Protein AF-A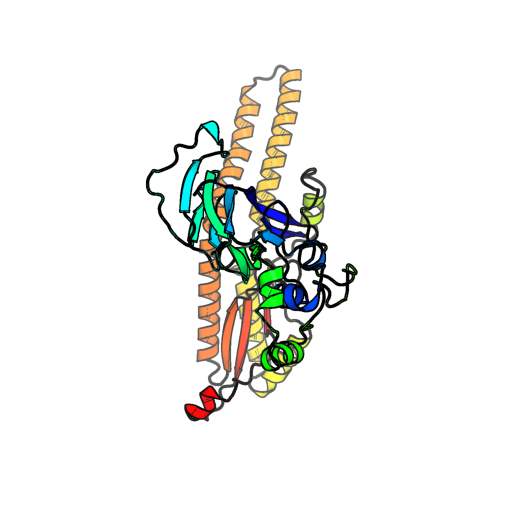0A367INZ0-F1 (afdb_monomer_lite)

Structure (mmCIF, N/CA/C/O backbone):
data_AF-A0A367INZ0-F1
#
_entry.id   AF-A0A367INZ0-F1
#
loop_
_atom_site.group_PDB
_atom_site.id
_atom_site.type_symbol
_atom_site.label_atom_id
_atom_site.label_alt_id
_atom_site.label_comp_id
_atom_site.label_asym_id
_atom_site.label_entity_id
_atom_site.label_seq_id
_atom_site.pdbx_PDB_ins_code
_atom_site.Cartn_x
_atom_site.Cartn_y
_atom_site.Cartn_z
_atom_site.occupancy
_atom_site.B_iso_or_equiv
_atom_site.auth_seq_id
_atom_site.auth_comp_id
_atom_site.auth_asym_id
_atom_site.auth_atom_id
_atom_site.pdbx_PDB_model_num
ATOM 1 N N . LEU A 1 1 ? -7.559 -17.269 -18.806 1.00 84.56 1 LEU A N 1
ATOM 2 C CA . LEU A 1 1 ? -8.799 -16.457 -18.708 1.00 84.56 1 LEU A CA 1
ATOM 3 C C . LEU A 1 1 ? -8.757 -15.363 -19.781 1.00 84.56 1 LEU A C 1
ATOM 5 O O . LEU A 1 1 ? -7.658 -14.878 -20.037 1.00 84.56 1 LEU A O 1
ATOM 9 N N . VAL A 1 2 ? -9.887 -14.983 -20.393 1.00 89.12 2 VAL A N 1
ATOM 10 C CA . VAL A 1 2 ? -9.976 -13.816 -21.304 1.00 89.12 2 VAL A CA 1
ATOM 11 C C . VAL A 1 2 ? -10.391 -12.596 -20.475 1.00 89.12 2 VAL A C 1
ATOM 13 O O . VAL A 1 2 ? -11.359 -12.729 -19.731 1.00 89.12 2 VAL A O 1
ATOM 16 N N . PRO A 1 3 ? -9.669 -11.461 -20.524 1.00 93.56 3 PRO A N 1
ATOM 17 C CA . PRO A 1 3 ? -9.935 -10.340 -19.629 1.00 93.56 3 PRO A CA 1
ATOM 18 C C . PRO A 1 3 ? -11.118 -9.482 -20.085 1.00 93.56 3 PRO A C 1
ATOM 20 O O . PRO A 1 3 ? -11.173 -9.052 -21.234 1.00 93.56 3 PRO A O 1
ATOM 23 N N . ASP A 1 4 ? -12.014 -9.168 -19.150 1.00 96.38 4 ASP A N 1
ATOM 24 C CA . ASP A 1 4 ? -13.115 -8.216 -19.340 1.00 96.38 4 ASP A CA 1
ATOM 25 C C . ASP A 1 4 ? -12.656 -6.772 -19.091 1.00 96.38 4 ASP A C 1
ATOM 27 O O . ASP A 1 4 ? -13.173 -5.821 -19.677 1.00 96.38 4 ASP A O 1
ATOM 31 N N . ARG A 1 5 ? -11.686 -6.593 -18.183 1.00 95.31 5 ARG A N 1
ATOM 32 C CA . ARG A 1 5 ? -11.156 -5.286 -17.784 1.00 95.31 5 ARG A CA 1
ATOM 33 C C . ARG A 1 5 ? -9.656 -5.359 -17.545 1.00 95.31 5 ARG A C 1
ATOM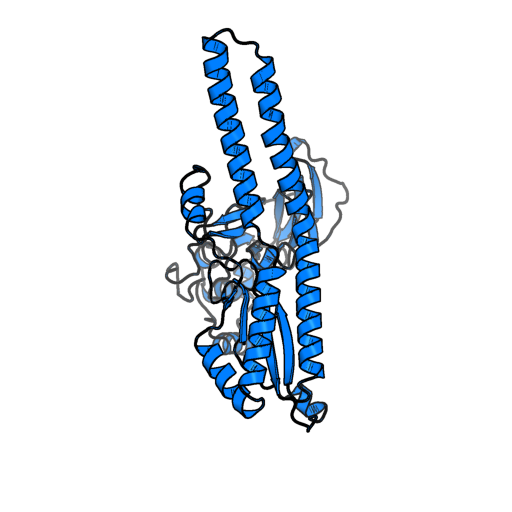 35 O O . ARG A 1 5 ? -9.190 -6.211 -16.794 1.00 95.31 5 ARG A O 1
ATOM 42 N N . ARG A 1 6 ? -8.911 -4.405 -18.108 1.00 94.56 6 ARG A N 1
ATOM 43 C CA . ARG A 1 6 ? -7.498 -4.175 -17.780 1.00 94.56 6 ARG A CA 1
ATOM 44 C C . ARG A 1 6 ? -7.345 -3.027 -16.786 1.00 94.56 6 ARG A C 1
ATOM 46 O O . ARG A 1 6 ? -7.998 -1.994 -16.929 1.00 94.56 6 ARG A O 1
ATOM 53 N N . ILE A 1 7 ? -6.442 -3.187 -15.826 1.00 94.19 7 ILE A N 1
ATOM 54 C CA . ILE A 1 7 ? -5.954 -2.131 -14.939 1.00 94.19 7 ILE A CA 1
ATOM 55 C C . ILE A 1 7 ? -4.438 -2.051 -15.068 1.00 94.19 7 ILE A C 1
ATOM 57 O O . ILE A 1 7 ? -3.743 -3.059 -14.974 1.00 94.19 7 ILE A O 1
ATOM 61 N N . ASN A 1 8 ? -3.936 -0.833 -15.248 1.00 92.94 8 ASN A N 1
ATOM 62 C CA . ASN A 1 8 ? -2.509 -0.555 -15.208 1.00 92.94 8 ASN A CA 1
ATOM 63 C C . ASN A 1 8 ? -2.144 -0.025 -13.824 1.00 92.94 8 ASN A C 1
ATOM 65 O O . ASN A 1 8 ? -2.812 0.866 -13.292 1.00 92.94 8 ASN A O 1
ATOM 69 N N . MET A 1 9 ? -1.074 -0.567 -13.261 1.00 92.25 9 MET A N 1
ATOM 70 C CA . MET A 1 9 ? -0.562 -0.189 -11.960 1.00 92.25 9 MET A CA 1
ATOM 71 C C . MET A 1 9 ? 0.937 0.049 -12.046 1.00 92.25 9 MET A C 1
ATOM 73 O O . MET A 1 9 ? 1.724 -0.865 -12.270 1.00 92.25 9 MET A O 1
ATOM 77 N N . THR A 1 10 ? 1.335 1.301 -11.887 1.00 90.44 10 THR A N 1
ATOM 78 C CA . THR A 1 10 ? 2.740 1.687 -11.816 1.00 90.44 10 THR A CA 1
ATOM 79 C C . THR A 1 10 ? 3.109 1.876 -10.360 1.00 90.44 10 THR A C 1
ATOM 81 O O . THR A 1 10 ? 2.532 2.726 -9.685 1.00 90.44 10 THR A O 1
ATOM 84 N N . ILE A 1 11 ? 4.055 1.078 -9.885 1.00 90.25 11 ILE A N 1
ATOM 85 C CA . ILE A 1 11 ? 4.631 1.193 -8.546 1.00 90.25 11 ILE A CA 1
ATOM 86 C C . ILE A 1 11 ? 5.801 2.178 -8.637 1.00 90.25 11 ILE A C 1
ATOM 88 O O . ILE A 1 11 ? 6.529 2.149 -9.624 1.00 90.25 11 ILE A O 1
ATOM 92 N N . ASP A 1 12 ? 5.988 3.073 -7.670 1.00 87.94 12 ASP A N 1
ATOM 93 C CA . ASP A 1 12 ? 7.166 3.948 -7.584 1.00 87.94 12 ASP A CA 1
ATOM 94 C C . ASP A 1 12 ? 7.424 4.416 -6.141 1.00 87.94 12 ASP A C 1
ATOM 96 O O . ASP A 1 12 ? 6.586 4.239 -5.256 1.00 87.94 12 ASP A O 1
ATOM 100 N N . PHE A 1 13 ? 8.574 5.050 -5.912 1.00 87.00 13 PHE A N 1
ATOM 101 C CA . PHE A 1 13 ? 8.890 5.781 -4.689 1.00 87.00 13 PHE A CA 1
ATOM 102 C C . PHE A 1 13 ? 9.143 7.250 -4.998 1.00 87.00 13 PHE A C 1
ATOM 104 O O . PHE A 1 13 ? 10.009 7.587 -5.808 1.00 87.00 13 PHE A O 1
ATOM 111 N N . MET A 1 14 ? 8.430 8.140 -4.312 1.00 82.19 14 MET A N 1
ATOM 112 C CA . MET A 1 14 ? 8.578 9.574 -4.534 1.00 82.19 14 MET A CA 1
ATOM 113 C C . MET A 1 14 ? 8.393 10.421 -3.283 1.00 82.19 14 MET A C 1
ATOM 115 O O . MET A 1 14 ? 7.736 10.038 -2.315 1.00 82.19 14 MET A O 1
ATOM 119 N N . VAL A 1 15 ? 9.000 11.611 -3.332 1.00 81.00 15 VAL A N 1
ATOM 120 C CA . VAL A 1 15 ? 8.876 12.619 -2.280 1.00 81.00 15 VAL A CA 1
ATOM 121 C C . VAL A 1 15 ? 7.529 13.316 -2.398 1.00 81.00 15 VAL A C 1
ATOM 123 O O . VAL A 1 15 ? 7.243 13.993 -3.397 1.00 81.00 15 VAL A O 1
ATOM 126 N N . ASN A 1 16 ? 6.740 13.197 -1.341 1.00 79.06 16 ASN A N 1
ATOM 127 C CA . ASN A 1 16 ? 5.396 13.738 -1.292 1.00 79.06 16 ASN A CA 1
ATOM 128 C C . ASN A 1 16 ? 5.343 15.092 -0.573 1.00 79.06 16 ASN A C 1
ATOM 130 O O . ASN A 1 16 ? 6.353 15.655 -0.149 1.00 79.06 16 ASN A O 1
ATOM 134 N N . THR A 1 17 ? 4.152 15.676 -0.526 1.00 79.19 17 THR A N 1
ATOM 135 C CA . THR A 1 17 ? 3.825 16.984 0.070 1.00 79.19 17 THR A CA 1
ATOM 136 C C . THR A 1 17 ? 4.236 17.140 1.534 1.00 79.19 17 THR A C 1
ATOM 138 O O . THR A 1 17 ? 4.458 18.264 1.979 1.00 79.19 17 THR A O 1
ATOM 141 N N . ASP A 1 18 ? 4.384 16.045 2.272 1.00 79.19 18 ASP A N 1
ATOM 142 C CA . ASP A 1 18 ? 4.885 16.014 3.647 1.00 79.19 18 ASP A CA 1
ATOM 143 C C . ASP A 1 18 ? 6.425 15.995 3.742 1.00 79.19 18 ASP A C 1
ATOM 145 O O . ASP A 1 18 ? 6.992 16.099 4.830 1.00 79.19 18 ASP A O 1
ATOM 149 N N . GLY A 1 19 ? 7.114 15.922 2.599 1.00 77.19 19 GLY A N 1
ATOM 150 C CA . GLY A 1 19 ? 8.569 15.889 2.492 1.00 77.19 19 GLY A CA 1
ATOM 151 C C . GLY A 1 19 ? 9.184 14.508 2.720 1.00 77.19 19 GLY A C 1
ATOM 152 O O . GLY A 1 19 ? 10.413 14.394 2.694 1.00 77.19 19 GLY A O 1
ATOM 153 N N . LEU A 1 20 ? 8.366 13.472 2.922 1.00 79.12 20 LEU A N 1
ATOM 154 C CA . LEU A 1 20 ? 8.815 12.096 3.094 1.00 79.12 20 LEU A CA 1
ATOM 155 C C . LEU A 1 20 ? 8.771 11.339 1.766 1.00 79.12 20 LEU A C 1
ATOM 157 O O . LEU A 1 20 ? 8.049 11.698 0.836 1.00 79.12 20 LEU A O 1
ATOM 161 N N . ASN A 1 21 ? 9.596 10.296 1.670 1.00 82.38 21 ASN A N 1
ATOM 162 C CA . ASN A 1 21 ? 9.586 9.394 0.528 1.00 82.38 21 ASN A CA 1
ATOM 163 C C . ASN A 1 21 ? 8.561 8.289 0.779 1.00 82.38 21 ASN A C 1
ATOM 165 O O . ASN A 1 21 ? 8.752 7.478 1.685 1.00 82.38 21 ASN A O 1
ATOM 169 N N . HIS A 1 22 ? 7.514 8.257 -0.031 1.00 88.00 22 HIS A N 1
ATOM 170 C CA . HIS A 1 22 ? 6.443 7.279 0.071 1.00 88.00 22 HIS A CA 1
ATOM 171 C C . HIS A 1 22 ? 6.450 6.339 -1.118 1.00 88.00 22 HIS A C 1
ATOM 173 O O . HIS A 1 22 ? 6.772 6.725 -2.243 1.00 88.00 22 HIS A O 1
ATOM 179 N N . GLY A 1 23 ? 6.026 5.116 -0.836 1.00 89.94 23 GLY A N 1
ATOM 180 C CA . GLY A 1 23 ? 5.570 4.192 -1.847 1.00 89.94 23 GLY A CA 1
ATOM 181 C C . GLY A 1 23 ? 4.284 4.706 -2.470 1.00 89.94 23 GLY A C 1
ATOM 182 O O . GLY A 1 23 ? 3.357 5.071 -1.749 1.00 89.94 23 GLY A O 1
ATOM 183 N N . VAL A 1 24 ? 4.223 4.742 -3.795 1.00 89.81 24 VAL A N 1
ATOM 184 C CA . VAL A 1 24 ? 3.019 5.111 -4.532 1.00 89.81 24 VAL A CA 1
ATOM 185 C C . VAL A 1 24 ? 2.655 4.032 -5.537 1.00 89.81 24 VAL A C 1
ATOM 187 O O . VAL A 1 24 ? 3.506 3.477 -6.228 1.00 89.81 24 VAL A O 1
ATOM 190 N N . MET A 1 25 ? 1.361 3.780 -5.663 1.00 90.56 25 MET A N 1
ATOM 191 C CA . MET A 1 25 ? 0.791 3.064 -6.794 1.00 90.56 25 MET A CA 1
ATOM 192 C C . MET A 1 25 ? 0.018 4.095 -7.615 1.00 90.56 25 MET A C 1
ATOM 194 O O . MET A 1 25 ? -0.781 4.850 -7.069 1.00 90.56 25 MET A O 1
ATOM 198 N N . ASN A 1 26 ? 0.287 4.211 -8.915 1.00 89.88 26 ASN A N 1
ATOM 199 C CA . ASN A 1 26 ? -0.293 5.237 -9.794 1.00 89.88 26 ASN A CA 1
ATOM 200 C C . ASN A 1 26 ? -0.244 6.660 -9.199 1.00 89.88 26 ASN A C 1
ATOM 202 O O . ASN A 1 26 ? -1.225 7.400 -9.267 1.00 89.88 26 ASN A O 1
ATOM 206 N N . ASN A 1 27 ? 0.901 7.043 -8.620 1.00 89.25 27 ASN A N 1
ATOM 207 C CA . ASN A 1 27 ? 1.129 8.350 -7.989 1.00 89.25 27 ASN A CA 1
ATOM 208 C C . ASN A 1 27 ? 0.264 8.642 -6.745 1.00 89.25 27 ASN A C 1
ATOM 210 O O . ASN A 1 27 ? 0.156 9.797 -6.334 1.00 89.25 27 ASN A O 1
ATOM 214 N N . ILE A 1 28 ? -0.348 7.623 -6.140 1.00 89.69 28 ILE A N 1
ATOM 215 C CA . ILE A 1 28 ? -1.139 7.747 -4.915 1.00 89.69 28 ILE A CA 1
ATOM 216 C C . ILE A 1 28 ? -0.477 6.885 -3.833 1.00 89.69 28 ILE A C 1
ATOM 218 O O . ILE A 1 28 ? -0.352 5.675 -4.028 1.00 89.69 28 ILE A O 1
ATOM 222 N N . PRO A 1 29 ? -0.020 7.474 -2.715 1.00 92.06 29 PRO A N 1
ATOM 223 C CA . PRO A 1 29 ? 0.393 6.700 -1.554 1.00 92.06 29 PRO A CA 1
ATOM 224 C C . PRO A 1 29 ? -0.839 6.172 -0.820 1.00 92.06 29 PRO A C 1
ATOM 226 O O . PRO A 1 29 ? -1.814 6.906 -0.634 1.00 92.06 29 PRO A O 1
ATOM 229 N N . TYR A 1 30 ? -0.780 4.921 -0.370 1.00 94.62 30 TYR A N 1
ATOM 230 C CA . TYR A 1 30 ? -1.846 4.352 0.439 1.00 94.62 30 TYR A CA 1
ATOM 231 C C . TYR A 1 30 ? -1.894 4.997 1.823 1.00 94.62 30 TYR A C 1
ATOM 233 O O . TYR A 1 30 ? -0.917 4.906 2.568 1.00 94.62 30 TYR A O 1
ATOM 241 N N . LEU A 1 31 ? -3.043 5.569 2.190 1.00 93.06 31 LEU A N 1
ATOM 242 C CA . LEU A 1 31 ? -3.392 5.839 3.585 1.00 93.06 31 LEU A CA 1
ATOM 243 C C . LEU A 1 31 ? -4.646 5.045 3.973 1.00 93.06 31 LEU A C 1
ATOM 245 O O . LEU A 1 31 ? -5.613 5.001 3.200 1.00 93.06 31 LEU A O 1
ATOM 249 N N . PRO A 1 32 ? -4.652 4.419 5.167 1.00 93.31 32 PRO A N 1
ATOM 250 C CA . PRO A 1 32 ? -5.833 3.730 5.652 1.00 93.31 32 PRO A CA 1
ATOM 251 C C . PRO A 1 32 ? -6.965 4.743 5.913 1.00 93.31 32 PRO A C 1
ATOM 253 O O . PRO A 1 32 ? -6.710 5.800 6.497 1.00 93.31 32 PRO A O 1
ATOM 256 N N . PRO A 1 33 ? -8.207 4.438 5.502 1.00 95.31 33 PRO A N 1
ATOM 257 C CA . PRO A 1 33 ? -9.374 5.259 5.823 1.00 95.31 33 PRO A CA 1
ATOM 258 C C . PRO A 1 33 ? -9.708 5.172 7.323 1.00 95.31 33 PRO A C 1
ATOM 260 O O . PRO A 1 33 ? -9.266 4.244 8.004 1.00 95.31 33 PRO A O 1
ATOM 263 N N . LEU A 1 34 ? -10.513 6.106 7.851 1.00 95.94 34 LEU A N 1
ATOM 264 C CA . LEU A 1 34 ? -10.949 6.049 9.258 1.00 95.94 34 LEU A CA 1
ATOM 265 C C . LEU A 1 34 ? -11.872 4.856 9.511 1.00 95.94 34 LEU A C 1
ATOM 267 O O . LEU A 1 34 ? -11.811 4.241 10.571 1.00 95.94 34 LEU A O 1
ATOM 271 N N . VAL A 1 35 ? -12.717 4.531 8.533 1.00 96.94 35 VAL A N 1
ATOM 272 C CA . VAL A 1 35 ? -13.597 3.359 8.555 1.00 96.94 35 VAL A CA 1
ATOM 273 C C . VAL A 1 35 ? -12.983 2.268 7.688 1.00 96.94 35 VAL A C 1
ATOM 275 O O . VAL A 1 35 ? -12.700 2.540 6.522 1.00 96.94 35 VAL A O 1
ATOM 278 N N . PRO A 1 36 ? -12.811 1.028 8.184 1.00 96.62 36 PRO A N 1
ATOM 279 C CA . PRO A 1 36 ? -12.337 -0.076 7.359 1.00 96.62 36 PRO A CA 1
ATOM 280 C C . PRO A 1 36 ? -13.200 -0.241 6.103 1.00 96.62 36 PRO A C 1
ATOM 282 O O . PRO A 1 36 ? -14.425 -0.277 6.193 1.00 96.62 36 PRO A O 1
ATOM 285 N N . SER A 1 37 ? -12.589 -0.416 4.932 1.00 97.44 37 SER A N 1
ATOM 286 C CA . SER A 1 37 ? -13.327 -0.428 3.659 1.00 97.44 37 SER A CA 1
ATOM 287 C C . SER A 1 37 ? -14.457 -1.468 3.609 1.00 97.44 37 SER A C 1
ATOM 289 O O . SER A 1 37 ? -15.507 -1.190 3.041 1.00 97.44 37 SER A O 1
ATOM 291 N N . LEU A 1 38 ? -14.310 -2.631 4.263 1.00 97.31 38 LEU A N 1
ATOM 292 C CA . LEU A 1 38 ? -15.399 -3.614 4.395 1.00 97.31 38 LEU A CA 1
ATOM 293 C C . LEU A 1 38 ? -16.604 -3.049 5.164 1.00 97.31 38 LEU A C 1
ATOM 295 O O . LEU A 1 38 ? -17.749 -3.282 4.789 1.00 97.31 38 LEU A O 1
ATOM 299 N N . HIS A 1 39 ? -16.354 -2.289 6.226 1.00 96.94 39 HIS A N 1
ATOM 300 C CA . HIS A 1 39 ? -17.395 -1.654 7.025 1.00 96.94 39 HIS A CA 1
ATOM 301 C C . HIS A 1 39 ? -18.101 -0.560 6.225 1.00 96.94 39 HIS A C 1
ATOM 303 O O . HIS A 1 39 ? -19.326 -0.451 6.290 1.00 96.94 39 HIS A O 1
ATOM 309 N N . THR A 1 40 ? -17.355 0.191 5.409 1.00 97.62 40 THR A N 1
ATOM 310 C CA . THR A 1 40 ? -17.942 1.128 4.449 1.00 97.62 40 THR A CA 1
ATOM 311 C C . THR A 1 40 ? -18.852 0.413 3.457 1.00 97.62 40 THR A C 1
ATOM 313 O O . THR A 1 40 ? -20.014 0.797 3.358 1.00 97.62 40 THR A O 1
ATOM 316 N N . VAL A 1 41 ? -18.400 -0.670 2.802 1.00 97.75 41 VAL A N 1
ATOM 317 C CA . VAL A 1 41 ? -19.253 -1.459 1.885 1.00 97.75 41 VAL A CA 1
ATOM 318 C C . VAL A 1 41 ? -20.560 -1.863 2.580 1.00 97.75 41 VAL A C 1
ATOM 320 O O . VAL A 1 41 ? -21.641 -1.691 2.022 1.00 97.75 41 VAL A O 1
ATOM 323 N N . LEU A 1 42 ? -20.473 -2.369 3.813 1.00 97.06 42 LEU A N 1
ATOM 324 C CA . LEU A 1 42 ? -21.616 -2.889 4.567 1.00 97.06 42 LEU A CA 1
ATOM 325 C C . LEU A 1 42 ? -22.613 -1.822 5.038 1.00 97.06 42 LEU A C 1
ATOM 327 O O . LEU A 1 42 ? -23.752 -2.170 5.338 1.00 97.06 42 LEU A O 1
ATOM 331 N N . SER A 1 43 ? -22.203 -0.556 5.153 1.00 96.12 43 SER A N 1
ATOM 332 C CA . SER A 1 43 ? -23.011 0.488 5.806 1.00 96.12 43 SER A CA 1
ATOM 333 C C . SER A 1 43 ? -23.392 1.664 4.910 1.00 96.12 43 SER A C 1
ATOM 335 O O . SER A 1 43 ? -24.339 2.373 5.234 1.00 96.12 43 SER A O 1
ATOM 337 N N . ILE A 1 44 ? -22.712 1.870 3.779 1.00 96.25 44 ILE A N 1
ATOM 338 C CA . ILE A 1 44 ? -22.919 3.049 2.923 1.00 96.25 44 ILE A CA 1
ATOM 339 C C . ILE A 1 44 ? -24.128 2.940 1.971 1.00 96.25 44 ILE A C 1
ATOM 341 O O . ILE A 1 44 ? -24.466 3.903 1.281 1.00 96.25 44 ILE A O 1
ATOM 345 N N . GLY A 1 45 ? -24.779 1.774 1.915 1.00 95.00 45 GLY A N 1
ATOM 346 C CA . GLY A 1 45 ? -25.948 1.528 1.066 1.00 95.00 45 GLY A CA 1
ATOM 347 C C . GLY A 1 45 ? -25.621 1.585 -0.429 1.00 95.00 45 GLY A C 1
ATOM 348 O O . GLY A 1 45 ? -24.593 1.064 -0.865 1.00 95.00 45 GLY A O 1
ATOM 349 N N . ASP A 1 46 ? -26.478 2.242 -1.210 1.00 95.81 46 ASP A N 1
ATOM 350 C CA . ASP A 1 46 ? -26.416 2.271 -2.683 1.00 95.81 46 ASP A CA 1
ATOM 351 C C . ASP A 1 46 ? -25.116 2.873 -3.248 1.00 95.81 46 ASP A C 1
ATOM 353 O O . ASP A 1 46 ? -24.762 2.660 -4.409 1.00 95.81 46 ASP A O 1
ATOM 357 N N . LEU A 1 47 ? -24.361 3.607 -2.427 1.00 96.94 47 LEU A N 1
ATOM 358 C CA . LEU A 1 47 ? -23.075 4.184 -2.812 1.00 96.94 47 LEU A CA 1
ATOM 359 C C . LEU A 1 47 ? -21.907 3.193 -2.722 1.00 96.94 47 LEU A C 1
ATOM 361 O O . LEU A 1 47 ? -20.774 3.589 -2.980 1.00 96.94 47 LEU A O 1
ATOM 365 N N . ALA A 1 48 ? -22.131 1.916 -2.398 1.00 96.94 48 ALA A N 1
ATOM 366 C CA . ALA A 1 48 ? -21.047 0.938 -2.271 1.00 96.94 48 ALA A CA 1
ATOM 367 C C . ALA A 1 48 ? -20.262 0.714 -3.579 1.00 96.94 48 ALA A C 1
ATOM 369 O O . ALA A 1 48 ? -19.091 0.342 -3.535 1.00 96.94 48 ALA A O 1
ATOM 370 N N . ASN A 1 49 ? -20.862 1.010 -4.734 1.00 96.38 49 ASN A N 1
ATOM 371 C CA . ASN A 1 49 ? -20.182 1.015 -6.035 1.00 96.38 49 ASN A CA 1
ATOM 372 C C . ASN A 1 49 ? -19.452 2.321 -6.371 1.00 96.38 49 ASN A C 1
ATOM 374 O O . ASN A 1 49 ? -18.811 2.422 -7.418 1.00 96.38 49 ASN A O 1
ATOM 378 N N . ASN A 1 50 ? -19.553 3.342 -5.525 1.00 96.56 50 ASN A N 1
ATOM 379 C CA . ASN A 1 50 ? -18.885 4.614 -5.737 1.00 96.56 50 ASN A CA 1
ATOM 380 C C . ASN A 1 50 ? -17.503 4.582 -5.076 1.00 96.56 50 ASN A C 1
ATOM 382 O O . ASN A 1 50 ? -17.387 4.548 -3.858 1.00 96.56 50 ASN A O 1
ATOM 386 N N . THR A 1 51 ? -16.428 4.646 -5.860 1.00 96.12 51 THR A N 1
ATOM 387 C CA . THR A 1 51 ? -15.064 4.607 -5.308 1.00 96.12 51 THR A CA 1
ATOM 388 C C . THR A 1 51 ? -14.766 5.758 -4.340 1.00 96.12 51 THR A C 1
ATOM 390 O O . THR A 1 51 ? -13.907 5.606 -3.477 1.00 96.12 51 THR A O 1
ATOM 393 N N . LEU A 1 52 ? -15.473 6.893 -4.444 1.00 95.06 52 LEU A N 1
ATOM 394 C CA . LEU A 1 52 ? -15.253 8.067 -3.592 1.00 95.06 52 LEU A CA 1
ATOM 395 C C . LEU A 1 52 ? -15.536 7.788 -2.116 1.00 95.06 52 LEU A C 1
ATOM 397 O O . LEU A 1 52 ? -14.823 8.310 -1.263 1.00 95.06 52 LEU A O 1
ATOM 401 N N . VAL A 1 53 ? -16.526 6.945 -1.795 1.00 97.19 53 VAL A N 1
ATOM 402 C CA . VAL A 1 53 ? -16.883 6.687 -0.389 1.00 97.19 53 VAL A CA 1
ATOM 403 C C . VAL A 1 53 ? -15.788 5.953 0.377 1.00 97.19 53 VAL A C 1
ATOM 405 O O . VAL A 1 53 ? -15.819 5.942 1.599 1.00 97.19 53 VAL A O 1
ATOM 408 N N . TYR A 1 54 ? -14.802 5.381 -0.312 1.00 97.06 54 TYR A N 1
ATOM 409 C CA . TYR A 1 54 ? -13.665 4.698 0.303 1.00 97.06 54 TYR A CA 1
ATOM 410 C C . TYR A 1 54 ? -12.434 5.590 0.469 1.00 97.06 54 TYR A C 1
ATOM 412 O O . TYR A 1 54 ? -11.409 5.130 0.958 1.00 97.06 54 TYR A O 1
ATOM 420 N N . GLY A 1 55 ? -12.539 6.870 0.115 1.00 94.38 55 GLY A N 1
ATOM 421 C CA . GLY A 1 55 ? -11.484 7.850 0.324 1.00 94.38 55 GLY A CA 1
ATOM 422 C C . GLY A 1 55 ? -10.457 7.904 -0.815 1.00 94.38 55 GLY A C 1
ATOM 423 O O . GLY A 1 55 ? -10.253 6.936 -1.554 1.00 94.38 55 GLY A O 1
ATOM 424 N N . PRO A 1 56 ? -9.789 9.058 -0.981 1.00 89.88 56 PRO A N 1
ATOM 425 C CA . PRO A 1 56 ? -8.921 9.323 -2.129 1.00 89.88 56 PRO A CA 1
ATOM 426 C C . PRO A 1 56 ? -7.608 8.528 -2.105 1.00 89.88 56 PRO A C 1
ATOM 428 O O . PRO A 1 56 ? -7.031 8.270 -3.160 1.00 89.88 56 PRO A O 1
ATOM 431 N N . GLN A 1 57 ? -7.133 8.137 -0.920 1.00 92.00 57 GLN A N 1
ATOM 432 C CA . GLN A 1 57 ? -5.827 7.501 -0.729 1.00 92.00 57 GLN A CA 1
ATOM 433 C C . GLN A 1 57 ? -5.895 5.996 -0.455 1.00 92.00 57 GLN A C 1
ATOM 435 O O . GLN A 1 57 ? -4.857 5.357 -0.369 1.00 92.00 57 GLN A O 1
ATOM 440 N N . SER A 1 58 ? -7.080 5.386 -0.383 1.00 93.56 58 SER A N 1
ATOM 441 C CA . SER A 1 58 ? -7.198 3.922 -0.242 1.00 93.56 58 SER A CA 1
ATOM 442 C C . SER A 1 58 ? -7.102 3.172 -1.578 1.00 93.56 58 SER A C 1
ATOM 444 O O . SER A 1 58 ? -7.109 1.940 -1.602 1.00 93.56 58 SER A O 1
ATOM 446 N N . GLN A 1 59 ? -7.020 3.925 -2.683 1.00 92.50 59 GLN A N 1
ATOM 447 C CA . GLN A 1 59 ? -6.868 3.453 -4.059 1.00 92.50 59 GLN A CA 1
ATOM 448 C C . GLN A 1 59 ? -7.778 2.265 -4.389 1.00 92.50 59 GLN A C 1
ATOM 450 O O . GLN A 1 59 ? -7.336 1.158 -4.707 1.00 92.50 59 GLN A O 1
ATOM 455 N N . VAL A 1 60 ? -9.083 2.505 -4.280 1.00 95.94 60 VAL A N 1
ATOM 456 C CA . VAL A 1 60 ? -10.077 1.459 -4.486 1.00 95.94 60 VAL A CA 1
ATOM 457 C C . VAL A 1 60 ? -10.299 1.168 -5.967 1.00 95.94 60 VAL A C 1
ATOM 459 O O . VAL A 1 60 ? -10.568 2.068 -6.761 1.00 95.94 60 VAL A O 1
ATOM 462 N N . SER A 1 61 ? -10.264 -0.116 -6.323 1.00 96.75 61 SER A N 1
ATOM 463 C CA . SER A 1 61 ? -10.815 -0.640 -7.577 1.00 96.75 61 SER A CA 1
ATOM 464 C C . SER A 1 61 ? -11.953 -1.608 -7.274 1.00 96.75 61 SER A C 1
ATOM 466 O O . SER A 1 61 ? -11.777 -2.534 -6.488 1.00 96.75 61 SER A O 1
ATOM 468 N N . ILE A 1 62 ? -13.116 -1.388 -7.890 1.00 97.94 62 ILE A N 1
ATOM 469 C CA . ILE A 1 62 ? -14.319 -2.207 -7.690 1.00 97.94 62 ILE A CA 1
ATOM 470 C C . ILE A 1 62 ? -14.529 -3.117 -8.901 1.00 97.94 62 ILE A C 1
ATOM 472 O O . ILE A 1 62 ? -14.424 -2.657 -10.046 1.00 97.94 62 ILE A O 1
ATOM 476 N N . PHE A 1 63 ? -14.839 -4.384 -8.637 1.00 97.44 63 PHE A N 1
ATOM 477 C CA . PHE A 1 63 ? -15.034 -5.439 -9.626 1.00 97.44 63 PHE A CA 1
ATOM 478 C C . PHE A 1 63 ? -16.388 -6.129 -9.425 1.00 97.44 63 PHE A C 1
ATOM 480 O O . PHE A 1 63 ? -16.644 -6.648 -8.335 1.00 97.44 63 PHE A O 1
ATOM 487 N N . PRO A 1 64 ? -17.253 -6.180 -10.452 1.00 96.75 64 PRO A N 1
ATOM 488 C CA . PRO A 1 64 ? -18.448 -7.014 -10.429 1.00 96.75 64 PRO A CA 1
ATOM 489 C C . PRO A 1 64 ? -18.106 -8.500 -10.289 1.00 96.75 64 PRO A C 1
ATOM 491 O O . PRO A 1 64 ? -17.029 -8.949 -10.690 1.00 96.75 64 PRO A O 1
ATOM 494 N N . LEU A 1 65 ? -19.057 -9.275 -9.765 1.00 96.75 65 LEU A N 1
ATOM 495 C CA . LEU A 1 65 ? -18.888 -10.714 -9.589 1.00 96.75 65 LEU A CA 1
ATOM 496 C C . LEU A 1 65 ? -18.576 -11.407 -10.926 1.00 96.75 65 LEU A C 1
ATOM 498 O O . LEU A 1 65 ? -19.254 -11.183 -11.927 1.00 96.75 65 LEU A O 1
ATOM 502 N N . HIS A 1 66 ? -17.581 -12.291 -10.908 1.00 96.81 66 HIS A N 1
ATOM 503 C CA . HIS A 1 66 ? -17.063 -13.063 -12.041 1.00 96.81 66 HIS A CA 1
ATOM 504 C C . HIS A 1 66 ? -16.327 -12.277 -13.132 1.00 96.81 66 HIS A C 1
ATOM 506 O O . HIS A 1 66 ? -15.890 -12.913 -14.093 1.00 96.81 66 HIS A O 1
ATOM 512 N N . GLN A 1 67 ? -16.130 -10.963 -12.983 1.00 97.62 67 GLN A N 1
ATOM 513 C CA . GLN A 1 67 ? -15.319 -10.190 -13.923 1.00 97.62 67 GLN A CA 1
ATOM 514 C C . GLN A 1 67 ? -13.882 -10.732 -13.953 1.00 97.62 67 GLN A C 1
ATOM 516 O O . GLN A 1 67 ? -13.245 -10.886 -12.911 1.00 97.62 67 GLN A O 1
ATOM 521 N N . VAL A 1 68 ? -13.346 -11.007 -15.139 1.00 98.06 68 VAL A N 1
ATOM 522 C CA . VAL A 1 68 ? -11.930 -11.329 -15.321 1.00 98.06 68 VAL A CA 1
ATOM 523 C C . VAL A 1 68 ? -11.138 -10.032 -15.436 1.00 98.06 68 VAL A C 1
ATOM 525 O O . VAL A 1 68 ? -11.313 -9.250 -16.373 1.00 98.06 68 VAL A O 1
ATOM 528 N N . VAL A 1 69 ? -10.224 -9.827 -14.496 1.00 98.12 69 VAL A N 1
ATOM 529 C CA . VAL A 1 69 ? -9.377 -8.640 -14.404 1.00 98.12 69 VAL A CA 1
ATOM 530 C C . VAL A 1 69 ? -7.970 -8.985 -14.870 1.00 98.12 69 VAL A C 1
ATOM 532 O O . VAL A 1 69 ? -7.369 -9.942 -14.385 1.00 98.12 69 VAL A O 1
ATOM 535 N N . GLU A 1 70 ? -7.430 -8.188 -15.790 1.00 97.44 70 GLU A N 1
ATOM 536 C CA . GLU A 1 70 ? -6.013 -8.187 -16.149 1.00 97.44 70 GLU A CA 1
ATOM 537 C C . GLU A 1 70 ? -5.300 -7.021 -15.468 1.00 97.44 70 GLU A C 1
ATOM 539 O O . GLU A 1 70 ? -5.608 -5.858 -15.723 1.00 97.44 70 GLU A O 1
ATOM 544 N N . LEU A 1 71 ? -4.338 -7.327 -14.608 1.00 95.94 71 LEU A N 1
ATOM 545 C CA . LEU A 1 71 ? -3.533 -6.347 -13.899 1.00 95.94 71 LEU A CA 1
ATOM 546 C C . LEU A 1 71 ? -2.138 -6.295 -14.526 1.00 95.94 71 LEU A C 1
ATOM 548 O O . LEU A 1 71 ? -1.378 -7.261 -14.451 1.00 95.94 71 LEU A O 1
ATOM 552 N N . VAL A 1 72 ? -1.807 -5.164 -15.143 1.00 95.12 72 VAL A N 1
ATOM 553 C CA . VAL A 1 72 ? -0.472 -4.881 -15.679 1.00 95.12 72 VAL A CA 1
ATOM 554 C C . VAL A 1 72 ? 0.283 -4.063 -14.648 1.00 95.12 72 VAL A C 1
ATOM 556 O O . VAL A 1 72 ? -0.067 -2.911 -14.389 1.00 95.12 72 VAL A O 1
ATOM 559 N N . ILE A 1 73 ? 1.321 -4.653 -14.073 1.00 93.88 73 ILE A N 1
ATOM 560 C CA . ILE A 1 73 ? 2.122 -4.036 -13.023 1.00 93.88 73 ILE A CA 1
ATOM 561 C C . ILE A 1 73 ? 3.464 -3.646 -13.608 1.00 93.88 73 ILE A C 1
ATOM 563 O O . ILE A 1 73 ? 4.131 -4.482 -14.215 1.00 93.88 73 ILE A O 1
ATOM 567 N N . ASN A 1 74 ? 3.860 -2.396 -13.404 1.00 90.38 74 ASN A N 1
ATOM 568 C CA . ASN A 1 74 ? 5.135 -1.860 -13.856 1.00 90.38 74 ASN A CA 1
ATOM 569 C C . ASN A 1 74 ? 5.985 -1.456 -12.649 1.00 90.38 74 ASN A C 1
ATOM 571 O O . ASN A 1 74 ? 5.449 -0.865 -11.709 1.00 90.38 74 ASN A O 1
ATOM 575 N N . ASN A 1 75 ? 7.301 -1.669 -12.772 1.00 84.06 75 ASN A N 1
ATOM 576 C CA . ASN A 1 75 ? 8.367 -1.334 -11.813 1.00 84.06 75 ASN A CA 1
ATOM 577 C C . ASN A 1 75 ? 8.744 -2.433 -10.798 1.00 84.06 75 ASN A C 1
ATOM 579 O O . ASN A 1 75 ? 8.024 -3.399 -10.606 1.00 84.06 75 ASN A O 1
ATOM 583 N N . LEU A 1 76 ? 9.922 -2.277 -10.185 1.00 71.50 76 LEU A N 1
ATOM 584 C CA . LEU A 1 76 ? 10.521 -3.173 -9.197 1.00 71.50 76 LEU A CA 1
ATOM 585 C C . LEU A 1 76 ? 9.654 -3.275 -7.940 1.00 71.50 76 LEU A C 1
ATOM 587 O O . LEU A 1 76 ? 9.655 -2.308 -7.193 1.00 71.50 76 LEU A O 1
ATOM 591 N N . ASP A 1 77 ? 9.020 -4.425 -7.685 1.00 80.25 77 ASP A N 1
ATOM 592 C CA . ASP A 1 77 ? 8.616 -4.840 -6.332 1.00 80.25 77 ASP A CA 1
ATOM 593 C C . ASP A 1 77 ? 7.988 -6.239 -6.258 1.00 80.25 77 ASP A C 1
ATOM 595 O O . ASP A 1 77 ? 7.460 -6.751 -7.243 1.00 80.25 77 ASP A O 1
ATOM 599 N N . ASP A 1 78 ? 8.027 -6.862 -5.077 1.00 87.25 78 ASP A N 1
ATOM 600 C CA . ASP A 1 78 ? 7.247 -8.072 -4.785 1.00 87.25 78 ASP A CA 1
ATOM 601 C C . ASP A 1 78 ? 5.808 -7.683 -4.483 1.00 87.25 78 ASP A C 1
ATOM 603 O O . ASP A 1 78 ? 5.573 -6.980 -3.508 1.00 87.25 78 ASP A O 1
ATOM 607 N N . VAL A 1 79 ? 4.847 -8.154 -5.271 1.00 93.94 79 VAL A N 1
ATOM 608 C CA . VAL A 1 79 ? 3.422 -7.851 -5.086 1.00 93.94 79 VAL A CA 1
ATOM 609 C C . VAL A 1 79 ? 2.659 -9.068 -4.598 1.00 93.94 79 VAL A C 1
ATOM 611 O O . VAL A 1 79 ? 2.932 -10.189 -5.027 1.00 93.94 79 VAL A O 1
ATOM 614 N N . HIS A 1 80 ? 1.673 -8.834 -3.743 1.00 97.06 80 HIS A N 1
ATOM 615 C CA . HIS A 1 80 ? 0.777 -9.837 -3.193 1.00 97.06 80 HIS A CA 1
ATOM 616 C C . HIS A 1 80 ? -0.678 -9.377 -3.327 1.00 97.06 80 HIS A C 1
ATOM 618 O O . HIS A 1 80 ? -0.985 -8.206 -3.092 1.00 97.06 80 HIS A O 1
ATOM 624 N N . LEU A 1 81 ? -1.567 -10.301 -3.701 1.00 97.94 81 LEU A N 1
ATOM 625 C CA . LEU A 1 81 ? -3.005 -10.064 -3.788 1.00 97.94 81 LEU A CA 1
ATOM 626 C C . LEU A 1 81 ? -3.752 -10.992 -2.832 1.00 97.94 81 LEU A C 1
ATOM 628 O O . LEU A 1 81 ? -3.704 -12.212 -2.967 1.00 97.94 81 LEU A O 1
ATOM 632 N N . HIS A 1 82 ? -4.507 -10.402 -1.910 1.00 98.31 82 HIS A N 1
ATOM 633 C CA . HIS A 1 82 ? -5.360 -11.159 -1.002 1.00 98.31 82 HIS A CA 1
ATOM 634 C C . HIS A 1 82 ? -6.581 -11.742 -1.731 1.00 98.31 82 HIS A C 1
ATOM 636 O O . HIS A 1 82 ? -7.065 -11.207 -2.733 1.00 98.31 82 HIS A O 1
ATOM 642 N N . GLY A 1 83 ? -7.104 -12.850 -1.202 1.00 97.69 83 GLY A N 1
ATOM 643 C CA . GLY A 1 83 ? -8.373 -13.453 -1.629 1.00 97.69 83 GLY A CA 1
ATOM 644 C C . GLY A 1 83 ? -8.374 -14.126 -3.002 1.00 97.69 83 GLY A C 1
ATOM 645 O O . GLY A 1 83 ? -9.378 -14.742 -3.353 1.00 97.69 83 GLY A O 1
ATOM 646 N N . HIS A 1 84 ? -7.278 -14.049 -3.761 1.00 97.62 84 HIS A N 1
ATOM 647 C CA . HIS A 1 84 ? -7.199 -14.565 -5.123 1.00 97.62 84 HIS A CA 1
ATOM 648 C C . HIS A 1 84 ? -5.870 -15.270 -5.381 1.00 97.62 84 HIS A C 1
ATOM 650 O O . HIS A 1 84 ? -4.813 -14.839 -4.932 1.00 97.62 84 HIS A O 1
ATOM 656 N N . VAL A 1 85 ? -5.927 -16.313 -6.205 1.00 97.25 85 VAL A N 1
ATOM 657 C CA . VAL A 1 85 ? -4.755 -16.880 -6.873 1.00 97.25 85 VAL A CA 1
ATOM 658 C C . VAL A 1 85 ? -4.819 -16.430 -8.328 1.00 97.25 85 VAL A C 1
ATOM 660 O O . VAL A 1 85 ? -5.769 -16.753 -9.042 1.00 97.25 85 VAL A O 1
ATOM 663 N N . PHE A 1 86 ? -3.832 -15.660 -8.774 1.00 97.56 86 PHE A N 1
ATOM 664 C CA . PHE A 1 86 ? -3.791 -15.110 -10.125 1.00 97.56 86 PHE A CA 1
ATOM 665 C C . PHE A 1 86 ? -2.955 -15.969 -11.073 1.00 97.56 86 PHE A C 1
ATOM 667 O O . PHE A 1 86 ? -1.979 -16.610 -10.683 1.00 97.56 86 PHE A O 1
ATOM 674 N N . GLN A 1 87 ? -3.318 -15.928 -12.352 1.00 98.00 87 GLN A N 1
ATOM 675 C CA . GLN A 1 87 ? -2.542 -16.452 -13.469 1.00 98.00 87 GLN A CA 1
ATOM 676 C C . GLN A 1 87 ? -1.456 -15.447 -13.855 1.00 98.00 87 GLN A C 1
ATOM 678 O O . GLN A 1 87 ? -1.756 -14.282 -14.112 1.00 98.00 87 GLN A O 1
ATOM 683 N N . VAL A 1 88 ? -0.206 -15.893 -13.948 1.00 97.06 88 VAL A N 1
ATOM 684 C CA . VAL A 1 88 ? 0.904 -15.099 -14.485 1.00 97.06 88 VAL A CA 1
ATOM 685 C C . VAL A 1 88 ? 0.920 -15.272 -15.999 1.00 97.06 88 VAL A C 1
ATOM 687 O O . VAL A 1 88 ? 1.319 -16.321 -16.504 1.00 97.06 88 VAL A O 1
ATOM 690 N N . ILE A 1 89 ? 0.459 -14.253 -16.719 1.00 96.56 89 ILE A N 1
ATOM 691 C CA . ILE A 1 89 ? 0.325 -14.286 -18.180 1.00 96.56 89 ILE A CA 1
ATOM 692 C C . ILE A 1 89 ? 1.629 -13.885 -18.859 1.00 96.56 89 ILE A C 1
ATOM 694 O O . ILE A 1 89 ? 1.999 -14.454 -19.876 1.00 96.56 89 ILE A O 1
ATOM 698 N N . GLY A 1 90 ? 2.356 -12.932 -18.287 1.00 93.81 90 GLY A N 1
ATOM 699 C CA . GLY A 1 90 ? 3.616 -12.477 -18.855 1.00 93.81 90 GLY A CA 1
ATOM 700 C C . GLY A 1 90 ? 4.470 -11.756 -17.834 1.00 93.81 90 GLY A C 1
ATOM 701 O O . GLY A 1 90 ? 3.974 -11.235 -16.836 1.00 93.81 90 GLY A O 1
ATOM 702 N N . ARG A 1 91 ? 5.774 -11.727 -18.087 1.00 92.69 91 ARG A N 1
ATOM 703 C CA . ARG A 1 91 ? 6.730 -10.896 -17.356 1.00 92.69 91 ARG A CA 1
ATOM 704 C C . ARG A 1 91 ? 7.858 -10.502 -18.291 1.00 92.69 91 ARG A C 1
ATOM 706 O O . ARG A 1 91 ? 8.291 -11.319 -19.101 1.00 92.69 91 ARG A O 1
ATOM 713 N N . GLY A 1 92 ? 8.372 -9.293 -18.143 1.00 89.81 92 GLY A N 1
ATOM 714 C CA . GLY A 1 92 ? 9.407 -8.797 -19.035 1.00 89.81 92 GLY A CA 1
ATOM 715 C C . GLY A 1 92 ? 10.146 -7.594 -18.484 1.00 89.81 92 GLY A C 1
ATOM 716 O O . GLY A 1 92 ? 9.905 -7.145 -17.367 1.00 89.81 92 GLY A O 1
ATOM 717 N N . GLN A 1 93 ? 11.083 -7.106 -19.287 1.00 89.31 93 GLN A N 1
ATOM 718 C CA . GLN A 1 93 ? 11.816 -5.865 -19.059 1.00 89.31 93 GLN A CA 1
ATOM 719 C C . GLN A 1 93 ? 11.177 -4.741 -19.879 1.00 89.31 93 GLN A C 1
ATOM 721 O O . GLN A 1 93 ? 10.565 -5.001 -20.913 1.00 89.31 93 GLN A O 1
ATOM 726 N N . GLY A 1 94 ? 11.366 -3.496 -19.454 1.00 83.94 94 GLY A N 1
ATOM 727 C CA . GLY A 1 94 ? 10.825 -2.324 -20.132 1.00 83.94 94 GLY A CA 1
ATOM 728 C C . GLY A 1 94 ? 9.333 -2.103 -19.882 1.00 83.94 94 GLY A C 1
ATOM 729 O O . GLY A 1 94 ? 8.752 -2.612 -18.924 1.00 83.94 94 GLY A O 1
ATOM 730 N N . ILE A 1 95 ? 8.732 -1.290 -20.749 1.00 78.25 95 ILE A N 1
ATOM 731 C CA . ILE A 1 95 ? 7.306 -0.959 -20.713 1.00 78.25 95 ILE A CA 1
ATOM 732 C C . ILE A 1 95 ? 6.532 -2.108 -21.357 1.00 78.25 95 ILE A C 1
ATOM 734 O O . ILE A 1 95 ? 6.917 -2.588 -22.422 1.00 78.25 95 ILE A O 1
ATOM 738 N N . PHE A 1 96 ? 5.443 -2.534 -20.720 1.00 85.75 96 PHE A N 1
ATOM 739 C CA . PHE A 1 96 ? 4.569 -3.559 -21.278 1.00 85.75 96 PHE A CA 1
ATOM 740 C C . PHE A 1 96 ? 3.983 -3.127 -22.631 1.00 85.75 96 PHE A C 1
ATOM 742 O O . PHE A 1 96 ? 3.308 -2.100 -22.718 1.00 85.75 96 PHE A O 1
ATOM 749 N N . ASP A 1 97 ? 4.193 -3.950 -23.659 1.00 83.81 97 ASP A N 1
ATOM 750 C CA . ASP A 1 97 ? 3.506 -3.862 -24.947 1.00 83.81 97 ASP A CA 1
ATOM 751 C C . ASP A 1 97 ? 2.667 -5.126 -25.161 1.00 83.81 97 ASP A C 1
ATOM 753 O O . ASP A 1 97 ? 3.197 -6.236 -25.256 1.00 83.81 97 ASP A O 1
ATOM 757 N N . GLN A 1 98 ? 1.350 -4.952 -25.269 1.00 83.25 98 GLN A N 1
ATOM 758 C CA . GLN A 1 98 ? 0.410 -6.051 -25.465 1.00 83.25 98 GLN A CA 1
ATOM 759 C C . GLN A 1 98 ? 0.661 -6.822 -26.765 1.00 83.25 98 GLN A C 1
ATOM 761 O O . GLN A 1 98 ? 0.424 -8.026 -26.798 1.00 83.25 98 GLN A O 1
ATOM 766 N N . HIS A 1 99 ? 1.137 -6.167 -27.825 1.00 83.06 99 HIS A N 1
ATOM 767 C CA . HIS A 1 99 ? 1.372 -6.836 -29.108 1.00 83.06 99 HIS A CA 1
ATOM 768 C C . HIS A 1 99 ? 2.535 -7.830 -29.048 1.00 83.06 99 HIS A C 1
ATOM 770 O O . HIS A 1 99 ? 2.613 -8.733 -29.876 1.00 83.06 99 HIS A O 1
ATOM 776 N N . SER A 1 100 ? 3.409 -7.675 -28.052 1.00 77.75 100 SER A N 1
ATOM 777 C CA . SER A 1 100 ? 4.556 -8.548 -27.802 1.00 77.75 100 SER A CA 1
ATOM 778 C C . SER A 1 100 ? 4.262 -9.688 -26.818 1.00 77.75 100 SER A C 1
ATOM 780 O O . SER A 1 100 ? 5.144 -10.499 -26.541 1.00 77.75 100 SER A O 1
ATOM 782 N N . LEU A 1 101 ? 3.047 -9.746 -26.256 1.00 84.19 101 LEU A N 1
ATOM 783 C CA . LEU A 1 101 ? 2.694 -10.725 -25.235 1.00 84.19 101 LEU A CA 1
ATOM 784 C C . LEU A 1 101 ? 2.356 -12.079 -25.868 1.00 84.19 101 LEU A C 1
ATOM 786 O O . LEU A 1 101 ? 1.278 -12.268 -26.428 1.00 84.19 101 LEU A O 1
ATOM 790 N N . GLU A 1 102 ? 3.255 -13.044 -25.709 1.00 86.44 102 GLU A N 1
ATOM 791 C CA . GLU A 1 102 ? 2.970 -14.450 -25.993 1.00 86.44 102 GLU A CA 1
ATOM 792 C C . GLU A 1 102 ? 2.318 -15.098 -24.767 1.00 86.44 102 GLU A C 1
ATOM 794 O O . GLU A 1 102 ? 2.970 -15.346 -23.750 1.00 86.44 102 GLU A O 1
ATOM 799 N N . GLU A 1 103 ? 1.010 -15.348 -24.844 1.00 89.62 103 GLU A N 1
ATOM 800 C CA . GLU A 1 103 ? 0.274 -15.938 -23.727 1.00 89.62 103 GLU A CA 1
ATOM 801 C C . GLU A 1 103 ? 0.613 -17.430 -23.556 1.00 89.62 103 GLU A C 1
ATOM 803 O O . GLU A 1 103 ? 0.475 -18.213 -24.502 1.00 89.62 103 GLU A O 1
ATOM 808 N N . PRO A 1 104 ? 1.009 -17.872 -22.349 1.00 91.56 104 PRO A N 1
ATOM 809 C CA . PRO A 1 104 ? 1.265 -19.279 -22.087 1.00 91.56 104 PRO A CA 1
ATOM 810 C C . PRO A 1 104 ? -0.043 -20.076 -22.136 1.00 91.56 104 PRO A C 1
ATOM 812 O O . PRO A 1 104 ? -1.059 -19.674 -21.568 1.00 91.56 104 PRO A O 1
ATOM 815 N N . SER A 1 105 ? -0.002 -21.264 -22.744 1.00 92.94 105 SER A N 1
ATOM 816 C CA . SER A 1 105 ? -1.156 -22.174 -22.798 1.00 92.94 105 SER A CA 1
ATOM 817 C C . SER A 1 105 ? -1.595 -22.675 -21.415 1.00 92.94 105 SER A C 1
ATOM 819 O O . SER A 1 105 ? -2.772 -22.963 -21.211 1.00 92.94 105 SER A O 1
ATOM 821 N N . ASN A 1 106 ? -0.662 -22.753 -20.460 1.00 94.31 106 ASN A N 1
ATOM 822 C CA . ASN A 1 106 ? -0.916 -23.105 -19.065 1.00 94.31 106 ASN A CA 1
ATOM 823 C C . ASN A 1 106 ? -0.140 -22.155 -18.126 1.00 94.31 106 ASN A C 1
ATOM 825 O O . ASN A 1 106 ? 1.003 -22.456 -17.768 1.00 94.31 106 ASN A O 1
ATOM 829 N N . PRO A 1 107 ? -0.703 -20.982 -17.774 1.00 96.19 107 PRO A N 1
ATOM 830 C CA . PRO A 1 107 ? -0.024 -20.000 -16.932 1.00 96.19 107 PRO A CA 1
ATOM 831 C C . PRO A 1 107 ? 0.179 -20.513 -15.504 1.00 96.19 107 PRO A C 1
ATOM 833 O O . PRO A 1 107 ? -0.694 -21.162 -14.929 1.00 96.19 107 PRO A O 1
ATOM 836 N N . THR A 1 108 ? 1.306 -20.147 -14.892 1.00 96.56 108 THR A N 1
ATOM 837 C CA . THR A 1 108 ? 1.547 -20.401 -13.466 1.00 96.56 108 THR A CA 1
ATOM 838 C C . THR A 1 108 ? 0.542 -19.631 -12.616 1.00 96.56 108 THR A C 1
ATOM 840 O O . THR A 1 108 ? 0.355 -18.430 -12.814 1.00 96.56 108 THR A O 1
ATOM 843 N N . CYS A 1 109 ? -0.047 -20.301 -11.628 1.00 97.12 109 CYS A N 1
ATOM 844 C CA . CYS A 1 109 ? -0.981 -19.708 -10.676 1.00 97.12 109 CYS A CA 1
ATOM 845 C C . CYS A 1 109 ? -0.306 -19.485 -9.317 1.00 97.12 109 CYS A C 1
ATOM 847 O O . CYS A 1 109 ? 0.319 -20.407 -8.792 1.00 97.12 109 CYS A O 1
ATOM 849 N N . ARG A 1 110 ? -0.411 -18.277 -8.754 1.00 96.88 110 ARG A N 1
ATOM 850 C CA . ARG A 1 110 ? 0.131 -17.918 -7.428 1.00 96.88 110 ARG A CA 1
ATOM 851 C C . ARG A 1 110 ? -0.533 -16.652 -6.873 1.00 96.88 110 ARG A C 1
ATOM 853 O O . ARG A 1 110 ? -1.285 -16.003 -7.585 1.00 96.88 110 ARG A O 1
ATOM 860 N N . ASP A 1 111 ? -0.258 -16.314 -5.619 1.00 96.94 111 ASP A N 1
ATOM 861 C CA . ASP A 1 111 ? -0.792 -15.122 -4.927 1.00 96.94 111 ASP A CA 1
ATOM 862 C C . ASP A 1 111 ? 0.237 -13.988 -4.752 1.00 96.94 111 ASP A C 1
ATOM 864 O O . ASP A 1 111 ? -0.123 -12.859 -4.424 1.00 96.94 111 ASP A O 1
ATOM 868 N N . THR A 1 112 ? 1.523 -14.280 -4.969 1.00 96.69 112 THR A N 1
ATOM 869 C CA . THR A 1 112 ? 2.635 -13.352 -4.723 1.00 96.69 112 THR A CA 1
ATOM 870 C C . THR A 1 112 ? 3.679 -13.485 -5.814 1.00 96.69 112 THR A C 1
ATOM 872 O O . THR A 1 112 ? 4.084 -14.609 -6.099 1.00 96.69 112 THR A O 1
ATOM 875 N N . ILE A 1 113 ? 4.164 -12.399 -6.415 1.00 95.75 113 ILE A N 1
ATOM 876 C CA . ILE A 1 113 ? 5.181 -12.443 -7.478 1.00 95.75 113 ILE A CA 1
ATOM 877 C C . ILE A 1 113 ? 6.124 -11.239 -7.435 1.00 95.75 113 ILE A C 1
ATOM 879 O O . ILE A 1 113 ? 5.701 -10.117 -7.188 1.00 95.75 113 ILE A O 1
ATOM 883 N N . THR A 1 114 ? 7.394 -11.473 -7.756 1.00 93.25 114 THR A N 1
ATOM 884 C CA . THR A 1 114 ? 8.389 -10.419 -7.976 1.00 93.25 114 THR A CA 1
ATOM 885 C C . THR A 1 114 ? 8.228 -9.785 -9.350 1.00 93.25 114 THR A C 1
ATOM 887 O O . THR A 1 114 ? 8.330 -10.475 -10.373 1.00 93.25 114 THR A O 1
ATOM 890 N N . VAL A 1 115 ? 8.049 -8.468 -9.389 1.00 90.00 115 VAL A N 1
ATOM 891 C CA . VAL A 1 115 ? 8.085 -7.680 -10.620 1.00 90.00 115 VAL A CA 1
ATOM 892 C C . VAL A 1 115 ? 9.541 -7.310 -10.940 1.00 90.00 115 VAL A C 1
ATOM 894 O O . VAL A 1 115 ? 10.249 -6.779 -10.079 1.00 90.00 115 VAL A O 1
ATOM 897 N N . PRO A 1 116 ? 10.044 -7.606 -12.155 1.00 86.25 116 PRO A N 1
ATOM 898 C CA . PRO A 1 116 ? 11.419 -7.288 -12.519 1.00 86.25 116 PRO A CA 1
ATOM 899 C C . PRO A 1 116 ? 11.718 -5.786 -12.450 1.00 86.25 116 PRO A C 1
ATOM 901 O O . PRO A 1 116 ? 10.882 -4.950 -12.792 1.00 86.25 116 PRO A O 1
ATOM 904 N N . SER A 1 117 ? 12.955 -5.439 -12.079 1.00 82.75 117 SER A N 1
ATOM 905 C CA . SER A 1 117 ? 13.399 -4.041 -12.077 1.00 82.75 117 SER A CA 1
ATOM 906 C C . SER A 1 117 ? 13.235 -3.404 -13.450 1.00 82.75 117 SER A C 1
ATOM 908 O O . SER A 1 117 ? 13.684 -3.986 -14.432 1.00 82.75 117 SER A O 1
ATOM 910 N N . LYS A 1 118 ? 12.613 -2.215 -13.510 1.00 83.75 118 LYS A N 1
ATOM 911 C CA . LYS A 1 118 ? 12.286 -1.513 -14.768 1.00 83.75 118 LYS A CA 1
ATOM 912 C C . LYS A 1 118 ? 11.555 -2.403 -15.780 1.00 83.75 118 LYS A C 1
ATOM 914 O O . LYS A 1 118 ? 11.725 -2.234 -16.985 1.00 83.75 118 LYS A O 1
ATOM 919 N N . GLY A 1 119 ? 10.793 -3.369 -15.285 1.00 90.50 119 GLY A N 1
ATOM 920 C CA . GLY A 1 119 ? 10.047 -4.323 -16.078 1.00 90.50 119 GLY A CA 1
ATOM 921 C C . GLY A 1 119 ? 8.565 -4.297 -15.758 1.00 90.50 119 GLY A C 1
ATOM 922 O O . GLY A 1 119 ? 8.059 -3.371 -15.117 1.00 90.50 119 GLY A O 1
ATOM 923 N N . TYR A 1 120 ? 7.896 -5.353 -16.203 1.00 93.81 120 TYR A N 1
ATOM 924 C CA . TYR A 1 120 ? 6.470 -5.536 -16.016 1.00 93.81 120 TYR A CA 1
ATOM 925 C C . TYR A 1 120 ? 6.120 -6.981 -15.667 1.00 93.81 120 TYR A C 1
ATOM 927 O O . TYR A 1 120 ? 6.858 -7.923 -15.982 1.00 93.81 120 TYR A O 1
ATOM 935 N N . VAL A 1 121 ? 4.946 -7.149 -15.068 1.00 95.50 121 VAL A N 1
ATOM 936 C CA . VAL A 1 121 ? 4.244 -8.426 -14.923 1.00 95.50 121 VAL A CA 1
ATOM 937 C C . VAL A 1 121 ? 2.784 -8.223 -15.327 1.00 95.50 121 VAL A C 1
ATOM 939 O O . VAL A 1 121 ? 2.175 -7.212 -14.987 1.00 95.50 121 VAL A O 1
ATOM 942 N N . VAL A 1 122 ? 2.220 -9.188 -16.051 1.00 96.19 122 VAL A N 1
ATOM 943 C CA . VAL A 1 122 ? 0.803 -9.235 -16.426 1.00 96.19 122 VAL A CA 1
ATOM 944 C C . VAL A 1 122 ? 0.145 -10.379 -15.677 1.00 96.19 122 VAL A C 1
ATOM 946 O O . VAL A 1 122 ? 0.524 -11.542 -15.845 1.00 96.19 122 VAL A O 1
ATOM 949 N N . LEU A 1 123 ? -0.844 -10.045 -14.856 1.00 96.94 123 LEU A N 1
ATOM 950 C CA . LEU A 1 123 ? -1.600 -10.988 -14.044 1.00 96.94 123 LEU A CA 1
ATOM 951 C C . LEU A 1 123 ? -3.050 -11.032 -14.508 1.00 96.94 123 LEU A C 1
ATOM 953 O O . LEU A 1 123 ? -3.602 -10.005 -14.889 1.00 96.94 123 LEU A O 1
ATOM 957 N N . ARG A 1 124 ? -3.693 -12.196 -14.426 1.00 97.75 124 ARG A N 1
ATOM 958 C CA . ARG A 1 124 ? -5.147 -12.316 -14.581 1.00 97.75 124 ARG A CA 1
ATOM 959 C C . ARG A 1 124 ? -5.757 -13.037 -13.397 1.00 97.75 124 ARG A C 1
ATOM 961 O O . ARG A 1 124 ? -5.307 -14.120 -13.038 1.00 97.75 124 ARG A O 1
ATOM 968 N N . PHE A 1 125 ? -6.816 -12.477 -12.836 1.00 98.06 125 PHE A N 1
ATOM 969 C CA . PHE A 1 125 ? -7.637 -13.153 -11.838 1.00 98.06 125 PHE A CA 1
ATOM 970 C C . PHE A 1 125 ? -9.112 -12.976 -12.175 1.00 98.06 125 PHE A C 1
ATOM 972 O O . PHE A 1 125 ? -9.496 -12.057 -12.898 1.00 98.06 125 PHE A O 1
ATOM 979 N N . LYS A 1 126 ? -9.940 -13.889 -11.678 1.00 98.12 126 LYS A N 1
ATOM 980 C CA . LYS A 1 126 ? -11.391 -13.774 -11.760 1.00 98.12 126 LYS A CA 1
ATOM 981 C C . LYS A 1 126 ? -11.889 -13.222 -10.431 1.00 98.12 126 LYS A C 1
ATOM 983 O O . LYS A 1 126 ? -11.495 -13.730 -9.391 1.00 98.12 126 LYS A O 1
ATOM 988 N N . ALA A 1 127 ? -12.731 -12.199 -10.465 1.00 97.50 127 ALA A N 1
ATOM 989 C CA . ALA A 1 127 ? -13.339 -11.594 -9.287 1.00 97.50 127 ALA A CA 1
ATOM 990 C C . ALA A 1 127 ? -14.513 -12.464 -8.787 1.00 97.50 127 ALA A C 1
ATOM 992 O O . ALA A 1 127 ? -15.676 -12.071 -8.851 1.00 97.50 127 ALA A O 1
ATOM 993 N N . ASP A 1 128 ? -14.224 -13.702 -8.383 1.00 96.94 128 ASP A N 1
ATOM 994 C CA . ASP A 1 128 ? -15.202 -14.710 -7.947 1.00 96.94 128 ASP A CA 1
ATOM 995 C C . ASP A 1 128 ? -15.258 -14.907 -6.424 1.00 96.94 128 ASP A C 1
ATOM 997 O O . ASP A 1 128 ? -16.060 -15.703 -5.939 1.00 96.94 128 ASP A O 1
ATOM 1001 N N . ASN A 1 129 ? -14.472 -14.130 -5.676 1.00 98.06 129 ASN A N 1
ATOM 1002 C CA . ASN A 1 129 ? -14.458 -14.119 -4.220 1.00 98.06 129 ASN A CA 1
ATOM 1003 C C . ASN A 1 129 ? -14.935 -12.752 -3.679 1.00 98.06 129 ASN A C 1
ATOM 1005 O O . ASN A 1 129 ? -14.133 -11.813 -3.603 1.00 98.06 129 ASN A O 1
ATOM 1009 N N . PRO A 1 130 ? -16.234 -12.591 -3.340 1.00 98.25 130 PRO A N 1
ATOM 1010 C CA . PRO A 1 130 ? -16.771 -11.349 -2.788 1.00 98.25 130 PRO A CA 1
ATOM 1011 C C . PRO A 1 130 ? -16.050 -10.923 -1.510 1.00 98.25 130 PRO A C 1
ATOM 1013 O O . PRO A 1 130 ? -15.968 -11.680 -0.545 1.00 98.25 130 PRO A O 1
ATOM 1016 N N . GLY A 1 131 ? -15.550 -9.694 -1.482 1.00 98.00 131 GLY A N 1
ATOM 1017 C CA . GLY A 1 131 ? -14.807 -9.189 -0.335 1.00 98.00 131 GLY A CA 1
ATOM 1018 C C . GLY A 1 131 ? -14.026 -7.918 -0.630 1.00 98.00 131 GLY A C 1
ATOM 1019 O O . GLY A 1 131 ? -14.114 -7.336 -1.712 1.00 98.00 131 GLY A O 1
ATOM 1020 N N . VAL A 1 132 ? -13.253 -7.495 0.365 1.00 98.38 132 VAL A N 1
ATOM 1021 C CA . VAL A 1 132 ? -12.315 -6.377 0.274 1.00 98.38 132 VAL A CA 1
ATOM 1022 C C . VAL A 1 132 ? -10.911 -6.937 0.446 1.00 98.38 132 VAL A C 1
ATOM 1024 O O . VAL A 1 132 ? -10.572 -7.464 1.502 1.00 98.38 132 VAL A O 1
ATOM 1027 N N . TRP A 1 133 ? -10.108 -6.826 -0.601 1.00 98.38 133 TRP A N 1
ATOM 1028 C CA . TRP A 1 133 ? -8.835 -7.511 -0.741 1.00 98.38 133 TRP A CA 1
ATOM 1029 C C . TRP A 1 133 ? -7.703 -6.517 -0.860 1.00 98.38 133 TRP A C 1
ATOM 1031 O O . TRP A 1 133 ? -7.739 -5.604 -1.686 1.00 98.38 133 TRP A O 1
ATOM 1041 N N . PHE A 1 134 ? -6.682 -6.705 -0.038 1.00 97.12 134 PHE A N 1
ATOM 1042 C CA . PHE A 1 134 ? -5.515 -5.853 -0.085 1.00 97.12 134 PHE A CA 1
ATOM 1043 C C . PHE A 1 134 ? -4.589 -6.300 -1.217 1.00 97.12 134 PHE A C 1
ATOM 1045 O O . PHE A 1 134 ? -4.294 -7.487 -1.367 1.00 97.12 134 PHE A O 1
ATOM 1052 N N . PHE A 1 135 ? -4.152 -5.349 -2.032 1.00 96.94 135 PHE A N 1
ATOM 1053 C CA . PHE A 1 135 ? -3.121 -5.547 -3.039 1.00 96.94 135 PHE A CA 1
ATOM 1054 C C . PHE A 1 135 ? -1.922 -4.705 -2.631 1.00 96.94 135 PHE A C 1
ATOM 1056 O O . PHE A 1 135 ? -2.035 -3.485 -2.565 1.00 96.94 135 PHE A O 1
ATOM 1063 N N . HIS A 1 136 ? -0.789 -5.316 -2.306 1.00 96.06 136 HIS A N 1
ATOM 1064 C CA . HIS A 1 136 ? 0.323 -4.562 -1.736 1.00 96.06 136 HIS A CA 1
ATOM 1065 C C . HIS A 1 136 ? 1.683 -5.159 -2.053 1.00 96.06 136 HIS A C 1
ATOM 1067 O O . HIS A 1 136 ? 1.801 -6.316 -2.459 1.00 96.06 136 HIS A O 1
ATOM 1073 N N . CYS A 1 137 ? 2.723 -4.357 -1.829 1.00 93.50 137 CYS A N 1
ATOM 1074 C CA . CYS A 1 137 ? 4.076 -4.878 -1.828 1.00 93.50 137 CYS A CA 1
ATOM 1075 C C . CYS A 1 137 ? 4.319 -5.739 -0.575 1.00 93.50 137 CYS A C 1
ATOM 1077 O O . CYS A 1 137 ? 3.977 -5.321 0.532 1.00 93.50 137 CYS A O 1
ATOM 1079 N N . HIS A 1 138 ? 4.914 -6.927 -0.718 1.00 90.81 138 HIS A N 1
ATOM 1080 C CA . HIS A 1 138 ? 5.193 -7.846 0.399 1.00 90.81 138 HIS A CA 1
ATOM 1081 C C . HIS A 1 138 ? 6.563 -7.595 1.069 1.00 90.81 138 HIS A C 1
ATOM 1083 O O . HIS A 1 138 ? 7.117 -8.444 1.765 1.00 90.81 138 HIS A O 1
ATOM 1089 N N . VAL A 1 139 ? 7.128 -6.408 0.864 1.00 87.12 139 VAL A N 1
ATOM 1090 C CA . VAL A 1 139 ? 8.335 -5.954 1.551 1.00 87.12 139 VAL A CA 1
ATOM 1091 C C . VAL A 1 139 ? 7.919 -5.145 2.780 1.00 87.12 139 VAL A C 1
ATOM 1093 O O . VAL A 1 139 ? 7.240 -4.124 2.656 1.00 87.12 139 VAL A O 1
ATOM 1096 N N . ASP A 1 140 ? 8.359 -5.577 3.966 1.00 80.88 140 ASP A N 1
ATOM 1097 C CA . ASP A 1 140 ? 7.899 -5.065 5.272 1.00 80.88 140 ASP A CA 1
ATOM 1098 C C . ASP A 1 140 ? 7.994 -3.544 5.439 1.00 80.88 140 ASP A C 1
ATOM 1100 O O . ASP A 1 140 ? 7.233 -2.953 6.198 1.00 80.88 140 ASP A O 1
ATOM 1104 N N . TRP A 1 141 ? 8.926 -2.892 4.742 1.00 84.69 141 TRP A N 1
ATOM 1105 C CA . TRP A 1 141 ? 9.127 -1.443 4.805 1.00 84.69 141 TRP A CA 1
ATOM 1106 C C . TRP A 1 141 ? 8.475 -0.680 3.640 1.00 84.69 141 TRP A C 1
ATOM 1108 O O . TRP A 1 141 ? 8.332 0.537 3.720 1.00 84.69 141 TRP A O 1
ATOM 1118 N N . HIS A 1 142 ? 8.039 -1.369 2.583 1.00 88.81 142 HIS A N 1
ATOM 1119 C CA . HIS A 1 142 ? 7.319 -0.782 1.449 1.00 88.81 142 HIS A CA 1
ATOM 1120 C C . HIS A 1 142 ? 5.831 -0.598 1.735 1.00 88.81 142 HIS A C 1
ATOM 1122 O O . HIS A 1 142 ? 5.262 0.446 1.411 1.00 88.81 142 HIS A O 1
ATOM 1128 N N . LEU A 1 143 ? 5.207 -1.590 2.375 1.00 89.38 143 LEU A N 1
ATOM 1129 C CA . LEU A 1 143 ? 3.803 -1.526 2.771 1.00 89.38 143 LEU A CA 1
ATOM 1130 C C . LEU A 1 143 ? 3.500 -0.305 3.668 1.00 89.38 143 LEU A C 1
ATOM 1132 O O . LEU A 1 143 ? 2.667 0.512 3.271 1.00 89.38 143 LEU A O 1
ATOM 1136 N N . PRO A 1 144 ? 4.184 -0.091 4.813 1.00 88.12 144 PRO A N 1
ATOM 1137 C CA . PRO A 1 144 ? 3.939 1.083 5.655 1.00 88.12 144 PRO A CA 1
ATOM 1138 C C . PRO A 1 144 ? 4.373 2.401 4.997 1.00 88.12 144 PRO A C 1
ATOM 1140 O O . PRO A 1 144 ? 3.930 3.463 5.424 1.00 88.12 144 PRO A O 1
ATOM 1143 N N . ALA A 1 145 ? 5.205 2.359 3.948 1.00 89.00 145 ALA A N 1
ATOM 1144 C CA . ALA A 1 145 ? 5.536 3.539 3.152 1.00 89.00 145 ALA A CA 1
ATOM 1145 C C . ALA A 1 145 ? 4.419 3.939 2.170 1.00 89.00 145 ALA A C 1
ATOM 1147 O O . ALA A 1 145 ? 4.492 5.035 1.611 1.00 89.00 145 ALA A O 1
ATOM 1148 N N . GLY A 1 146 ? 3.401 3.095 1.966 1.00 91.44 146 GLY A N 1
ATOM 1149 C CA . GLY A 1 146 ? 2.227 3.394 1.143 1.00 91.44 146 GLY A CA 1
ATOM 1150 C C . GLY A 1 146 ? 2.076 2.544 -0.123 1.00 91.44 146 GLY A C 1
ATOM 1151 O O . GLY A 1 146 ? 1.182 2.838 -0.915 1.00 91.44 146 GLY A O 1
ATOM 1152 N N . LEU A 1 147 ? 2.897 1.503 -0.343 1.00 93.12 147 LEU A N 1
ATOM 1153 C CA . LEU A 1 147 ? 2.743 0.597 -1.497 1.00 93.12 147 LEU A CA 1
ATOM 1154 C C . LEU A 1 147 ? 1.596 -0.396 -1.310 1.00 93.12 147 LEU A C 1
ATOM 1156 O O . LEU A 1 147 ? 1.816 -1.600 -1.138 1.00 93.12 147 LEU A O 1
ATOM 1160 N N . ALA A 1 148 ? 0.371 0.115 -1.392 1.00 95.38 148 ALA A N 1
ATOM 1161 C CA . ALA A 1 148 ? -0.828 -0.698 -1.385 1.00 95.38 148 ALA A CA 1
ATOM 1162 C C . ALA A 1 148 ? -2.004 -0.071 -2.150 1.00 95.38 148 ALA A C 1
ATOM 1164 O O . ALA A 1 148 ? -2.047 1.125 -2.422 1.00 95.38 148 ALA A O 1
ATOM 1165 N N . ALA A 1 149 ? -2.980 -0.913 -2.457 1.00 96.31 149 ALA A N 1
ATOM 1166 C CA . ALA A 1 149 ? -4.257 -0.590 -3.063 1.00 96.31 149 ALA A CA 1
ATOM 1167 C C . ALA A 1 149 ? -5.333 -1.530 -2.508 1.00 96.31 149 ALA A C 1
ATOM 1169 O O . ALA A 1 149 ? -5.035 -2.601 -1.974 1.00 96.31 149 ALA A O 1
ATOM 1170 N N . THR A 1 150 ? -6.600 -1.151 -2.659 1.00 97.88 150 THR A N 1
ATOM 1171 C CA . THR A 1 150 ? -7.729 -1.947 -2.161 1.00 97.88 150 THR A CA 1
ATOM 1172 C C . THR A 1 150 ? -8.611 -2.410 -3.311 1.00 97.88 150 THR A C 1
ATOM 1174 O O . THR A 1 150 ? -9.129 -1.607 -4.083 1.00 97.88 150 THR A O 1
ATOM 1177 N N . PHE A 1 151 ? -8.826 -3.713 -3.430 1.00 98.19 151 PHE A N 1
ATOM 1178 C CA . PHE A 1 151 ? -9.682 -4.313 -4.448 1.00 98.19 151 PHE A CA 1
ATOM 1179 C C . PHE A 1 151 ? -10.985 -4.786 -3.814 1.00 98.19 151 PHE A C 1
ATOM 1181 O O . PHE A 1 151 ? -10.981 -5.640 -2.937 1.00 98.19 151 PHE A O 1
ATOM 1188 N N . ILE A 1 152 ? -12.114 -4.243 -4.257 1.00 98.44 152 ILE A N 1
ATOM 1189 C CA . ILE A 1 152 ? -13.440 -4.619 -3.760 1.00 98.44 152 ILE A CA 1
ATOM 1190 C C . ILE A 1 152 ? -14.118 -5.473 -4.820 1.00 98.44 152 ILE A C 1
ATOM 1192 O O . ILE A 1 152 ? -14.313 -5.036 -5.951 1.00 98.44 152 ILE A O 1
ATOM 1196 N N . THR A 1 153 ? -14.476 -6.697 -4.457 1.00 98.19 153 THR A N 1
ATOM 1197 C CA . THR A 1 153 ? -15.161 -7.641 -5.342 1.00 98.19 153 THR A CA 1
ATOM 1198 C C . THR A 1 153 ? -16.607 -7.803 -4.901 1.00 98.19 153 THR A C 1
ATOM 1200 O O . THR A 1 153 ? -16.861 -8.142 -3.748 1.00 98.19 153 THR A O 1
ATOM 1203 N N . ALA A 1 154 ? -17.537 -7.586 -5.831 1.00 97.62 154 ALA A N 1
ATOM 1204 C CA . ALA A 1 154 ? -18.978 -7.774 -5.677 1.00 97.62 154 ALA A CA 1
ATOM 1205 C C . ALA A 1 154 ? -19.581 -7.088 -4.425 1.00 97.62 154 ALA A C 1
ATOM 1207 O O . ALA A 1 154 ? -20.111 -7.776 -3.547 1.00 97.62 154 ALA A O 1
ATOM 1208 N N . PRO A 1 155 ? -19.522 -5.746 -4.314 1.00 97.38 155 PRO A N 1
ATOM 1209 C CA . PRO A 1 155 ? -20.021 -5.024 -3.139 1.00 97.38 155 PRO A CA 1
ATOM 1210 C C . PRO A 1 155 ? -21.513 -5.256 -2.853 1.00 97.38 155 PRO A C 1
ATOM 1212 O O . PRO A 1 155 ? -21.897 -5.355 -1.690 1.00 97.38 155 PRO A O 1
ATOM 1215 N N . GLU A 1 156 ? -22.355 -5.429 -3.872 1.00 95.56 156 GLU A N 1
ATOM 1216 C CA . GLU A 1 156 ? -23.778 -5.741 -3.681 1.00 95.56 156 GLU A CA 1
ATOM 1217 C C . GLU A 1 156 ? -23.965 -7.136 -3.084 1.00 95.56 156 GLU A C 1
ATOM 1219 O O . GLU A 1 156 ? -24.819 -7.345 -2.221 1.00 95.56 156 GLU A O 1
ATOM 1224 N N . TRP A 1 157 ? -23.130 -8.095 -3.499 1.00 97.31 157 TRP A N 1
ATOM 1225 C CA . TRP A 1 157 ? -23.131 -9.428 -2.908 1.00 97.31 157 TRP A CA 1
ATOM 1226 C C . TRP A 1 157 ? -22.734 -9.357 -1.432 1.00 97.31 157 TRP A C 1
ATOM 1228 O O . TRP A 1 157 ? -23.407 -9.969 -0.601 1.00 97.31 157 TRP A O 1
ATOM 1238 N N . ILE A 1 158 ? -21.696 -8.572 -1.102 1.00 97.50 158 ILE A N 1
ATOM 1239 C CA . ILE A 1 158 ? -21.261 -8.323 0.281 1.00 97.50 158 ILE A CA 1
ATOM 1240 C C . ILE A 1 158 ? -22.436 -7.789 1.108 1.00 97.50 158 ILE A C 1
ATOM 1242 O O . ILE A 1 158 ? -22.732 -8.350 2.157 1.00 97.50 158 ILE A O 1
ATOM 1246 N N . GLN A 1 159 ? -23.153 -6.769 0.632 1.00 96.19 159 GLN A N 1
ATOM 1247 C CA . GLN A 1 159 ? -24.287 -6.186 1.363 1.00 96.19 159 GLN A CA 1
ATOM 1248 C C . GLN A 1 159 ? -25.457 -7.161 1.573 1.00 96.19 159 GLN A C 1
ATOM 1250 O O . GLN A 1 159 ? -26.134 -7.106 2.599 1.00 96.19 159 GLN A O 1
ATOM 1255 N N . GLN A 1 160 ? -25.708 -8.057 0.617 1.00 96.50 160 GLN A N 1
ATOM 1256 C CA . GLN A 1 160 ? -26.816 -9.015 0.690 1.00 96.50 160 GLN A CA 1
ATOM 1257 C C . GLN A 1 160 ? -26.519 -10.221 1.592 1.00 96.50 160 GLN A C 1
ATOM 1259 O O . GLN A 1 160 ? -27.436 -10.763 2.211 1.00 96.50 160 GLN A O 1
ATOM 1264 N N . HIS A 1 161 ? -25.257 -10.651 1.666 1.00 97.06 161 HIS A N 1
ATOM 1265 C CA . HIS A 1 161 ? -24.886 -11.935 2.2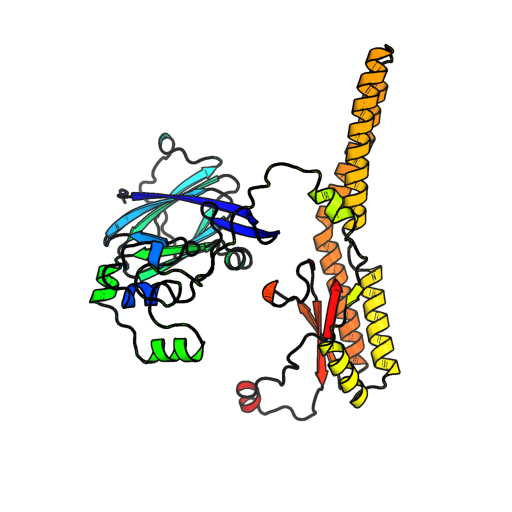72 1.00 97.06 161 HIS A CA 1
ATOM 1266 C C . HIS A 1 161 ? -24.008 -11.801 3.515 1.00 97.06 161 HIS A C 1
ATOM 1268 O O . HIS A 1 161 ? -23.954 -12.724 4.328 1.00 97.06 161 HIS A O 1
ATOM 1274 N N . MET A 1 162 ? -23.333 -10.667 3.693 1.00 95.50 162 MET A N 1
ATOM 1275 C CA . MET A 1 162 ? -22.511 -10.389 4.865 1.00 95.50 162 MET A CA 1
ATOM 1276 C C . MET A 1 162 ? -23.205 -9.369 5.767 1.00 95.50 162 MET A C 1
ATOM 1278 O O . MET A 1 162 ? -23.943 -8.496 5.318 1.00 95.50 162 MET A O 1
ATOM 1282 N N . LYS A 1 163 ? -22.970 -9.481 7.075 1.00 92.94 163 LYS A N 1
ATOM 1283 C CA . LYS A 1 163 ? -23.483 -8.533 8.067 1.00 92.94 163 LYS A CA 1
ATOM 1284 C C . LYS A 1 163 ? -22.403 -8.199 9.074 1.00 92.94 163 LYS A C 1
ATOM 1286 O O . LYS A 1 163 ? -21.638 -9.070 9.488 1.00 92.94 163 LYS A O 1
ATOM 1291 N N . MET A 1 164 ? -22.396 -6.944 9.505 1.00 91.75 164 MET A N 1
ATOM 1292 C CA . MET A 1 164 ? -21.597 -6.520 10.645 1.00 91.75 164 MET A CA 1
ATOM 1293 C C . MET A 1 164 ? -22.071 -7.262 11.895 1.00 91.75 164 MET A C 1
ATOM 1295 O O . MET A 1 164 ? -23.236 -7.146 12.281 1.00 91.75 164 MET A O 1
ATOM 1299 N N . THR A 1 165 ? -21.187 -8.028 12.532 1.00 93.69 165 THR A N 1
ATOM 1300 C CA . THR A 1 165 ? -21.519 -8.666 13.809 1.00 93.69 165 THR A CA 1
ATOM 1301 C C . THR A 1 165 ? -21.388 -7.651 14.948 1.00 93.69 165 THR A C 1
ATOM 1303 O O . THR A 1 165 ? -20.540 -6.756 14.871 1.00 93.69 165 THR A O 1
ATOM 1306 N N . PRO A 1 166 ? -22.174 -7.781 16.035 1.00 94.94 166 PRO A N 1
ATOM 1307 C CA . PRO A 1 166 ? -22.007 -6.933 17.213 1.00 94.94 166 PRO A CA 1
ATOM 1308 C C . PRO A 1 166 ? -20.575 -6.965 17.755 1.00 94.94 166 PRO A C 1
ATOM 1310 O O . PRO A 1 166 ? -20.015 -5.915 18.026 1.00 94.94 166 PRO A O 1
ATOM 1313 N N . ALA A 1 167 ? -19.940 -8.141 17.791 1.00 95.38 167 ALA A N 1
ATOM 1314 C CA . ALA A 1 167 ? -18.561 -8.290 18.255 1.00 95.38 167 ALA A CA 1
ATOM 1315 C C . ALA A 1 167 ? -17.553 -7.465 17.432 1.00 95.38 167 ALA A C 1
ATOM 1317 O O . ALA A 1 167 ? -16.680 -6.817 18.004 1.00 95.38 167 ALA A O 1
ATOM 1318 N N . LEU A 1 168 ? -17.680 -7.452 16.099 1.00 92.38 168 LEU A N 1
ATOM 1319 C CA . LEU A 1 168 ? -16.792 -6.670 15.235 1.00 92.38 168 LEU A CA 1
ATOM 1320 C C . LEU A 1 168 ? -17.036 -5.162 15.386 1.00 92.38 168 LEU A C 1
ATOM 1322 O O . LEU A 1 168 ? -16.088 -4.382 15.447 1.00 92.38 168 LEU A O 1
ATOM 1326 N N . ARG A 1 169 ? -18.302 -4.753 15.515 1.00 94.56 169 ARG A N 1
ATOM 1327 C CA . ARG A 1 169 ? -18.660 -3.362 15.813 1.00 94.56 169 ARG A CA 1
ATOM 1328 C C . ARG A 1 169 ? -18.079 -2.917 17.157 1.00 94.56 169 ARG A C 1
ATOM 1330 O O . ARG A 1 169 ? -17.504 -1.837 17.240 1.00 94.56 169 ARG A O 1
ATOM 1337 N N . ASP A 1 170 ? -18.226 -3.736 18.191 1.00 95.81 170 ASP A N 1
ATOM 1338 C CA . ASP A 1 170 ? -17.779 -3.414 19.545 1.00 95.81 170 ASP A CA 1
ATOM 1339 C C . ASP A 1 170 ? -16.241 -3.354 19.621 1.00 95.81 170 ASP A C 1
ATOM 1341 O O . ASP A 1 170 ? -15.700 -2.491 20.309 1.00 95.81 170 ASP A O 1
ATOM 1345 N N . LEU A 1 171 ? -15.530 -4.179 18.838 1.00 96.19 171 LEU A N 1
ATOM 1346 C CA . LEU A 1 171 ? -14.076 -4.082 18.674 1.00 96.19 171 LEU A CA 1
ATOM 1347 C C . LEU A 1 171 ? -13.651 -2.736 18.067 1.00 96.19 171 LEU A C 1
ATOM 1349 O O . LEU A 1 171 ? -12.735 -2.105 18.586 1.00 96.19 171 LEU A O 1
ATOM 1353 N N . CYS A 1 172 ? -14.326 -2.277 17.009 1.00 95.69 172 CYS A N 1
ATOM 1354 C CA . CYS A 1 172 ? -14.053 -0.967 16.413 1.00 95.69 172 CYS A CA 1
ATOM 1355 C C . CYS A 1 172 ? -14.285 0.174 17.409 1.00 95.69 172 CYS A C 1
ATOM 1357 O O . CYS A 1 172 ? -13.451 1.067 17.537 1.00 95.69 172 CYS A O 1
ATOM 1359 N N . LEU A 1 173 ? -15.386 0.122 18.162 1.00 95.44 173 LEU A N 1
ATOM 1360 C CA . LEU A 1 173 ? -15.668 1.118 19.196 1.00 95.44 173 LEU A CA 1
ATOM 1361 C C . LEU A 1 173 ? -14.588 1.118 20.287 1.00 95.44 173 LEU A C 1
ATOM 1363 O O . LEU A 1 173 ? -14.139 2.186 20.698 1.00 95.44 173 LEU A O 1
ATOM 1367 N N . ALA A 1 174 ? -14.122 -0.062 20.707 1.00 96.69 174 ALA A N 1
ATOM 1368 C CA . ALA A 1 174 ? -13.043 -0.196 21.683 1.00 96.69 174 ALA A CA 1
ATOM 1369 C C . ALA A 1 174 ? -11.693 0.340 21.169 1.00 96.69 174 ALA A C 1
ATOM 1371 O O . ALA A 1 174 ? -10.901 0.843 21.963 1.00 96.69 174 ALA A O 1
ATOM 1372 N N . SER A 1 175 ? -11.431 0.273 19.858 1.00 94.81 175 SER A N 1
ATOM 1373 C CA . SER A 1 175 ? -10.220 0.821 19.230 1.00 94.81 175 SER A CA 1
ATOM 1374 C C . SER A 1 175 ? -10.337 2.293 18.817 1.00 94.81 175 SER A C 1
ATOM 1376 O O . SER A 1 175 ? -9.404 2.826 18.218 1.00 94.81 175 SER A O 1
ATOM 1378 N N . GLY A 1 176 ? -11.465 2.958 19.097 1.00 94.75 176 GLY A N 1
ATOM 1379 C CA . GLY A 1 176 ? -11.722 4.331 18.646 1.00 94.75 176 GLY A CA 1
ATOM 1380 C C . GLY A 1 176 ? -11.893 4.458 17.127 1.00 94.75 176 GLY A C 1
ATOM 1381 O O . GLY A 1 176 ? -11.745 5.544 16.572 1.00 94.75 176 GLY A O 1
ATOM 1382 N N . THR A 1 177 ? -12.184 3.353 16.441 1.00 94.88 177 THR A N 1
ATOM 1383 C CA . THR A 1 177 ? -12.404 3.291 14.995 1.00 94.88 177 THR A CA 1
ATOM 1384 C C . THR A 1 177 ? -13.904 3.392 14.708 1.00 94.88 177 THR A C 1
ATOM 1386 O O . THR A 1 177 ? -14.674 2.589 15.241 1.00 94.88 177 THR A O 1
ATOM 1389 N N . PRO A 1 178 ? -14.370 4.330 13.864 1.00 95.44 178 PRO A N 1
ATOM 1390 C CA . PRO A 1 178 ? -15.782 4.387 13.514 1.00 95.44 178 PRO A CA 1
ATOM 1391 C C . PRO A 1 178 ? -16.205 3.094 12.781 1.00 95.44 178 PRO A C 1
ATOM 1393 O O . PRO A 1 178 ? -15.559 2.693 11.811 1.00 95.44 178 PRO A O 1
ATOM 1396 N N . PRO A 1 179 ? -17.265 2.397 13.235 1.00 95.19 179 PRO A N 1
ATOM 1397 C CA . PRO A 1 179 ? -17.626 1.085 12.699 1.00 95.19 179 PRO A CA 1
ATOM 1398 C C . PRO A 1 179 ? -18.447 1.145 11.405 1.00 95.19 179 PRO A C 1
ATOM 1400 O O . PRO A 1 179 ? -18.700 0.093 10.822 1.00 95.19 179 PRO A O 1
ATOM 1403 N N . THR A 1 180 ? -18.908 2.327 10.988 1.00 96.06 180 THR A N 1
ATOM 1404 C CA . THR A 1 180 ? -19.842 2.536 9.870 1.00 96.06 180 THR A CA 1
ATOM 1405 C C . THR A 1 180 ? -19.577 3.866 9.170 1.00 96.06 180 THR A C 1
ATOM 1407 O O . THR A 1 180 ? -18.974 4.764 9.754 1.00 96.06 180 THR A O 1
ATOM 1410 N N . GLY A 1 181 ? -20.105 4.012 7.957 1.00 96.12 181 GLY A N 1
ATOM 1411 C CA . GLY A 1 181 ? -20.001 5.218 7.141 1.00 96.12 181 GLY A CA 1
ATOM 1412 C C . GLY A 1 181 ? -18.957 5.099 6.033 1.00 96.12 181 GLY A C 1
ATOM 1413 O O . GLY A 1 181 ? -18.350 4.049 5.813 1.00 96.12 181 GLY A O 1
ATOM 1414 N N . ASN A 1 182 ? -18.766 6.195 5.310 1.00 96.94 182 ASN A N 1
ATOM 1415 C CA . ASN A 1 182 ? -17.719 6.356 4.312 1.00 96.94 182 ASN A CA 1
ATOM 1416 C C . ASN A 1 182 ? -16.334 6.409 4.983 1.00 96.94 182 ASN A C 1
ATOM 1418 O O . ASN A 1 182 ? -16.208 6.282 6.197 1.00 96.94 182 ASN A O 1
ATOM 1422 N N . ALA A 1 183 ? -15.279 6.638 4.212 1.00 96.81 183 ALA A N 1
ATOM 1423 C CA . ALA A 1 183 ? -13.907 6.673 4.707 1.00 96.81 183 ALA A CA 1
ATOM 1424 C C . ALA A 1 183 ? -13.633 7.718 5.803 1.00 96.81 183 ALA A C 1
ATOM 1426 O O . ALA A 1 183 ? -12.616 7.605 6.487 1.00 96.81 183 ALA A O 1
ATOM 1427 N N . ALA A 1 184 ? -14.517 8.704 5.987 1.00 95.81 184 ALA A N 1
ATOM 1428 C CA . ALA A 1 184 ? -14.463 9.688 7.066 1.00 95.81 184 ALA A CA 1
ATOM 1429 C C . ALA A 1 184 ? -15.343 9.323 8.283 1.00 95.81 184 ALA A C 1
ATOM 1431 O O . ALA A 1 184 ? -15.369 10.067 9.259 1.00 95.81 184 ALA A O 1
ATOM 1432 N N . GLY A 1 185 ? -16.078 8.206 8.252 1.00 95.56 185 GLY A N 1
ATOM 1433 C CA . GLY A 1 185 ? -17.053 7.855 9.293 1.00 95.56 185 GLY A CA 1
ATOM 1434 C C . GLY A 1 185 ? -18.395 8.569 9.159 1.00 95.56 185 GLY A C 1
ATOM 1435 O O . GLY A 1 185 ? -19.150 8.626 10.127 1.00 95.56 185 GLY A O 1
ATOM 1436 N N . LYS A 1 186 ? -18.695 9.129 7.982 1.00 95.50 186 LYS A N 1
ATOM 1437 C CA . LYS A 1 186 ? -19.902 9.922 7.716 1.00 95.50 186 LYS A CA 1
ATOM 1438 C C . LYS A 1 186 ? -20.815 9.240 6.697 1.00 95.50 186 LYS A C 1
ATOM 1440 O O . LYS A 1 186 ? -20.418 8.297 6.017 1.00 95.50 186 LYS A O 1
ATOM 1445 N N . GLU A 1 187 ? -22.050 9.709 6.574 1.00 93.81 187 GLU A N 1
ATOM 1446 C CA . GLU A 1 187 ? -22.963 9.235 5.531 1.00 93.81 187 GLU A CA 1
ATOM 1447 C C . GLU A 1 187 ? -22.694 9.926 4.185 1.00 93.81 187 GLU A C 1
ATOM 1449 O O . GLU A 1 187 ? -22.169 11.040 4.113 1.00 93.81 187 GLU A O 1
ATOM 1454 N N . GLY A 1 188 ? -23.078 9.268 3.091 1.00 93.31 188 GLY A N 1
ATOM 1455 C CA . GLY A 1 188 ? -22.999 9.858 1.759 1.00 93.31 188 GLY A CA 1
ATOM 1456 C C . GLY A 1 188 ? -21.567 10.159 1.301 1.00 93.31 188 GLY A C 1
ATOM 1457 O O . GLY A 1 188 ? -20.642 9.369 1.496 1.00 93.31 188 GLY A O 1
ATOM 1458 N N . LEU A 1 189 ? -21.397 11.312 0.651 1.00 93.50 189 LEU A N 1
ATOM 1459 C CA . LEU A 1 189 ? -20.148 11.734 0.002 1.00 93.50 189 LEU A CA 1
ATOM 1460 C C . LEU A 1 189 ? -19.373 12.805 0.789 1.00 93.50 189 LEU A C 1
ATOM 1462 O O . LEU A 1 189 ? -18.429 13.381 0.251 1.00 93.50 189 LEU A O 1
ATOM 1466 N N . ASP A 1 190 ? -19.756 13.092 2.036 1.00 92.75 190 ASP A N 1
ATOM 1467 C CA . ASP A 1 190 ? -18.982 13.995 2.891 1.00 92.75 190 ASP A CA 1
ATOM 1468 C C . ASP A 1 190 ? -17.704 13.294 3.371 1.00 92.75 190 ASP A C 1
ATOM 1470 O O . ASP A 1 190 ? -17.742 12.445 4.259 1.00 92.75 190 ASP A O 1
ATOM 1474 N N . LEU A 1 191 ? -16.575 13.649 2.760 1.00 91.88 191 LEU A N 1
ATOM 1475 C CA . LEU A 1 191 ? -15.254 13.098 3.064 1.00 91.88 191 LEU A CA 1
ATOM 1476 C C . LEU A 1 191 ? -14.397 14.043 3.919 1.00 91.88 191 LEU A C 1
ATOM 1478 O O . LEU A 1 191 ? -13.192 13.833 4.043 1.00 91.88 191 LEU A O 1
ATOM 1482 N N . GLU A 1 192 ? -14.968 15.100 4.496 1.00 90.81 192 GLU A N 1
ATOM 1483 C CA . GLU A 1 192 ? -14.206 15.980 5.381 1.00 90.81 192 GLU A CA 1
ATOM 1484 C C . GLU A 1 192 ? -13.713 15.198 6.611 1.00 90.81 192 GLU A C 1
ATOM 1486 O O . GLU A 1 192 ? -14.488 14.530 7.296 1.00 90.81 192 GLU A O 1
ATOM 1491 N N . GLY A 1 193 ? -12.409 15.302 6.886 1.00 86.12 193 GLY A N 1
ATOM 1492 C CA . GLY A 1 193 ? -11.733 14.567 7.956 1.00 86.12 193 GLY A CA 1
ATOM 1493 C C . GLY A 1 193 ? -11.127 13.232 7.518 1.00 86.12 193 GLY A C 1
ATOM 1494 O O . GLY A 1 193 ? -10.399 12.626 8.303 1.00 86.12 193 GLY A O 1
ATOM 1495 N N . VAL A 1 194 ? -11.360 12.784 6.275 1.00 88.88 194 VAL A N 1
ATOM 1496 C CA . VAL A 1 194 ? -10.639 11.627 5.731 1.00 88.88 194 VAL A CA 1
ATOM 1497 C C . VAL A 1 194 ? -9.131 11.918 5.695 1.00 88.88 194 VAL A C 1
ATOM 1499 O O . VAL A 1 194 ? -8.738 13.042 5.363 1.00 88.88 194 VAL A O 1
ATOM 1502 N N . PRO A 1 195 ? -8.269 10.931 5.994 1.00 84.38 195 PRO A N 1
ATOM 1503 C CA . PRO A 1 195 ? -6.853 11.012 5.669 1.00 84.38 195 PRO A CA 1
ATOM 1504 C C . PRO A 1 195 ? -6.671 11.316 4.171 1.00 84.38 195 PRO A C 1
ATOM 1506 O O . PRO A 1 195 ? -6.985 10.498 3.308 1.00 84.38 195 PRO A O 1
ATOM 1509 N N . ASP A 1 196 ? -6.225 12.537 3.876 1.00 81.31 196 ASP A N 1
ATOM 1510 C CA . ASP A 1 196 ? -5.853 13.034 2.548 1.00 81.31 196 ASP A CA 1
ATOM 1511 C C . ASP A 1 196 ? -4.694 14.032 2.708 1.00 81.31 196 ASP A C 1
ATOM 1513 O O . ASP A 1 196 ? -4.415 14.542 3.795 1.00 81.31 196 ASP A O 1
ATOM 1517 N N . GLY A 1 197 ? 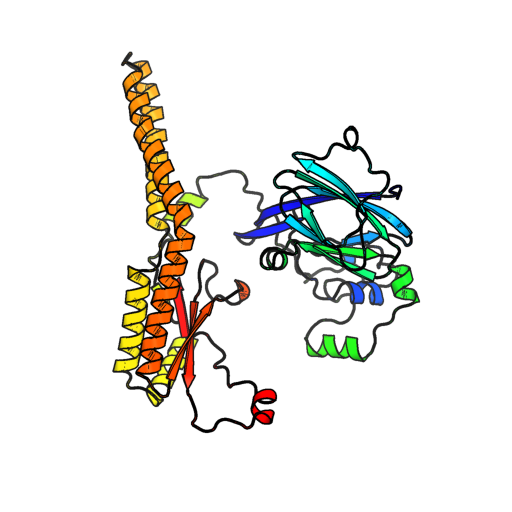-4.007 14.333 1.611 1.00 69.12 197 GLY A N 1
ATOM 1518 C CA . GLY A 1 197 ? -3.051 15.433 1.527 1.00 69.12 197 GLY A CA 1
ATOM 1519 C C . GLY A 1 197 ? -1.620 15.002 1.256 1.00 69.12 197 GLY A C 1
ATOM 1520 O O . GLY A 1 197 ? -0.811 15.865 0.922 1.00 69.12 197 GLY A O 1
ATOM 1521 N N . ILE A 1 198 ? -1.310 13.702 1.310 1.00 76.94 198 ILE A N 1
ATOM 1522 C CA . ILE A 1 198 ? -0.019 13.157 0.866 1.00 76.94 198 ILE A CA 1
ATOM 1523 C C . ILE A 1 198 ? -0.108 12.885 -0.638 1.00 76.94 198 ILE A C 1
ATOM 1525 O O . ILE A 1 198 ? -0.725 11.920 -1.087 1.00 76.94 198 ILE A O 1
ATOM 1529 N N . ARG A 1 199 ? 0.480 13.773 -1.434 1.00 78.94 199 ARG A N 1
ATOM 1530 C CA . ARG A 1 199 ? 0.498 13.683 -2.899 1.00 78.94 199 ARG A CA 1
ATOM 1531 C C . ARG A 1 199 ? 1.923 13.871 -3.408 1.00 78.94 199 ARG A C 1
ATOM 1533 O O . ARG A 1 199 ? 2.708 14.520 -2.713 1.00 78.94 199 ARG A O 1
ATOM 1540 N N . PRO A 1 200 ? 2.255 13.370 -4.608 1.00 70.56 200 PRO A N 1
ATOM 1541 C CA . PRO A 1 200 ? 3.527 13.662 -5.254 1.00 70.56 200 PRO A CA 1
ATOM 1542 C C . PRO A 1 200 ? 3.793 15.162 -5.226 1.00 70.56 200 PRO A C 1
ATOM 1544 O O . PRO A 1 200 ? 2.966 15.959 -5.683 1.00 70.56 200 PRO A O 1
ATOM 1547 N N . SER A 1 201 ? 4.931 15.576 -4.671 1.00 66.19 201 SER A N 1
ATOM 1548 C CA . SER A 1 201 ? 5.276 16.991 -4.703 1.00 66.19 201 SER A CA 1
ATOM 1549 C C . SER A 1 201 ? 5.570 17.389 -6.156 1.00 66.19 201 SER A C 1
ATOM 1551 O O . SER A 1 201 ? 6.435 16.815 -6.812 1.00 66.19 201 SER A O 1
ATOM 1553 N N . ALA A 1 202 ? 4.874 18.405 -6.679 1.00 52.16 202 ALA A N 1
ATOM 1554 C CA . ALA A 1 202 ? 5.067 18.908 -8.050 1.00 52.16 202 ALA A CA 1
ATOM 1555 C C . ALA A 1 202 ? 6.484 19.477 -8.316 1.00 52.16 202 ALA A C 1
ATOM 1557 O O . ALA A 1 202 ? 6.795 19.929 -9.417 1.00 52.16 202 ALA A O 1
ATOM 1558 N N . LYS A 1 203 ? 7.376 19.463 -7.317 1.00 45.38 203 LYS A N 1
ATOM 1559 C CA . LYS A 1 203 ? 8.757 19.939 -7.412 1.00 45.38 203 LYS A CA 1
ATOM 1560 C C . LYS A 1 203 ? 9.683 18.863 -7.986 1.00 45.38 203 LYS A C 1
ATOM 1562 O O . LYS A 1 203 ? 10.681 18.502 -7.373 1.00 45.38 203 LYS A O 1
ATOM 1567 N N . GLN A 1 204 ? 9.399 18.414 -9.208 1.00 42.91 204 GLN A N 1
ATOM 1568 C CA . GLN A 1 204 ? 10.420 17.791 -10.063 1.00 42.91 204 GLN A CA 1
ATOM 1569 C C . GLN A 1 204 ? 11.286 18.835 -10.802 1.00 42.91 204 GLN A C 1
ATOM 1571 O O . GLN A 1 204 ? 12.249 18.476 -11.472 1.00 42.91 204 GLN A O 1
ATOM 1576 N N . GLY A 1 205 ? 11.023 20.136 -10.623 1.00 40.00 205 GLY A N 1
ATOM 1577 C CA . GLY A 1 205 ? 11.858 21.225 -11.136 1.00 40.00 205 GLY A CA 1
ATOM 1578 C C . GLY A 1 205 ? 12.397 22.137 -10.029 1.00 40.00 205 GLY A C 1
ATOM 1579 O O . GLY A 1 205 ? 11.618 22.750 -9.309 1.00 40.00 205 GLY A O 1
ATOM 1580 N N . MET A 1 206 ? 13.730 22.253 -9.965 1.00 37.84 206 MET A N 1
ATOM 1581 C CA . MET A 1 206 ? 14.580 23.222 -9.232 1.00 37.84 206 MET A CA 1
ATOM 1582 C C . MET A 1 206 ? 15.400 22.663 -8.058 1.00 37.84 206 MET A C 1
ATOM 1584 O O . MET A 1 206 ? 15.185 22.966 -6.881 1.00 37.84 206 MET A O 1
ATOM 1588 N N . MET A 1 207 ? 16.481 21.966 -8.428 1.00 49.19 207 MET A N 1
ATOM 1589 C CA . MET A 1 207 ? 17.755 22.001 -7.704 1.00 49.19 207 MET A CA 1
ATOM 1590 C C . MET A 1 207 ? 18.272 23.451 -7.640 1.00 49.19 207 MET A C 1
ATOM 1592 O O . MET A 1 207 ? 18.971 23.887 -8.544 1.00 49.19 207 MET A O 1
ATOM 1596 N N . LEU A 1 208 ? 17.928 24.216 -6.605 1.00 38.53 208 LEU A N 1
ATOM 1597 C CA . LEU A 1 208 ? 18.791 25.303 -6.100 1.00 38.53 208 LEU A CA 1
ATOM 1598 C C . LEU A 1 208 ? 18.313 25.787 -4.724 1.00 38.53 208 LEU A C 1
ATOM 1600 O O . LEU A 1 208 ? 19.103 25.879 -3.788 1.00 38.53 208 LEU A O 1
ATOM 1604 N N . GLY A 1 209 ? 17.002 26.001 -4.563 1.00 38.16 209 GLY A N 1
ATOM 1605 C CA . GLY A 1 209 ? 16.419 26.490 -3.304 1.00 38.16 209 GLY A CA 1
ATOM 1606 C C . GLY A 1 209 ? 16.435 25.459 -2.170 1.00 38.16 209 GLY A C 1
ATOM 1607 O O . GLY A 1 209 ? 16.692 25.805 -1.019 1.00 38.16 209 GLY A O 1
ATOM 1608 N N . GLY A 1 210 ? 16.230 24.176 -2.494 1.00 45.31 210 GLY A N 1
ATOM 1609 C CA . GLY A 1 210 ? 16.313 23.081 -1.519 1.00 45.31 210 GLY A CA 1
ATOM 1610 C C . GLY A 1 210 ? 17.730 22.861 -0.986 1.00 45.31 210 GLY A C 1
ATOM 1611 O O . GLY A 1 210 ? 17.895 22.618 0.204 1.00 45.31 210 GLY A O 1
ATOM 1612 N N . LEU A 1 211 ? 18.747 23.042 -1.839 1.00 42.44 211 LEU A N 1
ATOM 1613 C CA . LEU A 1 211 ? 20.154 22.948 -1.449 1.00 42.44 211 LEU A CA 1
ATOM 1614 C C . LEU A 1 211 ? 20.507 24.038 -0.426 1.00 42.44 211 LEU A C 1
ATOM 1616 O O . LEU A 1 211 ? 20.979 23.704 0.660 1.00 42.44 211 LEU A O 1
ATOM 1620 N N . LEU A 1 212 ? 20.198 25.311 -0.713 1.00 40.97 212 LEU A N 1
ATOM 1621 C CA . LEU A 1 212 ? 20.422 26.462 0.188 1.00 40.97 212 LEU A CA 1
ATOM 1622 C C . LEU A 1 212 ? 19.689 26.346 1.534 1.00 40.97 212 LEU A C 1
ATOM 1624 O O . LEU A 1 212 ? 20.264 26.673 2.570 1.00 40.97 212 LEU A O 1
ATOM 1628 N N . ALA A 1 213 ? 18.470 25.802 1.555 1.00 44.19 213 ALA A N 1
ATOM 1629 C CA . ALA A 1 213 ? 17.747 25.554 2.803 1.00 44.19 213 ALA A CA 1
ATOM 1630 C C . ALA A 1 213 ? 18.361 24.410 3.641 1.00 44.19 213 ALA A C 1
ATOM 1632 O O . ALA A 1 213 ? 18.338 24.472 4.872 1.00 44.19 213 ALA A O 1
ATOM 1633 N N . THR A 1 214 ? 18.954 23.391 3.002 1.00 49.28 214 THR A N 1
ATOM 1634 C CA . THR A 1 214 ? 19.718 22.337 3.699 1.00 49.28 214 THR A CA 1
ATOM 1635 C C . THR A 1 214 ? 21.101 22.791 4.180 1.00 49.28 214 THR A C 1
ATOM 1637 O O . THR A 1 214 ? 21.579 22.263 5.181 1.00 49.28 214 THR A O 1
ATOM 1640 N N . PHE A 1 215 ? 21.717 23.799 3.544 1.00 47.47 215 PHE A N 1
ATOM 1641 C CA . PHE A 1 215 ? 23.023 24.354 3.943 1.00 47.47 215 PHE A CA 1
ATOM 1642 C C . PHE A 1 215 ? 23.018 24.985 5.347 1.00 47.47 215 PHE A C 1
ATOM 1644 O O . PHE A 1 215 ? 24.031 24.931 6.037 1.00 47.47 215 PHE A O 1
ATOM 1651 N N . LEU A 1 216 ? 21.894 25.562 5.786 1.00 48.88 216 LEU A N 1
ATOM 1652 C CA . LEU A 1 216 ? 21.803 26.324 7.044 1.00 48.88 216 LEU A CA 1
ATOM 1653 C C . LEU A 1 216 ? 21.232 25.530 8.231 1.00 48.88 216 LEU A C 1
ATOM 1655 O O . LEU A 1 216 ? 21.127 26.067 9.331 1.00 48.88 216 LEU A O 1
ATOM 1659 N N . ARG A 1 217 ? 20.835 24.268 8.029 1.00 52.28 217 ARG A N 1
ATOM 1660 C CA . ARG A 1 217 ? 20.127 23.466 9.047 1.00 52.28 217 ARG A CA 1
ATOM 1661 C C . ARG A 1 217 ? 20.894 22.249 9.557 1.00 52.28 217 ARG A C 1
ATOM 1663 O O . ARG A 1 217 ? 20.375 21.551 10.422 1.00 52.28 217 ARG A O 1
ATOM 1670 N N . TRP A 1 218 ? 22.095 21.973 9.051 1.00 55.41 218 TRP A N 1
ATOM 1671 C CA . TRP A 1 218 ? 22.830 20.784 9.475 1.00 55.41 218 TRP A CA 1
ATOM 1672 C C . TRP A 1 218 ? 23.510 20.988 10.838 1.00 55.41 218 TRP A C 1
ATOM 1674 O O . TRP A 1 218 ? 24.297 21.918 11.011 1.00 55.41 218 TRP A O 1
ATOM 1684 N N . LYS A 1 219 ? 23.214 20.102 11.795 1.00 59.38 219 LYS A N 1
ATOM 1685 C CA . LYS A 1 219 ? 23.841 20.044 13.121 1.00 59.38 219 LYS A CA 1
ATOM 1686 C C . LYS A 1 219 ? 24.643 18.741 13.258 1.00 59.38 219 LYS A C 1
ATOM 1688 O O . LYS A 1 219 ? 24.245 17.734 12.672 1.00 59.38 219 LYS A O 1
ATOM 1693 N N . PRO A 1 220 ? 25.772 18.744 13.991 1.00 63.16 220 PRO A N 1
ATOM 1694 C CA . PRO A 1 220 ? 26.501 17.516 14.293 1.00 63.16 220 PRO A CA 1
ATOM 1695 C C . PRO A 1 220 ? 25.617 16.545 15.083 1.00 63.16 220 PRO A C 1
ATOM 1697 O O . PRO A 1 220 ? 24.776 17.015 15.856 1.00 63.16 220 PRO A O 1
ATOM 1700 N N . PRO A 1 221 ? 25.830 15.223 14.928 1.00 68.88 221 PRO A N 1
ATOM 1701 C CA . PRO A 1 221 ? 25.026 14.246 15.631 1.00 68.88 221 PRO A CA 1
ATOM 1702 C C . PRO A 1 221 ? 25.191 14.427 17.131 1.00 68.88 221 PRO A C 1
ATOM 1704 O O . PRO A 1 221 ? 26.315 14.540 17.634 1.00 68.88 221 PRO A O 1
ATOM 1707 N N . LYS A 1 222 ? 24.068 14.504 17.836 1.00 68.56 222 LYS A N 1
ATOM 1708 C CA . LYS A 1 222 ? 24.043 14.784 19.270 1.00 68.56 222 LYS A CA 1
ATOM 1709 C C . LYS A 1 222 ? 23.019 13.893 19.948 1.00 68.56 222 LYS A C 1
ATOM 1711 O O . LYS A 1 222 ? 21.956 13.633 19.389 1.00 68.56 222 LYS A O 1
ATOM 1716 N N . LEU A 1 223 ? 23.334 13.476 21.170 1.00 70.19 223 LEU A N 1
ATOM 1717 C CA . LEU A 1 223 ? 22.349 12.886 22.057 1.00 70.19 223 LEU A CA 1
ATOM 1718 C C . LEU A 1 223 ? 21.370 13.980 22.524 1.00 70.19 223 LEU A C 1
ATOM 1720 O O . LEU A 1 223 ? 21.768 14.974 23.139 1.00 70.19 223 LEU A O 1
ATOM 1724 N N . ILE A 1 224 ? 20.090 13.821 22.210 1.00 65.31 224 ILE A N 1
ATOM 1725 C CA . ILE A 1 224 ? 19.013 14.723 22.609 1.00 65.31 224 ILE A CA 1
ATOM 1726 C C . ILE A 1 224 ? 18.166 14.047 23.677 1.00 65.31 224 ILE A C 1
ATOM 1728 O O . ILE A 1 224 ? 17.715 12.919 23.501 1.00 65.31 224 ILE A O 1
ATOM 1732 N N . LEU A 1 225 ? 17.945 14.780 24.766 1.00 63.00 225 LEU A N 1
ATOM 1733 C CA . LEU A 1 225 ? 17.040 14.419 25.849 1.00 63.00 225 LEU A CA 1
ATOM 1734 C C . LEU A 1 225 ? 15.813 15.337 25.761 1.00 63.00 225 LEU A C 1
ATOM 1736 O O . LEU A 1 225 ? 15.970 16.557 25.857 1.00 63.00 225 LEU A O 1
ATOM 1740 N N . THR A 1 226 ? 14.619 14.785 25.551 1.00 59.50 226 THR A N 1
ATOM 1741 C CA . THR A 1 226 ? 13.347 15.527 25.599 1.00 59.50 226 THR A CA 1
ATOM 1742 C C . THR A 1 226 ? 13.040 16.012 27.024 1.00 59.50 226 THR A C 1
ATOM 1744 O O . THR A 1 226 ? 13.691 15.611 27.989 1.00 59.50 226 THR A O 1
ATOM 1747 N N . GLU A 1 227 ? 12.064 16.905 27.191 1.00 61.44 227 GLU A N 1
ATOM 1748 C CA . GLU A 1 227 ? 11.702 17.414 28.526 1.00 61.44 227 GLU A CA 1
ATOM 1749 C C . GLU A 1 227 ? 11.127 16.309 29.431 1.00 61.44 227 GLU A C 1
ATOM 1751 O O . GLU A 1 227 ? 11.526 16.190 30.588 1.00 61.44 227 GLU A O 1
ATOM 1756 N N . GLU A 1 228 ? 10.294 15.420 28.882 1.00 56.66 228 GLU A N 1
ATOM 1757 C CA . GLU A 1 228 ? 9.783 14.220 29.569 1.00 56.66 228 GLU A CA 1
ATOM 1758 C C . GLU A 1 228 ? 10.922 13.277 30.009 1.00 56.66 228 GLU A C 1
ATOM 1760 O O . GLU A 1 228 ? 10.939 12.759 31.129 1.00 56.66 228 GLU A O 1
ATOM 1765 N N . GLN A 1 229 ? 11.955 13.142 29.170 1.00 59.44 229 GLN A N 1
ATOM 1766 C CA . GLN A 1 229 ? 13.151 12.338 29.441 1.00 59.44 229 GLN A CA 1
ATOM 1767 C C . GLN A 1 229 ? 13.992 12.864 30.594 1.00 59.44 229 GLN A C 1
ATOM 1769 O O . GLN A 1 229 ? 14.528 12.087 31.384 1.00 59.44 229 GLN A O 1
ATOM 1774 N N . GLN A 1 230 ? 14.113 14.185 30.704 1.00 64.00 230 GLN A N 1
ATOM 1775 C CA . GLN A 1 230 ? 14.874 14.814 31.779 1.00 64.00 230 GLN A CA 1
ATOM 1776 C C . GLN A 1 230 ? 14.235 14.541 33.147 1.00 64.00 230 GLN A C 1
ATOM 1778 O O . GLN A 1 230 ? 14.956 14.289 34.114 1.00 64.00 230 GLN A O 1
ATOM 1783 N N . VAL A 1 231 ? 12.900 14.490 33.218 1.00 63.75 231 VAL A N 1
ATOM 1784 C CA . VAL A 1 231 ? 12.161 14.096 34.430 1.00 63.75 231 VAL A CA 1
ATOM 1785 C C . VAL A 1 231 ? 12.394 12.620 34.765 1.00 63.75 231 VAL A C 1
ATOM 1787 O O . VAL A 1 231 ? 12.570 12.263 35.931 1.00 63.75 231 VAL A O 1
ATOM 1790 N N . LEU A 1 232 ? 12.455 11.747 33.756 1.00 59.56 232 LEU A N 1
ATOM 1791 C CA . LEU A 1 232 ? 12.748 10.324 33.950 1.00 59.56 232 LEU A CA 1
ATOM 1792 C C . LEU A 1 232 ? 14.180 10.095 34.467 1.00 59.56 232 LEU A C 1
ATOM 1794 O O . LEU A 1 232 ? 14.399 9.285 35.366 1.00 59.56 232 LEU A O 1
ATOM 1798 N N . ILE A 1 233 ? 15.147 10.858 33.952 1.00 63.62 233 ILE A N 1
ATOM 1799 C CA . ILE A 1 233 ? 16.545 10.847 34.406 1.00 63.62 233 ILE A CA 1
ATOM 1800 C C . ILE A 1 233 ? 16.661 11.325 35.857 1.00 63.62 233 ILE A C 1
ATOM 1802 O O . ILE A 1 233 ? 17.420 10.742 36.630 1.00 63.62 233 ILE A O 1
ATOM 1806 N N . GLN A 1 234 ? 15.867 12.318 36.263 1.00 65.00 234 GLN A N 1
ATOM 1807 C CA . GLN A 1 234 ? 15.775 12.720 37.669 1.00 65.00 234 GLN A CA 1
ATOM 1808 C C . GLN A 1 234 ? 15.200 11.619 38.568 1.00 65.00 234 GLN A C 1
ATOM 1810 O O . GLN A 1 234 ? 15.519 11.584 39.746 1.00 65.00 234 GLN A O 1
ATOM 1815 N N . ARG A 1 235 ? 14.386 10.688 38.055 1.00 63.94 235 ARG A N 1
ATOM 1816 C CA . ARG A 1 235 ? 13.939 9.521 38.840 1.00 63.94 235 ARG A CA 1
ATOM 1817 C C . ARG A 1 235 ? 15.005 8.433 38.930 1.00 63.94 235 ARG A C 1
ATOM 1819 O O . ARG A 1 235 ? 15.034 7.704 39.914 1.00 63.94 235 ARG A O 1
ATOM 1826 N N . LEU A 1 236 ? 15.908 8.339 37.952 1.00 63.22 236 LEU A N 1
ATOM 1827 C CA . LEU A 1 236 ? 17.046 7.415 38.011 1.00 63.22 236 LEU A CA 1
ATOM 1828 C C . LEU A 1 236 ? 18.043 7.777 39.114 1.00 63.22 236 LEU A C 1
ATOM 1830 O O . LEU A 1 236 ? 18.733 6.884 39.606 1.00 63.22 236 LEU A O 1
ATOM 1834 N N . SER A 1 237 ? 18.073 9.038 39.565 1.00 63.28 237 SER A N 1
ATOM 1835 C CA . SER A 1 237 ? 18.891 9.438 40.717 1.00 63.28 237 SER A CA 1
ATOM 1836 C C . SER A 1 237 ? 18.459 8.786 42.037 1.00 63.28 237 SER A C 1
ATOM 1838 O O . SER A 1 237 ? 19.247 8.738 42.980 1.00 63.28 237 SER A O 1
ATOM 1840 N N . LEU A 1 238 ? 17.245 8.217 42.095 1.00 64.50 238 LEU A N 1
ATOM 1841 C CA . LEU A 1 238 ? 16.764 7.422 43.230 1.00 64.50 238 LEU A CA 1
ATOM 1842 C C . LEU A 1 238 ? 17.446 6.047 43.321 1.00 64.50 238 LEU A C 1
ATOM 1844 O O . LEU A 1 238 ? 17.494 5.468 44.402 1.00 64.50 238 LEU A O 1
ATOM 1848 N N . PHE A 1 239 ? 17.978 5.534 42.207 1.00 65.81 239 PHE A N 1
ATOM 1849 C CA . PHE A 1 239 ? 18.541 4.181 42.097 1.00 65.81 239 PHE A CA 1
ATOM 1850 C C . PHE A 1 239 ? 20.041 4.176 41.760 1.00 65.81 239 PHE A C 1
ATOM 1852 O O . PHE A 1 239 ? 20.715 3.161 41.918 1.00 65.81 239 PHE A O 1
ATOM 1859 N N . MET A 1 240 ? 20.586 5.306 41.302 1.00 69.81 240 MET A N 1
ATOM 1860 C CA . MET A 1 240 ? 21.990 5.473 40.931 1.00 69.81 240 MET A CA 1
ATOM 1861 C C . MET A 1 240 ? 22.481 6.877 41.318 1.00 69.81 240 MET A C 1
ATOM 1863 O O . MET A 1 240 ? 21.752 7.844 41.116 1.00 69.81 240 MET A O 1
ATOM 1867 N N . PRO A 1 241 ? 23.732 7.050 41.792 1.00 79.31 241 PRO A N 1
ATOM 1868 C CA . PRO A 1 241 ? 24.279 8.381 42.047 1.00 79.31 241 PRO A CA 1
ATOM 1869 C C . PRO A 1 241 ? 24.218 9.277 40.801 1.00 79.31 241 PRO A C 1
ATOM 1871 O O . PRO A 1 241 ? 24.644 8.864 39.720 1.00 79.31 241 PRO A O 1
ATOM 1874 N N . GLU A 1 242 ? 23.775 10.529 40.954 1.00 73.88 242 GLU A N 1
ATOM 1875 C CA . GLU A 1 242 ? 23.632 11.490 39.841 1.00 73.88 242 GLU A CA 1
ATOM 1876 C C . GLU A 1 242 ? 24.917 11.653 39.016 1.00 73.88 242 GLU A C 1
ATOM 1878 O O . GLU A 1 242 ? 24.883 11.742 37.787 1.00 73.88 242 GLU A O 1
ATOM 1883 N N . ASN A 1 243 ? 26.074 11.616 39.683 1.00 79.19 243 ASN A N 1
ATOM 1884 C CA . ASN A 1 243 ? 27.384 11.691 39.035 1.00 79.19 243 ASN A CA 1
ATOM 1885 C C . ASN A 1 243 ? 27.647 10.509 38.090 1.00 79.19 243 ASN A C 1
ATOM 1887 O O . ASN A 1 243 ? 28.311 10.672 37.065 1.00 79.19 243 ASN A O 1
ATOM 1891 N N . THR A 1 244 ? 27.131 9.325 38.422 1.00 79.75 244 THR A N 1
ATOM 1892 C CA . THR A 1 244 ? 27.260 8.123 37.597 1.00 79.75 244 THR A CA 1
ATOM 1893 C C . THR A 1 244 ? 26.339 8.216 36.388 1.00 79.75 244 THR A C 1
ATOM 1895 O O . THR A 1 244 ? 26.821 8.052 35.271 1.00 79.75 244 THR A O 1
ATOM 1898 N N . VAL A 1 245 ? 25.067 8.589 36.578 1.00 75.81 245 VAL A N 1
ATOM 1899 C CA . VAL A 1 245 ? 24.100 8.784 35.479 1.00 75.81 245 VAL A CA 1
ATOM 1900 C C . VAL A 1 245 ? 24.632 9.800 34.468 1.00 75.81 245 VAL A C 1
ATOM 1902 O O . VAL A 1 245 ? 24.691 9.525 33.269 1.00 75.81 245 VAL A O 1
ATOM 1905 N N . LYS A 1 246 ? 25.113 10.949 34.956 1.00 80.06 246 LYS A N 1
ATOM 1906 C CA . LYS A 1 246 ? 25.716 11.986 34.115 1.00 80.06 246 LYS A CA 1
ATOM 1907 C C . LYS A 1 246 ? 26.928 11.463 33.346 1.00 80.06 246 LYS A C 1
ATOM 1909 O O . LYS A 1 246 ? 27.014 11.667 32.141 1.00 80.06 246 LYS A O 1
ATOM 1914 N N . ARG A 1 247 ? 27.823 10.716 34.004 1.00 83.25 247 ARG A N 1
ATOM 1915 C CA . ARG A 1 247 ? 28.989 10.104 33.348 1.00 83.25 247 ARG A CA 1
ATOM 1916 C C . ARG A 1 247 ? 28.581 9.106 32.255 1.00 83.25 247 ARG A C 1
ATOM 1918 O O . ARG A 1 247 ? 29.218 9.103 31.206 1.00 83.25 247 ARG A O 1
ATOM 1925 N N . ARG A 1 248 ? 27.539 8.289 32.463 1.00 82.19 248 ARG A N 1
ATOM 1926 C CA . ARG A 1 248 ? 27.017 7.355 31.442 1.00 82.19 248 ARG A CA 1
ATOM 1927 C C . ARG A 1 248 ? 26.455 8.099 30.229 1.00 82.19 248 ARG A C 1
ATOM 1929 O O . ARG A 1 248 ? 26.770 7.742 29.096 1.00 82.19 248 ARG A O 1
ATOM 1936 N N . LEU A 1 249 ? 25.679 9.158 30.460 1.00 80.44 249 LEU A N 1
ATOM 1937 C CA . LEU A 1 249 ? 25.118 9.996 29.395 1.00 80.44 249 LEU A CA 1
ATOM 1938 C C . LEU A 1 249 ? 26.207 10.751 28.620 1.00 80.44 249 LEU A C 1
ATOM 1940 O O . LEU A 1 249 ? 26.166 10.779 27.393 1.00 80.44 249 LEU A O 1
ATOM 1944 N N . ASP A 1 250 ? 27.218 11.284 29.309 1.00 83.00 250 ASP A N 1
ATOM 1945 C CA . ASP A 1 250 ? 28.364 11.946 28.675 1.00 83.00 250 ASP A CA 1
ATOM 1946 C C . ASP A 1 250 ? 29.181 10.960 27.821 1.00 83.00 250 ASP A C 1
ATOM 1948 O O . ASP A 1 250 ? 29.606 11.295 26.714 1.00 83.00 250 ASP A O 1
ATOM 1952 N N . GLN A 1 251 ? 29.370 9.722 28.295 1.00 84.81 251 GLN A N 1
ATOM 1953 C CA . GLN A 1 251 ? 30.024 8.655 27.528 1.00 84.81 251 GLN A CA 1
ATOM 1954 C C . GLN A 1 251 ? 29.242 8.307 26.255 1.00 84.81 251 GLN A C 1
ATOM 1956 O O . GLN A 1 251 ? 29.844 8.133 25.194 1.00 84.81 251 GLN A O 1
ATOM 1961 N N . LEU A 1 252 ? 27.911 8.249 26.337 1.00 82.19 252 LEU A N 1
ATOM 1962 C CA . LEU A 1 252 ? 27.048 8.010 25.182 1.00 82.19 252 LEU A CA 1
ATOM 1963 C C . LEU A 1 252 ? 27.072 9.186 24.200 1.00 82.19 252 LEU A C 1
ATOM 1965 O O . LEU A 1 252 ? 27.253 8.960 23.007 1.00 82.19 252 LEU A O 1
ATOM 1969 N N . ASP A 1 253 ? 26.973 10.433 24.670 1.00 82.19 253 ASP A N 1
ATOM 1970 C CA . ASP A 1 253 ? 27.058 11.620 23.807 1.00 82.19 253 ASP A CA 1
ATOM 1971 C C . ASP A 1 253 ? 28.422 11.703 23.100 1.00 82.19 253 ASP A C 1
ATOM 1973 O O . ASP A 1 253 ? 28.495 11.989 21.903 1.00 82.19 253 ASP A O 1
ATOM 1977 N N . GLN A 1 254 ? 29.516 11.368 23.792 1.00 85.19 254 GLN A N 1
ATOM 1978 C CA . GLN A 1 254 ? 30.842 11.284 23.177 1.00 85.19 254 GLN A CA 1
ATOM 1979 C C . GLN A 1 254 ? 30.924 10.184 22.116 1.00 85.19 254 GLN A C 1
ATOM 1981 O O . GLN A 1 254 ? 31.472 10.423 21.036 1.00 85.19 254 GLN A O 1
ATOM 1986 N N . LEU A 1 255 ? 30.376 8.999 22.393 1.00 84.25 255 LEU A N 1
ATOM 1987 C CA . LEU A 1 255 ? 30.345 7.883 21.450 1.00 84.25 255 LEU A CA 1
ATOM 1988 C C . LEU A 1 255 ? 29.555 8.268 20.192 1.00 84.25 255 LEU A C 1
ATOM 1990 O O . LEU A 1 255 ? 30.066 8.097 19.084 1.00 84.25 255 LEU A O 1
ATOM 1994 N N . VAL A 1 256 ? 28.377 8.877 20.361 1.00 81.31 256 VAL A N 1
ATOM 1995 C CA . VAL A 1 256 ? 27.533 9.396 19.274 1.00 81.31 256 VAL A CA 1
ATOM 1996 C C . VAL A 1 256 ? 28.295 10.419 18.435 1.00 81.31 256 VAL A C 1
ATOM 1998 O O . VAL A 1 256 ? 28.396 10.255 17.222 1.00 81.31 256 VAL A O 1
ATOM 2001 N N . ARG A 1 257 ? 28.911 11.431 19.051 1.00 80.38 257 ARG A N 1
ATOM 2002 C CA . ARG A 1 257 ? 29.623 12.485 18.308 1.00 80.38 257 ARG A CA 1
ATOM 2003 C C . ARG A 1 257 ? 30.809 11.978 17.493 1.00 80.38 257 ARG A C 1
ATOM 2005 O O . ARG A 1 257 ? 31.060 12.502 16.412 1.00 80.38 257 ARG A O 1
ATOM 2012 N N . HIS A 1 258 ? 31.549 10.997 18.009 1.00 82.38 258 HIS A N 1
ATOM 2013 C CA . HIS A 1 258 ? 32.786 10.530 17.374 1.00 82.38 258 HIS A CA 1
ATOM 2014 C C . HIS A 1 258 ? 32.568 9.383 16.386 1.00 82.38 258 HIS A C 1
ATOM 2016 O O . HIS A 1 258 ? 33.305 9.281 15.406 1.00 82.38 258 HIS A O 1
ATOM 2022 N N . HIS A 1 259 ? 31.579 8.520 16.632 1.00 82.69 259 HIS A N 1
ATOM 2023 C CA . HIS A 1 259 ? 31.414 7.274 15.882 1.00 82.69 259 HIS A CA 1
ATOM 2024 C C . HIS A 1 259 ? 30.142 7.232 15.030 1.00 82.69 259 HIS A C 1
ATOM 2026 O O . HIS A 1 259 ? 30.059 6.374 14.150 1.00 82.69 259 HIS A O 1
ATOM 2032 N N . CYS A 1 260 ? 29.175 8.140 15.233 1.00 78.56 260 CYS A N 1
ATOM 2033 C CA . CYS A 1 260 ? 27.985 8.197 14.386 1.00 78.56 260 CYS A CA 1
ATOM 2034 C C . CYS A 1 260 ? 28.383 8.611 12.955 1.00 78.56 260 CYS A C 1
ATOM 2036 O O . CYS A 1 260 ? 28.938 9.701 12.752 1.00 78.56 260 CYS A O 1
ATOM 2038 N N . PRO A 1 261 ? 28.130 7.768 11.935 1.00 73.56 261 PRO A N 1
ATOM 2039 C CA . PRO A 1 261 ? 28.490 8.088 10.563 1.00 73.56 261 PRO A CA 1
ATOM 2040 C C . PRO A 1 261 ? 27.690 9.295 10.073 1.00 73.56 261 PRO A C 1
ATOM 2042 O O . PRO A 1 261 ? 26.467 9.245 9.972 1.00 73.56 261 PRO A O 1
ATOM 2045 N N . SER A 1 262 ? 28.382 10.376 9.716 1.00 69.12 262 SER A N 1
ATOM 2046 C CA . SER A 1 262 ? 27.730 11.593 9.244 1.00 69.12 262 SER A CA 1
ATOM 2047 C C . SER A 1 262 ? 27.851 11.799 7.733 1.00 69.12 262 SER A C 1
ATOM 2049 O O . SER A 1 262 ? 28.916 11.616 7.141 1.00 69.12 262 SER A O 1
ATOM 2051 N N . HIS A 1 263 ? 26.758 12.263 7.127 1.00 64.69 263 HIS A N 1
ATOM 2052 C CA . HIS A 1 263 ? 26.660 12.575 5.702 1.00 64.69 263 HIS A CA 1
ATOM 2053 C C . HIS A 1 263 ? 27.150 13.972 5.302 1.00 64.69 263 HIS A C 1
ATOM 2055 O O . HIS A 1 263 ? 27.244 14.251 4.107 1.00 64.69 263 HIS A O 1
ATOM 2061 N N . HIS A 1 264 ? 27.470 14.858 6.251 1.00 65.75 264 HIS A N 1
ATOM 2062 C CA . HIS A 1 264 ? 27.812 16.248 5.922 1.00 65.75 264 HIS A CA 1
ATOM 2063 C C . HIS A 1 264 ? 29.038 16.346 5.012 1.00 65.75 264 HIS A C 1
ATOM 2065 O O . HIS A 1 264 ? 28.997 17.042 4.002 1.00 65.75 264 HIS A O 1
ATOM 2071 N N . ILE A 1 265 ? 30.097 15.587 5.311 1.00 67.50 265 ILE A N 1
ATOM 2072 C CA . ILE A 1 265 ? 31.326 15.562 4.505 1.00 67.50 265 ILE A CA 1
ATOM 2073 C C . ILE A 1 265 ? 31.016 15.132 3.066 1.00 67.50 265 ILE A C 1
ATOM 2075 O O . ILE A 1 265 ? 31.586 15.679 2.127 1.00 67.50 265 ILE A O 1
ATOM 2079 N N . ASP A 1 266 ? 30.096 14.184 2.877 1.00 66.38 266 ASP A N 1
ATOM 2080 C CA . ASP A 1 266 ? 29.738 13.680 1.546 1.00 66.38 266 ASP A CA 1
ATOM 2081 C C . ASP A 1 266 ? 29.017 14.754 0.729 1.00 66.38 266 ASP A C 1
ATOM 2083 O O . ASP A 1 266 ? 29.288 14.920 -0.459 1.00 66.38 266 ASP A O 1
ATOM 2087 N N . PHE A 1 267 ? 28.145 15.522 1.385 1.00 66.06 267 PHE A N 1
ATOM 2088 C CA . PHE A 1 267 ? 27.451 16.649 0.776 1.00 66.06 267 PHE A CA 1
ATOM 2089 C C . PHE A 1 267 ? 28.416 17.789 0.420 1.00 66.06 267 PHE A C 1
ATOM 2091 O O . PHE A 1 267 ? 28.387 18.265 -0.711 1.00 66.06 267 PHE A O 1
ATOM 2098 N N . TYR A 1 268 ? 29.328 18.181 1.319 1.00 70.25 268 TYR A N 1
ATOM 2099 C CA . TYR A 1 268 ? 30.338 19.207 1.022 1.00 70.25 268 TYR A CA 1
ATOM 2100 C C . TYR A 1 268 ? 31.234 18.809 -0.151 1.00 70.25 268 TYR A C 1
ATOM 2102 O O . TYR A 1 268 ? 31.474 19.617 -1.044 1.00 70.25 268 TYR A O 1
ATOM 2110 N N . VAL A 1 269 ? 31.683 17.553 -0.196 1.00 74.06 269 VAL A N 1
ATOM 2111 C CA . VAL A 1 269 ? 32.511 17.064 -1.304 1.00 74.06 269 VAL A CA 1
ATOM 2112 C C . VAL A 1 269 ? 31.729 17.020 -2.620 1.00 74.06 269 VAL A C 1
ATOM 2114 O O . VAL A 1 269 ? 32.278 17.359 -3.668 1.00 74.06 269 VAL A O 1
ATOM 2117 N N . PHE A 1 270 ? 30.439 16.682 -2.579 1.00 70.06 270 PHE A N 1
ATOM 2118 C CA . PHE A 1 270 ? 29.565 16.743 -3.750 1.00 70.06 270 PHE A CA 1
ATOM 2119 C C . PHE A 1 270 ? 29.379 18.180 -4.269 1.00 70.06 270 PHE A C 1
ATOM 2121 O O . PHE A 1 270 ? 29.470 18.420 -5.471 1.00 70.06 270 PHE A O 1
ATOM 2128 N N . ILE A 1 271 ? 29.198 19.153 -3.373 1.00 72.50 271 ILE A N 1
ATOM 2129 C CA . ILE A 1 271 ? 29.114 20.578 -3.726 1.00 72.50 271 ILE A CA 1
ATOM 2130 C C . ILE A 1 271 ? 30.422 21.081 -4.329 1.00 72.50 271 ILE A C 1
ATOM 2132 O O . ILE A 1 271 ? 30.398 21.740 -5.366 1.00 72.50 271 ILE A O 1
ATOM 2136 N N . VAL A 1 272 ? 31.560 20.747 -3.718 1.00 80.06 272 VAL A N 1
ATOM 2137 C CA . VAL A 1 272 ? 32.881 21.093 -4.258 1.00 80.06 272 VAL A CA 1
ATOM 2138 C C . VAL A 1 272 ? 33.051 20.499 -5.656 1.00 80.06 272 VAL A C 1
ATOM 2140 O O . VAL A 1 272 ? 33.508 21.201 -6.551 1.00 80.06 272 VAL A O 1
ATOM 2143 N N . ALA A 1 273 ? 32.602 19.262 -5.894 1.00 77.75 273 ALA A N 1
ATOM 2144 C CA . ALA A 1 273 ? 32.629 18.661 -7.225 1.00 77.75 273 ALA A CA 1
ATOM 2145 C C . ALA A 1 273 ? 31.766 19.439 -8.239 1.00 77.75 273 ALA A C 1
ATOM 2147 O O . ALA A 1 273 ? 32.237 19.714 -9.341 1.00 77.75 273 ALA A O 1
ATOM 2148 N N . ILE A 1 274 ? 30.547 19.854 -7.872 1.00 78.50 274 ILE A N 1
ATOM 2149 C CA . ILE A 1 274 ? 29.688 20.687 -8.735 1.00 78.50 274 ILE A CA 1
ATOM 2150 C C . ILE A 1 274 ? 30.359 22.029 -9.040 1.00 78.50 274 ILE A C 1
ATOM 2152 O O . ILE A 1 274 ? 30.419 22.435 -10.199 1.00 78.50 274 ILE A O 1
ATOM 2156 N N . LEU A 1 275 ? 30.900 22.704 -8.023 1.00 82.81 275 LEU A N 1
ATOM 2157 C CA . LEU A 1 275 ? 31.603 23.973 -8.199 1.00 82.81 275 LEU A CA 1
ATOM 2158 C C . LEU A 1 275 ? 32.823 23.808 -9.111 1.00 82.81 275 LEU A C 1
ATOM 2160 O O . LEU A 1 275 ? 33.021 24.626 -10.002 1.00 82.81 275 LEU A O 1
ATOM 2164 N N . CYS A 1 276 ? 33.591 22.724 -8.972 1.00 82.56 276 CYS A N 1
ATOM 2165 C CA . CYS A 1 276 ? 34.694 22.408 -9.880 1.00 82.56 276 CYS A CA 1
ATOM 2166 C C . CYS A 1 276 ? 34.224 22.207 -11.330 1.00 82.56 276 CYS A C 1
ATOM 2168 O O . CYS A 1 276 ? 34.904 22.665 -12.247 1.00 82.56 276 CYS A O 1
ATOM 2170 N N . VAL A 1 277 ? 33.068 21.572 -11.558 1.00 83.06 277 VAL A N 1
ATOM 2171 C CA . VAL A 1 277 ? 32.486 21.419 -12.906 1.00 83.06 277 VAL A CA 1
ATOM 2172 C C . VAL A 1 277 ? 32.080 22.774 -13.485 1.00 83.06 277 VAL A C 1
ATOM 2174 O O . VAL A 1 277 ? 32.417 23.070 -14.630 1.00 83.06 277 VAL A O 1
ATOM 2177 N N . VAL A 1 278 ? 31.418 23.625 -12.696 1.00 84.62 278 VAL A N 1
ATOM 2178 C CA . VAL A 1 278 ? 31.021 24.978 -13.119 1.00 84.62 278 VAL A CA 1
ATOM 2179 C C . VAL A 1 278 ? 32.251 25.838 -13.423 1.00 84.62 278 VAL A C 1
ATOM 2181 O O . VAL A 1 278 ? 32.321 26.457 -14.482 1.00 84.62 278 VAL A O 1
ATOM 2184 N N . CYS A 1 279 ? 33.262 25.824 -12.551 1.00 83.94 279 CYS A N 1
ATOM 2185 C CA . CYS A 1 279 ? 34.528 26.519 -12.772 1.00 83.94 279 CYS A CA 1
ATOM 2186 C C . CYS A 1 279 ? 35.253 26.005 -14.023 1.00 83.94 279 CYS A C 1
ATOM 2188 O O . CYS A 1 279 ? 35.765 26.812 -14.794 1.00 83.94 279 CYS A O 1
ATOM 2190 N N . SER A 1 280 ? 35.260 24.688 -14.265 1.00 82.12 280 SER A N 1
ATOM 2191 C CA . SER A 1 280 ? 35.841 24.103 -15.481 1.00 82.12 280 SER A CA 1
ATOM 2192 C C . SER A 1 280 ? 35.091 24.553 -16.740 1.00 82.12 280 SER A C 1
ATOM 2194 O O . SER A 1 280 ? 35.716 24.912 -17.739 1.00 82.12 280 SER A O 1
ATOM 2196 N N . ALA A 1 281 ? 33.758 24.632 -16.693 1.00 82.19 281 ALA A N 1
ATOM 2197 C CA . ALA A 1 281 ? 32.945 25.122 -17.806 1.00 82.19 281 ALA A CA 1
ATOM 2198 C C . ALA A 1 281 ? 33.217 26.607 -18.115 1.00 82.19 281 ALA A C 1
ATOM 2200 O O . ALA A 1 281 ? 33.438 26.967 -19.273 1.00 82.19 281 ALA A O 1
ATOM 2201 N N . ILE A 1 282 ? 33.283 27.456 -17.083 1.00 84.94 282 ILE A N 1
ATOM 2202 C CA . ILE A 1 282 ? 33.630 28.881 -17.216 1.00 84.94 282 ILE A CA 1
ATOM 2203 C C . ILE A 1 282 ? 35.054 29.036 -17.766 1.00 84.94 282 ILE A C 1
ATOM 2205 O O . ILE A 1 282 ? 35.279 29.793 -18.711 1.00 84.94 282 ILE A O 1
ATOM 2209 N N . PHE A 1 283 ? 36.013 28.276 -17.232 1.00 83.00 283 PHE A N 1
ATOM 2210 C CA . PHE A 1 283 ? 37.394 28.286 -17.706 1.00 83.00 283 PHE A CA 1
ATOM 2211 C C . PHE A 1 283 ? 37.499 27.830 -19.165 1.00 83.00 283 PHE A C 1
ATOM 2213 O O . PHE A 1 283 ? 38.231 28.439 -19.936 1.00 83.00 283 PHE A O 1
ATOM 2220 N N . THR A 1 284 ? 36.729 26.821 -19.580 1.00 81.69 284 THR A N 1
ATOM 2221 C CA . THR A 1 284 ? 36.670 26.360 -20.978 1.00 81.69 284 THR A CA 1
ATOM 2222 C C . THR A 1 284 ? 36.180 27.467 -21.911 1.00 81.69 284 THR A C 1
ATOM 2224 O O . THR A 1 284 ? 36.745 27.662 -22.988 1.00 81.69 284 THR A O 1
ATOM 2227 N N . PHE A 1 285 ? 35.157 28.219 -21.497 1.00 83.00 285 PHE A N 1
ATOM 2228 C CA . PHE A 1 285 ? 34.621 29.341 -22.269 1.00 83.00 285 PHE A CA 1
ATOM 2229 C C . PHE A 1 285 ? 35.661 30.459 -22.443 1.00 83.00 285 PHE A C 1
ATOM 2231 O O . PHE A 1 285 ? 35.895 30.925 -23.559 1.00 83.00 285 PHE A O 1
ATOM 2238 N N . ILE A 1 286 ? 36.353 30.823 -21.360 1.00 82.69 286 ILE A N 1
ATOM 2239 C CA . ILE A 1 286 ? 37.403 31.850 -21.371 1.00 82.69 286 ILE A CA 1
ATOM 2240 C C . ILE A 1 286 ? 38.630 31.377 -22.168 1.00 82.69 286 ILE A C 1
ATOM 2242 O O . ILE A 1 286 ? 39.112 32.096 -23.039 1.00 82.69 286 ILE A O 1
ATOM 2246 N N . ALA A 1 287 ? 39.105 30.150 -21.952 1.00 80.31 287 ALA A N 1
ATOM 2247 C CA . ALA A 1 287 ? 40.241 29.577 -22.676 1.00 80.31 287 ALA A CA 1
ATOM 2248 C C . ALA A 1 287 ? 39.999 29.547 -24.193 1.00 80.31 287 ALA A C 1
ATOM 2250 O O . ALA A 1 287 ? 40.903 29.863 -24.967 1.00 80.31 287 ALA A O 1
ATOM 2251 N N . ARG A 1 288 ? 38.761 29.253 -24.616 1.00 79.19 288 ARG A N 1
ATOM 2252 C CA . ARG A 1 288 ? 38.349 29.305 -26.024 1.00 79.19 288 ARG A CA 1
ATOM 2253 C C . ARG A 1 288 ? 38.380 30.727 -26.590 1.00 79.19 288 ARG A C 1
ATOM 2255 O O . ARG A 1 288 ? 38.798 30.891 -27.731 1.00 79.19 288 ARG A O 1
ATOM 2262 N N . SER A 1 289 ? 37.997 31.740 -25.807 1.00 83.31 289 SER A N 1
ATOM 2263 C CA . SER A 1 289 ? 38.110 33.154 -26.214 1.00 83.31 289 SER A CA 1
ATOM 2264 C C . SER A 1 289 ? 39.553 33.671 -26.296 1.00 83.31 289 SER A C 1
ATOM 2266 O O . SER A 1 289 ? 39.809 34.646 -26.992 1.00 83.31 289 SER A O 1
ATOM 2268 N N . LEU A 1 290 ? 40.499 33.001 -25.628 1.00 85.75 290 LEU A N 1
ATOM 2269 C CA . LEU A 1 290 ? 41.918 33.371 -25.579 1.00 85.75 290 LEU A CA 1
ATOM 2270 C C . LEU A 1 290 ? 42.821 32.448 -26.423 1.00 85.75 290 LEU A C 1
ATOM 2272 O O . LEU A 1 290 ? 44.041 32.534 -26.317 1.00 85.75 290 LEU A O 1
ATOM 2276 N N . HIS A 1 291 ? 42.246 31.557 -27.244 1.00 80.38 291 HIS A N 1
ATOM 2277 C CA . HIS A 1 291 ? 42.967 30.560 -28.060 1.00 80.38 291 HIS A CA 1
ATOM 2278 C C . HIS A 1 291 ? 43.943 29.660 -27.271 1.00 80.38 291 HIS A C 1
ATOM 2280 O O . HIS A 1 291 ? 44.933 29.164 -27.810 1.00 80.38 291 HIS A O 1
ATOM 2286 N N . ILE A 1 292 ? 43.662 29.416 -25.991 1.00 77.19 292 ILE A N 1
ATOM 2287 C CA . ILE A 1 292 ? 44.463 28.533 -25.139 1.00 77.19 292 ILE A CA 1
ATOM 2288 C C . ILE A 1 292 ? 44.126 27.069 -25.466 1.00 77.19 292 ILE A C 1
ATOM 2290 O O . ILE A 1 292 ? 42.975 26.720 -25.734 1.00 77.19 292 ILE A O 1
ATOM 2294 N N . SER A 1 293 ? 45.139 26.199 -25.433 1.00 76.88 293 SER A N 1
ATOM 2295 C CA . SER A 1 293 ? 45.012 24.761 -25.702 1.00 76.88 293 SER A CA 1
ATOM 2296 C C . SER A 1 293 ? 43.912 24.092 -24.860 1.00 76.88 293 SER A C 1
ATOM 2298 O O . SER A 1 293 ? 43.873 24.215 -23.634 1.00 76.88 293 SER A O 1
ATOM 2300 N N . MET A 1 294 ? 43.044 23.320 -25.522 1.00 70.88 294 MET A N 1
ATOM 2301 C CA . MET A 1 294 ? 41.875 22.663 -24.919 1.00 70.88 294 MET A CA 1
ATOM 2302 C C . MET A 1 294 ? 42.195 21.482 -23.984 1.00 70.88 294 MET A C 1
ATOM 2304 O O . MET A 1 294 ? 41.282 20.888 -23.412 1.00 70.88 294 MET A O 1
ATOM 2308 N N . TRP A 1 295 ? 43.470 21.152 -23.783 1.00 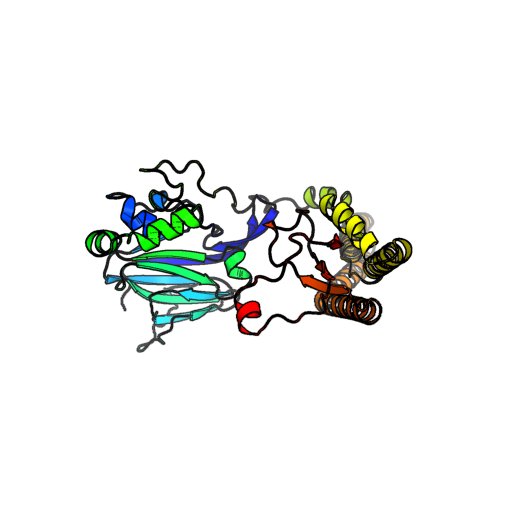75.69 295 TRP A N 1
ATOM 2309 C CA . TRP A 1 295 ? 43.884 20.077 -22.877 1.00 75.69 295 TRP A CA 1
ATOM 2310 C C . TRP A 1 295 ? 43.772 20.457 -21.391 1.00 75.69 295 TRP A C 1
ATOM 2312 O O . TRP A 1 295 ? 43.458 19.603 -20.563 1.00 75.69 295 TRP A O 1
ATOM 2322 N N . CYS A 1 296 ? 43.952 21.734 -21.036 1.00 70.62 296 CYS A N 1
ATOM 2323 C CA . CYS A 1 296 ? 43.872 22.185 -19.639 1.00 70.62 296 CYS A CA 1
ATOM 2324 C C . CYS A 1 296 ? 42.472 22.003 -19.002 1.00 70.62 296 CYS A C 1
ATOM 2326 O O . CYS A 1 296 ? 42.397 21.483 -17.888 1.00 70.62 296 CYS A O 1
ATOM 2328 N N . PRO A 1 297 ? 41.353 22.348 -19.672 1.00 69.25 297 PRO A N 1
ATOM 2329 C CA . PRO A 1 297 ? 40.013 22.104 -19.133 1.00 69.25 297 PRO A CA 1
ATOM 2330 C C . PRO A 1 297 ? 39.645 20.620 -18.980 1.00 69.25 297 PRO A C 1
ATOM 2332 O O . PRO A 1 297 ? 38.944 20.250 -18.041 1.00 69.25 297 PRO A O 1
ATOM 2335 N N . LEU A 1 298 ? 40.152 19.755 -19.865 1.00 74.25 298 LEU A N 1
ATOM 2336 C CA . LEU A 1 298 ? 39.957 18.302 -19.782 1.00 74.25 298 LEU A CA 1
ATOM 2337 C C . LEU A 1 298 ? 40.631 17.708 -18.537 1.00 74.25 298 LEU A C 1
ATOM 2339 O O . LEU A 1 298 ? 40.030 16.889 -17.845 1.00 74.25 298 LEU A O 1
ATOM 2343 N N . LEU A 1 299 ? 41.838 18.171 -18.199 1.00 80.19 299 LEU A N 1
ATOM 2344 C CA . LEU A 1 299 ? 42.526 17.766 -16.968 1.00 80.19 299 LEU A CA 1
ATOM 2345 C C . LEU A 1 299 ? 41.797 18.255 -15.705 1.00 80.19 299 LEU A C 1
ATOM 2347 O O . LEU A 1 299 ? 41.746 17.531 -14.711 1.00 80.19 299 LEU A O 1
ATOM 2351 N N . LEU A 1 300 ? 41.161 19.431 -15.749 1.00 77.44 300 LEU A N 1
ATOM 2352 C CA . LEU A 1 300 ? 40.360 19.955 -14.633 1.00 77.44 300 LEU A CA 1
ATOM 2353 C C . LEU A 1 300 ? 39.119 19.101 -14.322 1.00 77.44 300 LEU A C 1
ATOM 2355 O O . LEU A 1 300 ? 38.659 19.102 -13.182 1.00 77.44 300 LEU A O 1
ATOM 2359 N N . LEU A 1 301 ? 38.602 18.332 -15.289 1.00 80.62 301 LEU A N 1
ATOM 2360 C CA . LEU A 1 301 ? 37.466 17.421 -15.084 1.00 80.62 301 LEU A CA 1
ATOM 2361 C C . LEU A 1 301 ? 37.840 16.114 -14.363 1.00 80.62 301 LEU A C 1
ATOM 2363 O O . LEU A 1 301 ? 36.954 15.416 -13.859 1.00 80.62 301 LEU A O 1
ATOM 2367 N N . LEU A 1 302 ? 39.131 15.795 -14.227 1.00 83.44 302 LEU A N 1
ATOM 2368 C CA . LEU A 1 302 ? 39.573 14.629 -13.453 1.00 83.44 302 LEU A CA 1
ATOM 2369 C C . LEU A 1 302 ? 39.278 14.791 -11.954 1.00 83.44 302 LEU A C 1
ATOM 2371 O O . LEU A 1 302 ? 38.923 13.821 -11.286 1.00 83.44 302 LEU A O 1
ATOM 2375 N N . ILE A 1 303 ? 39.345 16.024 -11.441 1.00 82.44 303 ILE A N 1
ATOM 2376 C CA . ILE A 1 303 ? 39.078 16.357 -10.035 1.00 82.44 303 ILE A CA 1
ATOM 2377 C C . ILE A 1 303 ? 37.621 16.040 -9.638 1.00 82.44 303 ILE A C 1
ATOM 2379 O O . ILE A 1 303 ? 37.426 15.224 -8.735 1.00 82.44 303 ILE A O 1
ATOM 2383 N N . PRO A 1 304 ? 36.576 16.593 -10.292 1.00 80.44 304 PRO A N 1
ATOM 2384 C CA . PRO A 1 304 ? 35.191 16.282 -9.940 1.00 80.44 304 PRO A CA 1
ATOM 2385 C C . PRO A 1 304 ? 34.833 14.813 -10.188 1.00 80.44 304 PRO A C 1
ATOM 2387 O O . PRO A 1 304 ? 34.054 14.245 -9.424 1.00 80.44 304 PRO A O 1
ATOM 2390 N N . THR A 1 305 ? 35.440 14.166 -11.188 1.00 80.06 305 THR A N 1
ATOM 2391 C CA . THR A 1 305 ? 35.252 12.728 -11.443 1.00 80.06 305 THR A CA 1
ATOM 2392 C C . THR A 1 305 ? 35.793 11.883 -10.284 1.00 80.06 305 THR A C 1
ATOM 2394 O O . THR A 1 305 ? 35.100 10.994 -9.786 1.00 80.06 305 THR A O 1
ATOM 2397 N N . GLY A 1 306 ? 36.991 12.202 -9.782 1.00 83.12 306 GLY A N 1
ATOM 2398 C CA . GLY A 1 306 ? 37.571 11.552 -8.605 1.00 83.12 306 GLY A CA 1
ATOM 2399 C C . GLY A 1 306 ? 36.746 11.771 -7.332 1.00 83.12 306 GLY A C 1
ATOM 2400 O O . GLY A 1 306 ? 36.500 10.822 -6.584 1.00 83.12 306 GLY A O 1
ATOM 2401 N N . LEU A 1 307 ? 36.249 12.993 -7.109 1.00 81.81 307 LEU A N 1
ATOM 2402 C CA . LEU A 1 307 ? 35.377 13.314 -5.969 1.00 81.81 307 LEU A CA 1
ATOM 2403 C C . LEU A 1 307 ? 34.015 12.600 -6.060 1.00 81.81 307 LEU A C 1
ATOM 2405 O O . LEU A 1 307 ? 33.502 12.106 -5.052 1.00 81.81 307 LEU A O 1
ATOM 2409 N N . SER A 1 308 ? 33.444 12.479 -7.261 1.00 74.25 308 SER A N 1
ATOM 2410 C CA . SER A 1 308 ? 32.203 11.731 -7.507 1.00 74.25 308 SER A C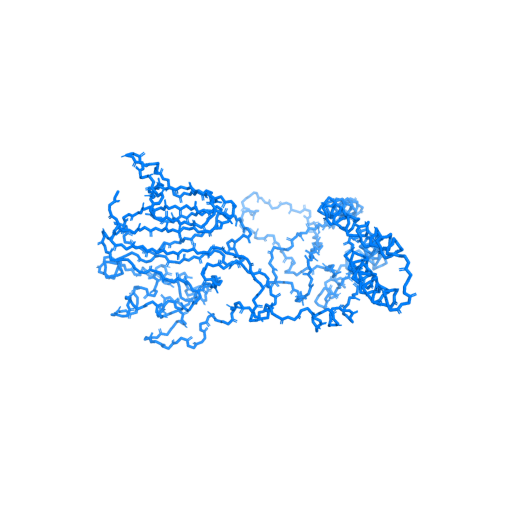A 1
ATOM 2411 C C . SER A 1 308 ? 32.377 10.232 -7.227 1.00 74.25 308 SER A C 1
ATOM 2413 O O . SER A 1 308 ? 31.575 9.627 -6.512 1.00 74.25 308 SER A O 1
ATOM 2415 N N . PHE A 1 309 ? 33.479 9.635 -7.689 1.00 80.56 309 PHE A N 1
ATOM 2416 C CA . PHE A 1 309 ? 33.801 8.241 -7.386 1.00 80.56 309 PHE A CA 1
ATOM 2417 C C . PHE A 1 309 ? 34.001 8.010 -5.879 1.00 80.56 309 PHE A C 1
ATOM 2419 O O . PHE A 1 309 ? 33.472 7.049 -5.314 1.00 80.56 309 PHE A O 1
ATOM 2426 N N . TRP A 1 310 ? 34.715 8.915 -5.202 1.00 79.38 310 TRP A N 1
ATOM 2427 C CA . TRP A 1 310 ? 34.957 8.835 -3.760 1.00 79.38 310 TRP A CA 1
ATOM 2428 C C . TRP A 1 310 ? 33.665 8.939 -2.936 1.00 79.38 310 TRP A C 1
ATOM 2430 O O . TRP A 1 310 ? 33.442 8.116 -2.045 1.00 79.38 310 TRP A O 1
ATOM 2440 N N . THR A 1 311 ? 32.785 9.895 -3.256 1.00 73.69 311 THR A N 1
ATOM 2441 C CA . THR A 1 311 ? 31.484 10.053 -2.577 1.00 73.69 311 THR A CA 1
ATOM 2442 C C . THR A 1 311 ? 30.567 8.853 -2.811 1.00 73.69 311 THR A C 1
ATOM 2444 O O . THR A 1 311 ? 29.951 8.365 -1.862 1.00 73.69 311 THR A O 1
ATOM 2447 N N . SER A 1 312 ? 30.534 8.310 -4.032 1.00 69.94 312 SER A N 1
ATOM 2448 C CA . SER A 1 312 ? 29.782 7.093 -4.364 1.00 69.94 312 SER A CA 1
ATOM 2449 C C . SER A 1 312 ? 30.268 5.880 -3.560 1.00 69.94 312 SER A C 1
ATOM 2451 O O . SER A 1 312 ? 29.483 5.219 -2.871 1.00 69.94 312 SER A O 1
ATOM 2453 N N . LYS A 1 313 ? 31.588 5.642 -3.536 1.00 76.88 313 LYS A N 1
ATOM 2454 C CA . LYS A 1 313 ? 32.192 4.563 -2.743 1.00 76.88 313 LYS A CA 1
ATOM 2455 C C . LYS A 1 313 ? 31.904 4.739 -1.253 1.00 76.88 313 LYS A C 1
ATOM 2457 O O . LYS A 1 313 ? 31.502 3.785 -0.589 1.00 76.88 313 LYS A O 1
ATOM 2462 N N . LYS A 1 314 ? 32.035 5.953 -0.715 1.00 71.25 314 LYS A N 1
ATOM 2463 C CA . LYS A 1 314 ? 31.750 6.232 0.698 1.00 71.25 314 LYS A CA 1
ATOM 2464 C C . LYS A 1 314 ? 30.277 5.979 1.049 1.00 71.25 314 LYS A C 1
ATOM 2466 O O . LYS A 1 314 ? 30.024 5.294 2.041 1.00 71.25 314 LYS A O 1
ATOM 2471 N N . ARG A 1 315 ? 29.329 6.392 0.194 1.00 68.25 315 ARG A N 1
ATOM 2472 C CA . ARG A 1 315 ? 27.885 6.125 0.351 1.00 68.25 315 ARG A CA 1
ATOM 2473 C C . ARG A 1 315 ? 27.561 4.631 0.331 1.00 68.25 315 ARG A C 1
ATOM 2475 O O . ARG A 1 315 ? 26.769 4.184 1.154 1.00 68.25 315 ARG A O 1
ATOM 2482 N N . SER A 1 316 ? 28.226 3.849 -0.523 1.00 70.06 316 SER A N 1
ATOM 2483 C CA . SER A 1 316 ? 28.055 2.385 -0.559 1.00 70.06 316 SER A CA 1
ATOM 2484 C C . SER A 1 316 ? 28.481 1.694 0.748 1.00 70.06 316 SER A C 1
ATOM 2486 O O . SER A 1 316 ? 27.906 0.681 1.133 1.00 70.06 316 SER A O 1
ATOM 2488 N N . THR A 1 317 ? 29.438 2.277 1.484 1.00 74.44 317 THR A N 1
ATOM 2489 C CA . THR A 1 317 ? 29.923 1.738 2.770 1.00 74.44 317 THR A CA 1
ATOM 2490 C C . THR A 1 317 ? 29.168 2.254 3.996 1.00 74.44 317 THR A C 1
ATOM 2492 O O . THR A 1 317 ? 29.438 1.799 5.107 1.00 74.44 317 THR A O 1
ATOM 2495 N N . LEU A 1 318 ? 28.223 3.187 3.831 1.00 73.38 318 LEU A N 1
ATOM 2496 C CA . LEU A 1 318 ? 27.495 3.792 4.950 1.00 73.38 318 LEU A CA 1
ATOM 2497 C C . LEU A 1 318 ? 26.738 2.745 5.774 1.00 73.38 318 LEU A C 1
ATOM 2499 O O . LEU A 1 318 ? 26.827 2.760 6.997 1.00 73.38 318 LEU A O 1
ATOM 2503 N N . GLY A 1 319 ? 26.043 1.811 5.117 1.00 68.75 319 GLY A N 1
ATOM 2504 C CA . GLY A 1 319 ? 25.296 0.759 5.813 1.00 68.75 319 GLY A CA 1
ATOM 2505 C C . GLY A 1 319 ? 26.192 -0.114 6.697 1.00 68.75 319 GLY A C 1
ATOM 2506 O O . GLY A 1 319 ? 25.800 -0.488 7.797 1.00 68.75 319 GLY A O 1
ATOM 2507 N N . VAL A 1 320 ? 27.428 -0.376 6.260 1.00 79.06 320 VAL A N 1
ATOM 2508 C CA . VAL A 1 320 ? 28.423 -1.125 7.045 1.00 79.06 320 VAL A CA 1
ATOM 2509 C C . VAL A 1 320 ? 28.893 -0.311 8.251 1.00 79.06 320 VAL A C 1
ATOM 2511 O O . VAL A 1 320 ? 28.923 -0.831 9.362 1.00 79.06 320 VAL A O 1
ATOM 2514 N N . ARG A 1 321 ? 29.202 0.977 8.057 1.00 80.38 321 ARG A N 1
ATOM 2515 C CA . ARG A 1 321 ? 29.616 1.879 9.148 1.00 80.38 321 ARG A CA 1
ATOM 2516 C C . ARG A 1 321 ? 28.509 2.081 10.180 1.00 80.38 321 ARG A C 1
ATOM 2518 O O . ARG A 1 321 ? 28.798 2.165 11.366 1.00 80.38 321 ARG A O 1
ATOM 2525 N N . MET A 1 322 ? 27.252 2.114 9.739 1.00 78.44 322 MET A N 1
ATOM 2526 C CA . MET A 1 322 ? 26.103 2.208 10.637 1.00 78.44 322 MET A CA 1
ATOM 2527 C C . MET A 1 322 ? 25.963 0.946 11.492 1.00 78.44 322 MET A C 1
ATOM 2529 O O . MET A 1 322 ? 25.846 1.049 12.706 1.00 78.44 322 MET A O 1
ATOM 2533 N N . LYS A 1 323 ? 26.088 -0.246 10.894 1.00 77.62 323 LYS A N 1
ATOM 2534 C CA . LYS A 1 323 ? 26.104 -1.510 11.652 1.00 77.62 323 LYS A CA 1
ATOM 2535 C C . LYS A 1 323 ? 27.257 -1.574 12.662 1.00 77.62 323 LYS A C 1
ATOM 2537 O O . LYS A 1 323 ? 27.079 -2.073 13.768 1.00 77.62 323 LYS A O 1
ATOM 2542 N N . GLN A 1 324 ? 28.434 -1.056 12.304 1.00 84.62 324 GLN A N 1
ATOM 2543 C CA . GLN A 1 324 ? 29.578 -0.961 13.222 1.00 84.62 324 GLN A CA 1
ATOM 2544 C C . GLN A 1 324 ? 29.297 -0.011 14.392 1.00 84.62 324 GLN A C 1
ATOM 2546 O O . GLN A 1 324 ? 29.608 -0.343 15.533 1.00 84.62 324 GLN A O 1
ATOM 2551 N N . PHE A 1 325 ? 28.678 1.140 14.122 1.00 84.44 325 PHE A N 1
ATOM 2552 C CA . PHE A 1 325 ? 28.247 2.080 15.152 1.00 84.44 325 PHE A CA 1
ATOM 2553 C C . PHE A 1 325 ? 27.209 1.458 16.097 1.00 84.44 325 PHE A C 1
ATOM 2555 O O . PHE A 1 325 ? 27.392 1.503 17.309 1.00 84.44 325 PHE A O 1
ATOM 2562 N N . GLU A 1 326 ? 26.177 0.796 15.568 1.00 81.50 326 GLU A N 1
ATOM 2563 C CA . GLU A 1 326 ? 25.175 0.086 16.379 1.00 81.50 326 GLU A CA 1
ATOM 2564 C C . GLU A 1 326 ? 25.804 -1.008 17.245 1.00 81.50 326 GLU A C 1
ATOM 2566 O O . GLU A 1 326 ? 25.455 -1.156 18.414 1.00 81.50 326 GLU A O 1
ATOM 2571 N N . SER A 1 327 ? 26.767 -1.756 16.702 1.00 82.69 327 SER A N 1
ATOM 2572 C CA . SER A 1 327 ? 27.511 -2.751 17.474 1.00 82.69 327 SER A CA 1
ATOM 2573 C C . SER A 1 327 ? 28.313 -2.119 18.614 1.00 82.69 327 SER A C 1
ATOM 2575 O O . SER A 1 327 ? 28.418 -2.726 19.680 1.00 82.69 327 SER A O 1
ATOM 2577 N N . LEU A 1 328 ? 28.883 -0.929 18.404 1.00 85.38 328 LEU A N 1
ATOM 2578 C CA . LEU A 1 328 ? 29.640 -0.208 19.427 1.00 85.38 328 LEU A CA 1
ATOM 2579 C C . LEU A 1 328 ? 28.718 0.302 20.541 1.00 85.38 328 LEU A C 1
ATOM 2581 O O . LEU A 1 328 ? 29.025 0.102 21.711 1.00 85.38 328 LEU A O 1
ATOM 2585 N N . VAL A 1 329 ? 27.569 0.884 20.179 1.00 83.38 329 VAL A N 1
ATOM 2586 C CA . VAL A 1 329 ? 26.547 1.331 21.139 1.00 83.38 329 VAL A CA 1
ATOM 2587 C C . VAL A 1 329 ? 26.035 0.151 21.966 1.00 83.38 329 VAL A C 1
ATOM 2589 O O . VAL A 1 329 ? 26.058 0.220 23.191 1.00 83.38 329 VAL A O 1
ATOM 2592 N N . ASN A 1 330 ? 25.654 -0.958 21.323 1.00 81.00 330 ASN A N 1
ATOM 2593 C CA . ASN A 1 330 ? 25.197 -2.168 22.017 1.00 81.00 330 ASN A CA 1
ATOM 2594 C C . ASN A 1 330 ? 26.230 -2.692 23.015 1.00 81.00 330 ASN A C 1
ATOM 2596 O O . ASN A 1 330 ? 25.879 -3.042 24.139 1.00 81.00 330 ASN A O 1
ATOM 2600 N N . LYS A 1 331 ? 27.508 -2.717 22.621 1.00 85.75 331 LYS A N 1
ATOM 2601 C CA . LYS A 1 331 ? 28.591 -3.132 23.512 1.00 85.75 331 LYS A CA 1
ATOM 2602 C C . LYS A 1 331 ? 28.692 -2.214 24.735 1.00 85.75 331 LYS A C 1
ATOM 2604 O O . LYS A 1 331 ? 28.756 -2.706 25.853 1.00 85.75 331 LYS A O 1
ATOM 2609 N N . THR A 1 332 ? 28.645 -0.897 24.538 1.00 85.56 332 THR A N 1
ATOM 2610 C CA . THR A 1 332 ? 28.695 0.073 25.642 1.00 85.56 332 THR A CA 1
ATOM 2611 C C . THR A 1 332 ? 27.499 -0.051 26.589 1.00 85.56 332 THR A C 1
ATOM 2613 O O . THR A 1 332 ? 27.677 0.019 27.801 1.00 85.56 332 THR A O 1
ATOM 2616 N N . LEU A 1 333 ? 26.291 -0.281 26.068 1.00 81.88 333 LEU A N 1
ATOM 2617 C CA . LEU A 1 333 ? 25.093 -0.477 26.894 1.00 81.88 333 LEU A CA 1
ATOM 2618 C C . LEU A 1 333 ? 25.124 -1.806 27.662 1.00 81.88 333 LEU A C 1
ATOM 2620 O O . LEU A 1 333 ? 24.706 -1.864 28.820 1.00 81.88 333 LEU A O 1
ATOM 2624 N N . TYR A 1 334 ? 25.671 -2.860 27.056 1.00 80.31 334 TYR A N 1
ATOM 2625 C CA . TYR A 1 334 ? 25.926 -4.121 27.748 1.00 80.31 334 TYR A CA 1
ATOM 2626 C C . TYR A 1 334 ? 26.915 -3.929 28.907 1.00 80.31 334 TYR A C 1
ATOM 2628 O O . TYR A 1 334 ? 26.641 -4.359 30.027 1.00 80.31 334 TYR A O 1
ATOM 2636 N N . ASP A 1 335 ? 28.018 -3.210 28.671 1.00 82.81 335 ASP A N 1
ATOM 2637 C CA . ASP A 1 335 ? 29.001 -2.895 29.711 1.00 82.81 335 ASP A CA 1
ATOM 2638 C C . ASP A 1 335 ? 28.359 -2.088 30.856 1.00 82.81 335 ASP A C 1
ATOM 2640 O O . ASP A 1 335 ? 28.612 -2.372 32.027 1.00 82.81 335 ASP A O 1
ATOM 2644 N N . PHE A 1 336 ? 27.475 -1.130 30.551 1.00 82.75 336 PHE A N 1
ATOM 2645 C CA . PHE A 1 336 ? 26.728 -0.382 31.571 1.00 82.75 336 PHE A CA 1
ATOM 2646 C C . PHE A 1 336 ? 25.812 -1.293 32.385 1.00 82.75 336 PHE A C 1
ATOM 2648 O O . PHE A 1 336 ? 25.881 -1.271 33.608 1.00 82.75 336 PHE A O 1
ATOM 2655 N N . SER A 1 337 ? 25.040 -2.157 31.724 1.00 77.62 337 SER A N 1
ATOM 2656 C CA . SER A 1 337 ? 24.151 -3.119 32.391 1.00 77.62 337 SER A CA 1
ATOM 2657 C C . SER A 1 337 ? 24.907 -4.103 33.289 1.00 77.62 337 SER A C 1
ATOM 2659 O O . SER A 1 337 ? 24.394 -4.527 34.317 1.00 77.62 337 SER A O 1
ATOM 2661 N N . SER A 1 338 ? 26.140 -4.466 32.921 1.00 77.06 338 SER A N 1
ATOM 2662 C CA . SER A 1 338 ? 26.978 -5.360 33.730 1.00 77.06 338 SER A CA 1
ATOM 2663 C C . SER A 1 338 ? 27.521 -4.697 35.003 1.00 77.06 338 SER A C 1
ATOM 2665 O O . SER A 1 338 ? 27.723 -5.367 36.015 1.00 77.06 338 SER A O 1
ATOM 2667 N N . LEU A 1 339 ? 27.760 -3.383 34.953 1.00 80.19 339 LEU A N 1
ATOM 2668 C CA . LEU A 1 339 ? 28.281 -2.596 36.072 1.00 80.19 339 LEU A CA 1
ATOM 2669 C C . LEU A 1 339 ? 27.160 -2.098 36.987 1.00 80.19 339 LEU A C 1
ATOM 2671 O O . LEU A 1 339 ? 27.333 -2.023 38.201 1.00 80.19 339 LEU A O 1
ATOM 2675 N N . ASP A 1 340 ? 26.018 -1.767 36.399 1.00 76.31 340 ASP A N 1
ATOM 2676 C CA . ASP A 1 340 ? 24.890 -1.143 37.064 1.00 76.31 340 ASP A CA 1
ATOM 2677 C C . ASP A 1 340 ? 23.848 -2.237 37.385 1.00 76.31 340 ASP A C 1
ATOM 2679 O O . ASP A 1 340 ? 22.768 -2.248 36.815 1.00 76.31 340 ASP A O 1
ATOM 2683 N N . GLN A 1 341 ? 24.194 -3.185 38.272 1.00 61.00 341 GLN A N 1
ATOM 2684 C CA . GLN A 1 341 ? 23.535 -4.497 38.498 1.00 61.00 341 GLN A CA 1
ATOM 2685 C C . GLN A 1 341 ? 21.993 -4.516 38.625 1.00 61.00 341 GLN A C 1
ATOM 2687 O O . GLN A 1 341 ? 21.385 -5.559 38.399 1.00 61.00 341 GLN A O 1
ATOM 2692 N N . HIS A 1 342 ? 21.357 -3.390 38.954 1.00 66.31 342 HIS A N 1
ATOM 2693 C CA . HIS A 1 342 ? 19.898 -3.255 39.094 1.00 66.31 342 HIS A CA 1
ATOM 2694 C C . HIS A 1 342 ? 19.242 -2.479 37.943 1.00 66.31 342 HIS A C 1
ATOM 2696 O O . HIS A 1 342 ? 18.052 -2.175 37.994 1.00 66.31 342 HIS A O 1
ATOM 2702 N N . ILE A 1 343 ? 20.014 -2.121 36.916 1.00 67.19 343 ILE A N 1
ATOM 2703 C CA . ILE A 1 343 ? 19.616 -1.247 35.820 1.00 67.19 343 ILE A CA 1
ATOM 2704 C C . ILE A 1 343 ? 20.029 -1.871 34.486 1.00 67.19 343 ILE A C 1
ATOM 2706 O O . ILE A 1 343 ? 21.203 -1.959 34.133 1.00 67.19 343 ILE A O 1
ATOM 2710 N N . LEU A 1 344 ? 19.030 -2.248 33.695 1.00 70.69 344 LEU A N 1
ATOM 2711 C CA . LEU A 1 344 ? 19.227 -2.755 32.346 1.00 70.69 344 LEU A CA 1
ATOM 2712 C C . LEU A 1 344 ? 19.217 -1.605 31.336 1.00 70.69 344 LEU A C 1
ATOM 2714 O O . LEU A 1 344 ? 18.184 -0.964 31.148 1.00 70.69 344 LEU A O 1
ATOM 2718 N N . TRP A 1 345 ? 20.339 -1.404 30.646 1.00 72.75 345 TRP A N 1
ATOM 2719 C CA . TRP A 1 345 ? 20.507 -0.459 29.543 1.00 72.75 345 TRP A CA 1
ATOM 2720 C C . TRP A 1 345 ? 20.384 -1.192 28.203 1.00 72.75 345 TRP A C 1
ATOM 2722 O O . TRP A 1 345 ? 21.190 -2.062 27.879 1.00 72.75 345 TRP A O 1
ATOM 2732 N N . THR A 1 346 ? 19.394 -0.837 27.390 1.00 67.62 346 THR A N 1
ATOM 2733 C CA . THR A 1 346 ? 19.155 -1.469 26.076 1.00 67.62 346 THR A CA 1
ATOM 2734 C C . THR A 1 346 ? 18.902 -0.424 25.002 1.00 67.62 346 THR A C 1
ATOM 2736 O O . THR A 1 346 ? 18.528 0.699 25.325 1.00 67.62 346 THR A O 1
ATOM 2739 N N . MET A 1 347 ? 19.125 -0.768 23.730 1.00 70.69 347 MET A N 1
ATOM 2740 C CA . MET A 1 347 ? 18.736 0.084 22.604 1.00 70.69 347 MET A CA 1
ATOM 2741 C C . MET A 1 347 ? 17.624 -0.562 21.787 1.00 70.69 347 MET A C 1
ATOM 2743 O O . MET A 1 347 ? 17.673 -1.754 21.489 1.00 70.69 347 MET A O 1
ATOM 2747 N N . GLU A 1 348 ? 16.667 0.251 21.362 1.00 64.75 348 GLU A N 1
ATOM 2748 C CA . GLU A 1 348 ? 15.631 -0.130 20.412 1.00 64.75 348 GLU A CA 1
ATOM 2749 C C . GLU A 1 348 ? 15.687 0.800 19.197 1.00 64.75 348 GLU A C 1
ATOM 2751 O O . GLU A 1 348 ? 15.829 2.022 19.322 1.00 64.75 348 GLU A O 1
ATOM 2756 N N . ARG A 1 349 ? 15.607 0.218 17.997 1.00 60.94 349 ARG A N 1
ATOM 2757 C CA . ARG A 1 349 ? 15.491 0.989 16.760 1.00 60.94 349 ARG A CA 1
ATOM 2758 C C . ARG A 1 349 ? 14.023 1.358 16.572 1.00 60.94 349 ARG A C 1
ATOM 2760 O O . ARG A 1 349 ? 13.192 0.468 16.421 1.00 60.94 349 ARG A O 1
ATOM 2767 N N . MET A 1 350 ? 13.711 2.651 16.521 1.00 55.31 350 MET A N 1
ATOM 2768 C CA . MET A 1 350 ? 12.340 3.082 16.240 1.00 55.31 350 MET A CA 1
ATOM 2769 C C . MET A 1 350 ? 11.991 2.839 14.768 1.00 55.31 350 MET A C 1
ATOM 2771 O O . MET A 1 350 ? 12.716 3.263 13.868 1.00 55.31 350 MET A O 1
ATOM 2775 N N . THR A 1 351 ? 10.881 2.144 14.528 1.00 46.16 351 THR A N 1
ATOM 2776 C CA . THR A 1 351 ? 10.427 1.720 13.194 1.00 46.16 351 THR A CA 1
ATOM 2777 C C . THR A 1 351 ? 9.491 2.721 12.506 1.00 46.16 351 THR A C 1
ATOM 2779 O O . THR A 1 351 ? 9.193 2.527 11.333 1.00 46.16 351 THR A O 1
ATOM 2782 N N . MET A 1 352 ? 9.067 3.810 13.170 1.00 46.47 352 MET A N 1
ATOM 2783 C CA . MET A 1 352 ? 8.043 4.735 12.648 1.00 46.47 352 MET A CA 1
ATOM 2784 C C . MET A 1 352 ? 8.397 6.230 12.844 1.00 46.47 352 MET A C 1
ATOM 2786 O O . MET A 1 352 ? 8.676 6.641 13.972 1.00 46.47 352 MET A O 1
ATOM 2790 N N . PRO A 1 353 ? 8.301 7.091 11.805 1.00 43.50 353 PRO A N 1
ATOM 2791 C CA . PRO A 1 353 ? 8.490 8.546 11.925 1.00 43.50 353 PRO A CA 1
ATOM 2792 C C . PRO A 1 353 ? 7.415 9.257 12.762 1.00 43.50 353 PRO A C 1
ATOM 2794 O O . PRO A 1 353 ? 7.667 10.337 13.283 1.00 43.50 353 PRO A O 1
ATOM 2797 N N . GLN A 1 354 ? 6.222 8.665 12.907 1.00 41.59 354 GLN A N 1
ATOM 2798 C CA . GLN A 1 354 ? 5.104 9.257 13.661 1.00 41.59 354 GLN A CA 1
ATOM 2799 C C . GLN A 1 354 ? 5.334 9.299 15.183 1.00 41.59 354 GLN A C 1
ATOM 2801 O O . GLN A 1 354 ? 4.655 10.053 15.870 1.00 41.59 354 GLN A O 1
ATOM 2806 N N . GLN A 1 355 ? 6.295 8.529 15.704 1.00 42.59 355 GLN A N 1
ATOM 2807 C CA . GLN A 1 355 ? 6.676 8.514 17.125 1.00 42.59 355 GLN A CA 1
ATOM 2808 C C . GLN A 1 355 ? 8.021 9.209 17.393 1.00 42.59 355 GLN A C 1
ATOM 2810 O O . GLN A 1 355 ? 8.433 9.344 18.542 1.00 42.59 355 GLN A O 1
ATOM 2815 N N . ALA A 1 356 ? 8.721 9.659 16.347 1.00 41.84 356 ALA A N 1
ATOM 2816 C CA . ALA A 1 356 ? 9.950 10.419 16.504 1.00 41.84 356 ALA A CA 1
ATOM 2817 C C . ALA A 1 356 ? 9.596 11.888 16.799 1.00 41.84 356 ALA A C 1
ATOM 2819 O O . ALA A 1 356 ? 8.909 12.520 15.996 1.00 41.84 356 ALA A O 1
ATOM 2820 N N . PRO A 1 357 ? 10.091 12.492 17.892 1.00 45.44 357 PRO A N 1
ATOM 2821 C CA . PRO A 1 357 ? 9.764 13.883 18.220 1.00 45.44 357 PRO A CA 1
ATOM 2822 C C . PRO A 1 357 ? 10.404 14.900 17.257 1.00 45.44 357 PRO A C 1
ATOM 2824 O O . PRO A 1 357 ? 10.125 16.095 17.343 1.00 45.44 357 PRO A O 1
ATOM 2827 N N . PHE A 1 358 ? 11.226 14.444 16.302 1.00 48.12 358 PHE A N 1
ATOM 2828 C CA . PHE A 1 358 ? 11.874 15.284 15.299 1.00 48.12 358 PHE A CA 1
ATOM 2829 C C . PHE A 1 358 ? 11.537 14.824 13.878 1.00 48.12 358 PHE A C 1
ATOM 2831 O O . PHE A 1 358 ? 11.919 13.737 13.450 1.00 48.12 358 PHE A O 1
ATOM 2838 N N . LYS A 1 359 ? 10.906 15.714 13.100 1.00 41.47 359 LYS A N 1
ATOM 2839 C CA . LYS A 1 359 ? 10.558 15.500 11.679 1.00 41.47 359 LYS A CA 1
ATOM 2840 C C . LYS A 1 359 ? 11.781 15.350 10.749 1.00 41.47 359 LYS A C 1
ATOM 2842 O O . LYS A 1 359 ? 11.616 15.027 9.578 1.00 41.47 359 LYS A O 1
ATOM 2847 N N . SER A 1 360 ? 12.995 15.623 11.238 1.00 42.00 360 SER A N 1
ATOM 2848 C CA . SER A 1 360 ? 14.256 15.633 10.474 1.00 42.00 360 SER A CA 1
ATOM 2849 C C . SER A 1 360 ? 15.215 14.483 10.795 1.00 42.00 360 SER A C 1
ATOM 2851 O O . SER A 1 360 ? 16.219 14.335 10.092 1.00 42.00 360 SER A O 1
ATOM 2853 N N . ALA A 1 361 ? 14.941 13.680 11.827 1.00 43.69 361 ALA A N 1
ATOM 2854 C CA . ALA A 1 361 ? 15.851 12.626 12.261 1.00 43.69 361 ALA A CA 1
ATOM 2855 C C . ALA A 1 361 ? 15.797 11.437 11.289 1.00 43.69 361 ALA A C 1
ATOM 2857 O O . ALA A 1 361 ? 14.756 10.815 11.092 1.00 43.69 361 ALA A O 1
ATOM 2858 N N . ARG A 1 362 ? 16.934 11.116 10.659 1.00 46.56 362 ARG A N 1
ATOM 2859 C CA . ARG A 1 362 ? 17.055 9.964 9.740 1.00 46.56 362 ARG A CA 1
ATOM 2860 C C . ARG A 1 362 ? 17.335 8.648 10.457 1.00 46.56 362 ARG A C 1
ATOM 2862 O O . ARG A 1 362 ? 17.263 7.589 9.838 1.00 46.56 362 ARG A O 1
ATOM 2869 N N . PHE A 1 363 ? 17.704 8.717 11.729 1.00 49.84 363 PHE A N 1
ATOM 2870 C CA . PHE A 1 363 ? 18.078 7.570 12.532 1.00 49.84 363 PHE A CA 1
ATOM 2871 C C . PHE A 1 363 ? 17.764 7.889 13.984 1.00 49.84 363 PHE A C 1
ATOM 2873 O O . PHE A 1 363 ? 18.223 8.907 14.477 1.00 49.84 363 PHE A O 1
ATOM 2880 N N . CYS A 1 364 ? 16.973 7.054 14.652 1.00 50.62 364 CYS A N 1
ATOM 2881 C CA . CYS A 1 364 ? 16.596 7.300 16.034 1.00 50.62 364 CYS A CA 1
ATOM 2882 C C . CYS A 1 364 ? 16.752 6.021 16.850 1.00 50.62 364 CYS A C 1
ATOM 2884 O O . CYS A 1 364 ? 16.086 5.016 16.587 1.00 50.62 364 CYS A O 1
ATOM 2886 N N . LEU A 1 365 ? 17.658 6.067 17.824 1.00 54.22 365 LEU A N 1
ATOM 2887 C CA . LEU A 1 365 ? 17.877 4.988 18.778 1.00 54.22 365 LEU A CA 1
ATOM 2888 C C . LEU A 1 365 ? 17.269 5.393 20.105 1.00 54.22 365 LEU A C 1
ATOM 2890 O O . LEU A 1 365 ? 17.573 6.470 20.606 1.00 54.22 365 LEU A O 1
ATOM 2894 N N . MET A 1 366 ? 16.429 4.526 20.650 1.00 56.16 366 MET A N 1
ATOM 2895 C CA . MET A 1 366 ? 15.847 4.687 21.969 1.00 56.16 366 MET A CA 1
ATOM 2896 C C . MET A 1 366 ? 16.683 3.898 22.966 1.00 56.16 366 MET A C 1
ATOM 2898 O O . MET A 1 366 ? 16.754 2.677 22.863 1.00 56.16 366 MET A O 1
ATOM 2902 N N . ILE A 1 367 ? 17.297 4.577 23.934 1.00 57.16 367 ILE A N 1
ATOM 2903 C CA . ILE A 1 367 ? 17.922 3.897 25.073 1.00 57.16 367 ILE A CA 1
ATOM 2904 C C . ILE A 1 367 ? 16.836 3.647 26.121 1.00 57.16 367 ILE A C 1
ATOM 2906 O O . ILE A 1 367 ? 16.191 4.591 26.574 1.00 57.16 367 ILE A O 1
ATOM 2910 N N . GLN A 1 368 ? 16.607 2.384 26.473 1.00 58.09 368 GLN A N 1
ATOM 2911 C CA . GLN A 1 368 ? 15.677 1.961 27.516 1.00 58.09 368 GLN A CA 1
ATOM 2912 C C . GLN A 1 368 ? 16.448 1.605 28.783 1.00 58.09 368 GLN A C 1
ATOM 2914 O O . GLN A 1 368 ? 17.459 0.902 28.721 1.00 58.09 368 GLN A O 1
ATOM 2919 N N . ILE A 1 369 ? 15.934 2.077 29.919 1.00 57.44 369 ILE A N 1
ATOM 2920 C CA . ILE A 1 369 ? 16.503 1.859 31.247 1.00 57.44 369 ILE A CA 1
ATOM 2921 C C . ILE A 1 369 ? 15.431 1.184 32.108 1.00 57.44 369 ILE A C 1
ATOM 2923 O O . ILE A 1 369 ? 14.373 1.771 32.332 1.00 57.44 369 ILE A O 1
ATOM 2927 N N . LYS A 1 370 ? 15.667 -0.058 32.548 1.00 60.41 370 LYS A N 1
ATOM 2928 C CA . LYS A 1 370 ? 14.706 -0.836 33.358 1.00 60.41 370 LYS A CA 1
ATOM 2929 C C . LYS A 1 370 ? 15.310 -1.218 34.706 1.00 60.41 370 LYS A C 1
ATOM 2931 O O . LYS A 1 370 ? 16.430 -1.719 34.730 1.00 60.41 370 LYS A O 1
ATOM 2936 N N . HIS A 1 371 ? 14.562 -1.014 35.791 1.00 57.62 371 HIS A N 1
ATOM 2937 C CA . HIS A 1 371 ? 14.909 -1.561 37.105 1.00 57.62 371 HIS A CA 1
ATOM 2938 C C . HIS A 1 371 ? 14.589 -3.060 37.137 1.00 57.62 371 HIS A C 1
ATOM 2940 O O . HIS A 1 371 ? 13.539 -3.468 36.635 1.00 57.62 371 HIS A O 1
ATOM 2946 N N . ILE A 1 372 ? 15.483 -3.871 37.694 1.00 56.06 372 ILE A N 1
ATOM 2947 C CA . ILE A 1 372 ? 15.255 -5.306 37.894 1.00 56.06 372 ILE A CA 1
ATOM 2948 C C . ILE A 1 372 ? 14.849 -5.503 39.360 1.00 56.06 372 ILE A C 1
ATOM 2950 O O . ILE A 1 372 ? 15.698 -5.399 40.240 1.00 56.06 372 ILE A O 1
ATOM 2954 N N . ASP A 1 373 ? 13.563 -5.760 39.624 1.00 47.50 373 ASP A N 1
ATOM 2955 C CA . ASP A 1 373 ? 13.098 -6.205 40.947 1.00 47.50 373 ASP A CA 1
ATOM 2956 C C . ASP A 1 373 ? 13.344 -7.717 41.104 1.00 47.50 373 ASP A C 1
ATOM 2958 O O . ASP A 1 373 ? 12.995 -8.506 40.225 1.00 47.50 373 ASP A O 1
ATOM 2962 N N . ASP A 1 374 ? 13.913 -8.127 42.242 1.00 42.81 374 ASP A N 1
ATOM 2963 C CA . ASP A 1 374 ? 14.357 -9.500 42.557 1.00 42.81 374 ASP A CA 1
ATOM 2964 C C . ASP A 1 374 ? 13.231 -10.556 42.699 1.00 42.81 374 ASP A C 1
ATOM 2966 O O . ASP A 1 374 ? 13.479 -11.681 43.139 1.00 42.81 374 ASP A O 1
ATOM 2970 N N . GLN A 1 375 ? 11.986 -10.255 42.322 1.00 42.38 375 GLN A N 1
ATOM 2971 C CA . GLN A 1 375 ? 10.912 -11.252 42.278 1.00 42.38 375 GLN A CA 1
ATOM 2972 C C . GLN A 1 375 ? 10.516 -11.546 40.836 1.00 42.38 375 GLN A C 1
ATOM 2974 O O . GLN A 1 375 ? 9.724 -10.832 40.227 1.00 42.38 375 GLN A O 1
ATOM 2979 N N . LEU A 1 376 ? 11.067 -12.634 40.293 1.00 43.03 376 LEU A N 1
ATOM 2980 C CA . LEU A 1 376 ? 10.581 -13.224 39.049 1.00 43.03 376 LEU A CA 1
ATOM 2981 C C . LEU A 1 376 ? 9.111 -13.644 39.246 1.00 43.03 376 LEU A C 1
ATOM 2983 O O . LEU A 1 376 ? 8.857 -14.520 40.078 1.00 43.03 376 LEU A O 1
ATOM 2987 N N . PRO A 1 377 ? 8.147 -13.067 38.503 1.00 41.22 377 PRO A N 1
ATOM 2988 C CA . PRO A 1 377 ? 6.768 -13.526 38.564 1.00 41.22 377 PRO A CA 1
ATOM 2989 C C . PRO A 1 377 ? 6.680 -14.965 38.050 1.00 41.22 377 PRO A C 1
ATOM 2991 O O . PRO A 1 377 ? 7.470 -15.396 37.200 1.00 41.22 377 PRO A O 1
ATOM 2994 N N . SER A 1 378 ? 5.709 -15.727 38.556 1.00 48.22 378 SER A N 1
ATOM 2995 C CA . SER A 1 378 ? 5.446 -17.073 38.037 1.00 48.22 378 SER A CA 1
ATOM 2996 C C . SER A 1 378 ? 5.178 -17.018 36.524 1.00 48.22 378 SER A C 1
ATOM 2998 O O . SER A 1 378 ? 4.688 -16.014 36.010 1.00 48.22 378 SER A O 1
ATOM 3000 N N . TYR A 1 379 ? 5.462 -18.096 35.783 1.00 37.62 379 TYR A N 1
ATOM 3001 C CA . TYR A 1 379 ? 5.276 -18.139 34.320 1.00 37.62 379 TYR A CA 1
ATOM 3002 C C . TYR A 1 379 ? 3.866 -17.695 33.872 1.00 37.62 379 TYR A C 1
ATOM 3004 O O . TYR A 1 379 ? 3.712 -17.105 32.807 1.00 37.62 379 TYR A O 1
ATOM 3012 N N . GLN A 1 380 ? 2.841 -17.910 34.706 1.00 37.62 380 GLN A N 1
ATOM 3013 C CA . GLN A 1 380 ? 1.470 -17.453 34.452 1.00 37.62 380 GLN A CA 1
ATOM 3014 C C . GLN A 1 380 ? 1.265 -15.950 34.706 1.00 37.62 380 GLN A C 1
ATOM 3016 O O . GLN A 1 380 ? 0.540 -15.307 33.949 1.00 37.62 380 GLN A O 1
ATOM 3021 N N . GLU A 1 381 ? 1.928 -15.358 35.701 1.00 40.06 381 GLU A N 1
ATOM 3022 C CA . GLU A 1 381 ? 1.938 -13.901 35.896 1.00 40.06 381 GLU A CA 1
ATOM 3023 C C . GLU A 1 381 ? 2.760 -13.190 34.819 1.00 40.06 381 GLU A C 1
ATOM 3025 O O . GLU A 1 381 ? 2.351 -12.128 34.365 1.00 40.06 381 GLU A O 1
ATOM 3030 N N . ALA A 1 382 ? 3.855 -13.783 34.334 1.00 40.97 382 ALA A N 1
ATOM 3031 C CA . ALA A 1 382 ? 4.657 -13.231 33.238 1.00 40.97 382 ALA A CA 1
ATOM 3032 C C . ALA A 1 382 ? 3.892 -13.158 31.900 1.00 40.97 382 ALA A C 1
ATOM 3034 O O . ALA A 1 382 ? 4.224 -12.337 31.046 1.00 40.97 382 ALA A O 1
ATOM 3035 N N . MET A 1 383 ? 2.860 -13.993 31.711 1.00 39.59 383 MET A N 1
ATOM 3036 C CA . MET A 1 383 ? 1.973 -13.916 30.542 1.00 39.59 383 MET A CA 1
ATOM 3037 C C . MET A 1 383 ? 0.830 -12.905 30.708 1.00 39.59 383 MET A C 1
ATOM 3039 O O . MET A 1 383 ? 0.279 -12.461 29.703 1.00 39.59 383 MET A O 1
ATOM 3043 N N . MET A 1 384 ? 0.458 -12.543 31.944 1.00 39.31 384 MET A N 1
ATOM 3044 C CA . MET A 1 384 ? -0.681 -11.651 32.222 1.00 39.31 384 MET A CA 1
ATOM 3045 C C . MET A 1 384 ? -0.288 -10.248 32.692 1.00 39.31 384 MET A C 1
ATOM 3047 O O . MET A 1 384 ? -1.091 -9.322 32.596 1.00 39.31 384 MET A O 1
ATOM 3051 N N . THR A 1 385 ? 0.943 -10.055 33.157 1.00 32.50 385 THR A N 1
ATOM 3052 C CA . THR A 1 385 ? 1.482 -8.738 33.483 1.00 32.50 385 THR A CA 1
ATOM 3053 C C . THR A 1 385 ? 2.231 -8.212 32.268 1.00 32.50 385 THR A C 1
ATOM 3055 O O . THR A 1 385 ? 3.246 -8.762 31.843 1.00 32.50 385 THR A O 1
ATOM 3058 N N . GLN A 1 386 ? 1.726 -7.131 31.667 1.00 34.00 386 GLN A N 1
ATOM 3059 C CA . GLN A 1 386 ? 2.595 -6.320 30.825 1.00 34.00 386 GLN A CA 1
ATOM 3060 C C . GLN A 1 386 ? 3.781 -5.904 31.704 1.00 34.00 386 GLN A C 1
ATOM 3062 O O . GLN A 1 386 ? 3.545 -5.423 32.818 1.00 34.00 386 GLN A O 1
ATOM 3067 N N . PRO A 1 387 ? 5.039 -6.073 31.251 1.00 29.75 387 PRO A N 1
ATOM 3068 C CA . PRO A 1 387 ? 6.153 -5.467 31.959 1.00 29.75 387 PRO A CA 1
ATOM 3069 C C . PRO A 1 387 ? 5.813 -3.990 32.112 1.00 29.75 387 PRO A C 1
ATOM 3071 O O . PRO A 1 387 ? 5.306 -3.393 31.157 1.00 29.75 387 PRO A O 1
ATOM 3074 N N . ILE A 1 388 ? 6.060 -3.418 33.290 1.00 32.91 388 ILE A N 1
ATOM 3075 C CA . ILE A 1 388 ? 5.967 -1.974 33.499 1.00 32.91 388 ILE A CA 1
ATOM 3076 C C . ILE A 1 388 ? 6.941 -1.343 32.497 1.00 32.91 388 ILE A C 1
ATOM 3078 O O . ILE A 1 388 ? 8.146 -1.237 32.722 1.00 32.91 388 ILE A O 1
ATOM 3082 N N . ARG A 1 389 ? 6.422 -1.018 31.312 1.00 33.03 389 ARG A N 1
ATOM 3083 C CA . ARG A 1 389 ? 7.089 -0.202 30.319 1.00 33.03 389 ARG A CA 1
ATOM 3084 C C . ARG A 1 389 ? 7.080 1.182 30.931 1.00 33.03 389 ARG A C 1
ATOM 3086 O O . ARG A 1 389 ? 6.021 1.787 31.071 1.00 33.03 389 ARG A O 1
ATOM 3093 N N . MET A 1 390 ? 8.256 1.685 31.280 1.00 32.53 390 MET A N 1
ATOM 3094 C CA . MET A 1 390 ? 8.454 3.131 31.255 1.00 32.53 390 MET A CA 1
ATOM 3095 C C . MET A 1 390 ? 7.981 3.589 29.860 1.00 32.53 390 MET A C 1
ATOM 3097 O O . MET A 1 390 ? 8.497 3.045 28.879 1.00 32.53 390 MET A O 1
ATOM 3101 N N . PRO A 1 391 ? 6.958 4.456 29.732 1.00 36.25 391 PRO A N 1
ATOM 3102 C CA . PRO A 1 391 ? 6.283 4.645 28.448 1.00 36.25 391 PRO A CA 1
ATOM 3103 C C . PRO A 1 391 ? 7.116 5.394 27.415 1.00 36.25 391 PRO A C 1
ATOM 3105 O O . PRO A 1 391 ? 6.703 5.476 26.264 1.00 36.25 391 PRO A O 1
ATOM 3108 N N . GLU A 1 392 ? 8.263 5.954 27.789 1.00 40.09 392 GLU A N 1
ATOM 3109 C CA . GLU A 1 392 ? 8.888 6.991 26.985 1.00 40.09 392 GLU A CA 1
ATOM 3110 C C . GLU A 1 392 ? 10.396 6.771 26.804 1.00 40.09 392 GLU A C 1
ATOM 3112 O O . GLU A 1 392 ? 11.076 6.299 27.723 1.00 40.09 392 GLU A O 1
ATOM 3117 N N . PRO A 1 393 ? 10.921 7.083 25.599 1.00 36.41 393 PRO A N 1
ATOM 3118 C CA . PRO A 1 393 ? 12.342 6.957 25.265 1.00 36.41 393 PRO A CA 1
ATOM 3119 C C . PRO A 1 393 ? 13.197 7.696 26.294 1.00 36.41 393 PRO A C 1
ATOM 3121 O O . PRO A 1 393 ? 12.677 8.654 26.833 1.00 36.41 393 PRO A O 1
ATOM 3124 N N . VAL A 1 394 ? 14.472 7.339 26.538 1.00 41.66 394 VAL A N 1
ATOM 3125 C CA . VAL A 1 394 ? 15.361 8.101 27.459 1.00 41.66 394 VAL A CA 1
ATOM 3126 C C . VAL A 1 394 ? 16.362 9.007 26.738 1.00 41.66 394 VAL A C 1
ATOM 3128 O O . VAL A 1 394 ? 16.802 9.999 27.304 1.00 41.66 394 VAL A O 1
ATOM 3131 N N . ALA A 1 395 ? 16.707 8.723 25.483 1.00 38.31 395 ALA A N 1
ATOM 3132 C CA . ALA A 1 395 ? 17.544 9.597 24.669 1.00 38.31 395 ALA A CA 1
ATOM 3133 C C . ALA A 1 395 ? 17.327 9.325 23.180 1.00 38.31 395 ALA A C 1
ATOM 3135 O O . ALA A 1 395 ? 16.939 8.219 22.807 1.00 38.31 395 ALA A O 1
ATOM 3136 N N . LEU A 1 396 ? 17.582 10.331 22.348 1.00 46.56 396 LEU A N 1
ATOM 3137 C CA . LEU A 1 396 ? 17.442 10.301 20.893 1.00 46.56 396 LEU A CA 1
ATOM 3138 C C . LEU A 1 396 ? 18.764 10.733 20.263 1.00 46.56 396 LEU A C 1
ATOM 3140 O O . LEU A 1 396 ? 19.515 11.495 20.862 1.00 46.56 396 LEU A O 1
ATOM 3144 N N . ILE A 1 397 ? 19.060 10.273 19.056 1.00 46.12 397 ILE A N 1
ATOM 3145 C CA . ILE A 1 397 ? 20.227 10.735 18.297 1.00 46.12 397 ILE A CA 1
ATOM 3146 C C . ILE A 1 397 ? 19.677 11.506 17.102 1.00 46.12 397 ILE A C 1
ATOM 3148 O O . ILE A 1 397 ? 18.919 10.932 16.329 1.00 46.12 397 ILE A O 1
ATOM 3152 N N . GLU A 1 398 ? 20.000 12.796 16.985 1.00 42.78 398 GLU A N 1
ATOM 3153 C CA . GLU A 1 398 ? 19.689 13.602 15.785 1.00 42.78 398 GLU A CA 1
ATOM 3154 C C . GLU A 1 398 ? 20.804 13.504 14.744 1.00 42.78 398 GLU A C 1
ATOM 3156 O O . GLU A 1 398 ? 21.986 13.517 15.160 1.00 42.78 398 GLU A O 1
#

Radius of gyration: 27.95 Å; chains: 1; bounding box: 72×56×72 Å

pLDDT: mean 78.79, std 18.45, range [29.75, 98.44]

Organism: Rhizopus stolonifer (NCBI:txid4846)

Sequence (398 aa):
LVPDRRINMTIDFMVNTDGLNHGVMNNIPYLPPLVPSLHTVLSIGDLANNTLVYGPQSQVSIFPLHQVVELVINNLDDVHLHGHVFQVIGRGQGIFDQHSLEEPSNPTCRDTITVPSKGYVVLRFKADNPGVWFFHCHVDWHLPAGLAATFITAPEWIQQHMKMTPALRDLCLASGTPPTGNAAGKEGLDLEGVPDGIRPSAKQGMMLGGLLATFLRWKPPKLILTEEQQVLIQRLSLFMPENTVKRRLDQLDQLVRHHCPSHHIDFYVFIVAILCVVCSAIFTFIARSLHISMWCPLLLLLIPTGLSFWTSKKRSTLGVRMKQFESLVNKTLYDFSSLDQHILWTMERMTMPQQAPFKSARFCLMIQIKHIDDQLPSYQEAMMTQPIRMPEPVALIE

Foldseek 3Di:
DDAPEEDEWEWDWFQWPLRDIFIDIVQAFADQFLEHLLLALQFQPPCSVPPLLQPDRQAEDEAEAFGKYKYKYFAWFKKFKPPWWKFWQDKDAADDDPVPGDGDPGGDTGGIDTHDHNIITIIITTLNGADKMKMAGPDPLNVVRRGIHIYGRNSVCSNVPPHDDPVNCVVCVVVVRQSHTGSCNHHDNPCPNIPDRTGHDPPPDDDPVVLVVVVVPDDQKFKDFDPVLVVVLVVCCVQDPNVVSVVLRVVVRVLRRPQPDDCPVLSVLLVVLVVLVVVLVVVQVVCVVVVHDPVVSVVSNVSSVVSVVVSVVVVVCNVVSNVVSVVVVQVSQVVVCVVSVQKRWDKDWDPDCVQDPDVPDPTWIFIAIDGDDPDDDDPVVVVVDDPPPPPDGNITID

InterPro domains:
  IPR002355 Multicopper oxidase, copper-binding site [PS00080] (136-147)
  IPR008972 Cupredoxin [G3DSA:2.60.40.420] (2-175)
  IPR008972 Cupredoxin [SSF49503] (4-160)
  IPR011706 Multicopper oxidase, C-terminal [PF07731] (31-155)
  IPR033138 Multicopper oxidases, conserved site [PS00079] (131-151)
  IPR045087 Multicopper oxidase [PTHR11709] (9-150)

Secondary structure (DSSP, 8-state):
---SEEEEEEEEEEEBTTSSEEEEETTB-----SS-HHHHHHHSGGGGG-GGGG-TTS-EEEE-TT-EEEEEEESSEEEEETT--EEEEEEEESS--GGG----SS-EEESEEEEPTTEEEEEEEE--S-EEEEEEE-STTTTTTT-EEEEEE-HHHHHHH----HHHHHHHHHTT---SSSTTS-STT--TTSS----B-S--S-TTHHHHHHHTT-----EE--HHHHHHHHHHTTTS-HHHHHHHHHHHHHHHHHHS--SHHHHHHHHHHHHHHHHHHHHHHHHHHTT--THHHHHHTHHHHHHHHHHHHHHHTHHHHHHHHHHHHHHHHHHHHHHSTTEEEEEEE---GGG-S-TT-S--EEEEEEE--S-PPPHHHHHHS-----SS-S-EE-